Protein 4RG1 (pdb70)

Organism: Homo sapiens (NCBI:txid9606)

InterPro domains:
  IPR003750 Putative RNA methyltransferase C9orf114-like [PF02598] (74-364)
  IPR003750 Putative RNA methyltransferase C9orf114-like [PTHR12150] (20-368)
  IPR003750 Putative RNA methyltransferase C9orf114-like [cd18086] (74-364)
  IPR012340 Nucleic acid-binding, OB-fold [G3DSA:2.40.50.140] (180-250)
  IPR012340 Nucleic acid-binding, OB-fold [SSF50249] (178-261)
  IPR029026 tRNA (guanine-N1-)-methyltransferase, N-terminal [G3DSA:3.40.1280.10] (75-362)
  IPR029028 Alpha/beta knot methyltransferases [SSF75217] (72-365)

Secondary structure (DSSP, 8-state):
-----EEEEEEEGGGGGG-SSHHHHHHHHHHHHHHHHHTT-SEEEEE----HHHHHHHHHHHHHHS-HHHHHHH-----HHHHHHS----TTS--TTS--SEEEEEE------TTS-EEEE-SSSS-EEESS---TT-EEEEEEPS----SSEEEEEE-TTHHHHHH------EEEEESSHHHHHHT-SSTT--SEEEEEEEEEEEGGG--PPP-SEEEEE--BTTBHHHHHHH-TTS-SS-GGGGSSEEEESSTT-SSS---HHHHHHHHHHHHHHHHHHHH--/-----EEEEEEEGGGGGG-SSHHHHHHHHHHHHHHHHHTT-SEEEEE-TT--HHHHHHHHHHHHHHS-HHHHHHH----GGGTTGGGSPP---TT---TT---SEEEEEEE-----TTS-EEEE-SSSSPEEESS---TT-EEEEEEP--BEEEE-TTHHHHHH------EEEEESSHHHHHHT-SSTT--SEEEEEEEEEEEGGG--PPP-SEEEEE--BTTBHHHHHHH-TT---SSGGGGSSEEEESSTT-SSS---HHHHHHHHHHHHHHHHHHHH--

Sequence (567 aa):
RGRPYTLSVALPGSILDNNAQSPELRTYLAGQIARACAIFCVDEIVVFDEEGQACVQLARILQYLECPQYLRKAFFPKHLLQQFFAAGGLLLLNNPPLLDSPHHMRQDEESEFREGIVVVDDRRPPTTRRPGHGSFVNCGMKKEVKIDKKNLEPGLRVTVRLNQQQDCKTYHHGKVVSSSQDPRTKAGLYWGYTTVRLASCLSAVFAEAPFQDGYDLTIGTSEERGSDVASAQLPNFRHALVVFGGLQQGLEAGADADPPNNLLEEVVAAEEPSVLFDLYVNTCPGQGSSRRTTIRTEEAILISLAALQPGLTQQAGARRGRPYTLSVALPGSILDNAQSPEELRTYLAGQIARACAIFCVDEIVVFDEEGGQACVQLARILQYLECPQYLRKAFFPKHQDLQFAGLLNPLDSPHHMMRQDEESEFREGIVVDRPTRPGHGSFVNCGMKKEVKKIDKNLEPGLRVTVRLNQYHHGKVVSSQDPRTKAGLYWGYTTVRLASCLSAVFAEAPFQDGYDLTIGTSEERGSDVASAQLPNFRRHALVVFGGLQQGLEAGADADPNLEVAEPSVLFDLYVNTCPGQGSSRRTTIRRTEEAILISLAALQPGLTQQAGAR

Structure (mmCIF, N/CA/C/O backbone):
data_4RG1
#
_entry.id   4RG1
#
_cell.length_a   127.509
_cell.length_b   67.816
_cell.length_c   85.200
_cell.angle_alpha   90.000
_cell.angle_beta   90.000
_cell.angle_gamma   90.000
#
_symmetry.space_group_name_H-M   'P 21 21 2'
#
loop_
_entity.id
_entity.type
_entity.pdbx_description
1 polymer C9orf114
2 non-polymer S-ADENOSYL-L-HOMOCYSTEINE
3 non-polymer 'POLYETHYLENE GLYCOL (N=34)'
4 non-polymer 'UNKNOWN ATOM OR ION'
5 non-polymer S-1,2-PROPANEDIOL
6 water water
#
loop_
_atom_site.group_PDB
_atom_site.id
_atom_site.type_symbol
_atom_site.label_atom_id
_atom_site.label_alt_id
_atom_site.label_comp_id
_atom_site.label_asym_id
_atom_site.label_entity_id
_atom_site.label_seq_id
_atom_site.pdbx_PDB_ins_code
_atom_site.Cartn_x
_atom_site.Cartn_y
_atom_site.Cartn_z
_atom_site.occupancy
_atom_site.B_iso_or_equiv
_atom_site.auth_seq_id
_atom_site.auth_comp_id
_atom_site.auth_asym_id
_atom_site.auth_atom_id
_atom_site.pdbx_PDB_model_num
ATOM 1 N N . ARG A 1 6 ? 13.508 32.989 41.077 1.00 45.21 69 ARG A N 1
ATOM 2 C CA . ARG A 1 6 ? 14.033 31.596 41.211 1.00 43.07 69 ARG A CA 1
ATOM 3 C C . ARG A 1 6 ? 13.329 30.627 40.254 1.00 40.08 69 ARG A C 1
ATOM 4 O O . ARG A 1 6 ? 13.973 29.742 39.690 1.00 43.88 69 ARG A O 1
ATOM 6 N N . GLY A 1 7 ? 12.019 30.789 40.068 1.00 33.25 70 GLY A N 1
ATOM 7 C CA . GLY A 1 7 ? 11.249 29.839 39.261 1.00 28.95 70 GLY A CA 1
ATOM 8 C C . GLY A 1 7 ? 11.465 29.992 37.763 1.00 26.76 70 GLY A C 1
ATOM 9 O O . GLY A 1 7 ? 11.885 31.056 37.300 1.00 24.64 70 GLY A O 1
ATOM 10 N N . ARG A 1 8 ? 11.183 28.936 37.001 1.00 24.36 71 ARG A N 1
ATOM 11 C CA . ARG A 1 8 ? 11.243 28.981 35.527 1.00 22.61 71 ARG A CA 1
ATOM 12 C C . ARG A 1 8 ? 9.834 28.931 34.931 1.00 23.23 71 ARG A C 1
ATOM 13 O O . ARG A 1 8 ? 9.159 27.918 35.041 1.00 23.30 71 ARG A O 1
ATOM 21 N N . PRO A 1 9 ? 9.384 30.029 34.284 1.00 22.59 72 PRO A N 1
ATOM 22 C CA . PRO A 1 9 ? 7.977 30.103 33.877 1.00 24.10 72 PRO A CA 1
ATOM 23 C C . PRO A 1 9 ? 7.668 29.474 32.534 1.00 22.96 72 PRO A C 1
ATOM 24 O O . PRO A 1 9 ? 6.500 29.373 32.178 1.00 27.13 72 PRO A O 1
ATOM 28 N N . TYR A 1 10 ? 8.684 29.045 31.796 1.00 19.64 73 TYR A N 1
ATOM 29 C CA . TYR A 1 10 ? 8.479 28.508 30.469 1.00 18.87 73 TYR A CA 1
ATOM 30 C C . TYR A 1 10 ? 8.710 27.011 30.423 1.00 17.79 73 TYR A C 1
ATOM 31 O O . TYR A 1 10 ? 9.419 26.447 31.280 1.00 17.41 73 TYR A O 1
ATOM 40 N N . THR A 1 11 ? 8.101 26.377 29.430 1.00 17.50 74 THR A N 1
ATOM 41 C CA . THR A 1 11 ? 8.350 24.963 29.155 1.00 17.74 74 THR A CA 1
ATOM 42 C C . THR A 1 11 ? 9.063 24.762 27.817 1.00 17.05 74 THR A C 1
ATOM 43 O O . THR A 1 11 ? 8.963 25.581 26.913 1.00 16.23 74 THR A O 1
ATOM 47 N N . LEU A 1 12 ? 9.761 23.635 27.707 1.00 15.95 75 LEU A N 1
ATOM 48 C CA . LEU A 1 12 ? 10.459 23.245 26.499 1.00 15.73 75 LEU A CA 1
ATOM 49 C C . LEU A 1 12 ? 10.031 21.805 26.174 1.00 15.23 75 LEU A C 1
ATOM 50 O O . LEU A 1 12 ? 10.162 20.907 27.001 1.00 14.94 75 LEU A O 1
ATOM 55 N N . SER A 1 13 ? 9.434 21.629 25.018 1.00 15.03 76 SER A N 1
ATOM 56 C CA . SER A 1 13 ? 9.072 20.310 24.509 1.00 15.20 76 SER A CA 1
ATOM 57 C C . SER A 1 13 ? 9.921 19.952 23.302 1.00 15.46 76 SER A C 1
ATOM 58 O O . SER A 1 13 ? 10.261 20.830 22.509 1.00 15.78 76 SER A O 1
ATOM 61 N N . VAL A 1 14 ? 10.201 18.657 23.135 1.00 14.99 77 VAL A N 1
ATOM 62 C CA . VAL A 1 14 ? 10.943 18.139 22.000 1.00 15.08 77 VAL A CA 1
ATOM 63 C C . VAL A 1 14 ? 10.078 17.076 21.312 1.00 15.99 77 VAL A C 1
ATOM 64 O O . VAL A 1 14 ? 9.512 16.182 21.988 1.00 16.65 77 VAL A O 1
ATOM 68 N N . ALA A 1 15 ? 9.994 17.155 19.989 1.00 15.04 78 ALA A N 1
ATOM 69 C CA . ALA A 1 15 ? 9.302 16.119 19.215 1.00 15.54 78 ALA A CA 1
ATOM 70 C C . ALA A 1 15 ? 10.247 15.439 18.246 1.00 17.28 78 ALA A C 1
ATOM 71 O O . ALA A 1 15 ? 11.078 16.092 17.621 1.00 16.55 78 ALA A O 1
ATOM 73 N N . LEU A 1 16 ? 10.085 14.124 18.095 1.00 17.32 79 LEU A N 1
ATOM 74 C CA . LEU A 1 16 ? 10.878 13.344 17.157 1.00 17.93 79 LEU A CA 1
ATOM 75 C C . LEU A 1 16 ? 10.077 12.107 16.729 1.00 18.14 79 LEU A C 1
ATOM 76 O O . LEU A 1 16 ? 9.149 11.723 17.419 1.00 17.87 79 LEU A O 1
ATOM 81 N N . PRO A 1 17 ? 10.432 11.495 15.592 1.00 20.22 80 PRO A N 1
ATOM 82 C CA . PRO A 1 17 ? 9.733 10.290 15.163 1.00 20.33 80 PRO A CA 1
ATOM 83 C C . PRO A 1 17 ? 10.240 9.003 15.815 1.00 21.85 80 PRO A C 1
ATOM 84 O O . PRO A 1 17 ? 11.443 8.799 15.996 1.00 22.16 80 PRO A O 1
ATOM 88 N N . GLY A 1 18 ? 9.320 8.118 16.168 1.00 22.65 81 GLY A N 1
ATOM 89 C CA . GLY A 1 18 ? 9.713 6.824 16.709 1.00 24.76 81 GLY A CA 1
ATOM 90 C C . GLY A 1 18 ? 10.531 5.983 15.759 1.00 24.79 81 GLY A C 1
ATOM 91 O O . GLY A 1 18 ? 11.316 5.134 16.191 1.00 24.86 81 GLY A O 1
ATOM 92 N N . SER A 1 19 ? 10.380 6.251 14.462 1.00 25.38 82 SER A N 1
ATOM 93 C CA . SER A 1 19 ? 11.060 5.484 13.424 1.00 26.25 82 SER A CA 1
ATOM 94 C C . SER A 1 19 ? 12.575 5.379 13.580 1.00 26.30 82 SER A C 1
ATOM 95 O O . SER A 1 19 ? 13.181 4.469 13.028 1.00 26.66 82 SER A O 1
ATOM 98 N N . ILE A 1 20 ? 13.209 6.307 14.301 1.00 26.12 83 ILE A N 1
ATOM 99 C CA . ILE A 1 20 ? 14.661 6.242 14.429 1.00 26.41 83 ILE A CA 1
ATOM 100 C C . ILE A 1 20 ? 15.151 4.945 15.101 1.00 23.96 83 ILE A C 1
ATOM 101 O O . ILE A 1 20 ? 16.227 4.468 14.763 1.00 24.11 83 ILE A O 1
ATOM 106 N N . LEU A 1 21 ? 14.356 4.340 15.986 1.00 24.59 84 LEU A N 1
ATOM 107 C CA . LEU A 1 21 ? 14.725 3.021 16.522 1.00 26.71 84 LEU A CA 1
ATOM 108 C C . LEU A 1 21 ? 14.849 1.921 15.446 1.00 28.35 84 LEU A C 1
ATOM 109 O O . LEU A 1 21 ? 15.697 1.030 15.571 1.00 28.31 84 LEU A O 1
ATOM 114 N N . ASP A 1 22 ? 14.055 2.003 14.387 1.00 30.77 85 ASP A N 1
ATOM 115 C CA . ASP A 1 22 ? 14.161 1.062 13.257 1.00 34.32 85 ASP A CA 1
ATOM 116 C C . ASP A 1 22 ? 15.493 1.099 12.507 1.00 36.82 85 ASP A C 1
ATOM 117 O O . ASP A 1 22 ? 15.863 0.106 11.881 1.00 38.83 85 ASP A O 1
ATOM 122 N N . ASN A 1 23 ? 16.187 2.240 12.534 1.00 35.87 86 ASN A N 1
ATOM 123 C CA A ASN A 1 23 ? 17.492 2.387 11.873 0.50 36.75 86 ASN A CA 1
ATOM 124 C CA B ASN A 1 23 ? 17.473 2.362 11.863 0.50 36.64 86 ASN A CA 1
ATOM 125 C C . ASN A 1 23 ? 18.626 1.811 12.713 1.00 34.57 86 ASN A C 1
ATOM 126 O O . ASN A 1 23 ? 19.739 1.686 12.239 1.00 36.81 86 ASN A O 1
ATOM 135 N N . ALA A 1 24 ? 18.362 1.468 13.973 1.00 33.33 87 ALA A N 1
ATOM 136 C CA . ALA A 1 24 ? 19.429 0.915 14.836 1.00 31.62 87 ALA A CA 1
ATOM 137 C C . ALA A 1 24 ? 19.797 -0.489 14.394 1.00 31.92 87 ALA A C 1
ATOM 138 O O . ALA A 1 24 ? 18.947 -1.237 13.971 1.00 33.93 87 ALA A O 1
ATOM 140 N N . GLN A 1 25 ? 21.057 -0.854 14.543 1.00 33.03 88 GLN A N 1
ATOM 141 C CA . GLN A 1 25 ? 21.567 -2.060 13.901 1.00 38.77 88 GLN A CA 1
ATOM 142 C C . GLN A 1 25 ? 21.473 -3.336 14.727 1.00 38.78 88 GLN A C 1
ATOM 143 O O . GLN A 1 25 ? 21.759 -4.409 14.213 1.00 42.04 88 GLN A O 1
ATOM 149 N N . SER A 1 26 ? 21.099 -3.223 15.995 1.00 33.36 89 SER A N 1
ATOM 150 C CA . SER A 1 26 ? 20.921 -4.374 16.840 1.00 32.37 89 SER A CA 1
ATOM 151 C C . SER A 1 26 ? 19.909 -4.028 17.927 1.00 35.43 89 SER A C 1
ATOM 152 O O . SER A 1 26 ? 19.642 -2.833 18.166 1.00 31.97 89 SER A O 1
ATOM 155 N N . PRO A 1 27 ? 19.354 -5.059 18.593 1.00 33.38 90 PRO A N 1
ATOM 156 C CA . PRO A 1 27 ? 18.434 -4.802 19.703 1.00 31.44 90 PRO A CA 1
ATOM 157 C C . PRO A 1 27 ? 19.071 -4.033 20.840 1.00 28.13 90 PRO A C 1
ATOM 158 O O . PRO A 1 27 ? 18.419 -3.188 21.427 1.00 28.66 90 PRO A O 1
ATOM 162 N N . GLU A 1 28 ? 20.322 -4.347 21.167 1.00 26.67 91 GLU A N 1
ATOM 163 C CA . GLU A 1 28 ? 21.095 -3.596 22.151 1.00 28.76 91 GLU A CA 1
ATOM 164 C C . GLU A 1 28 ? 21.234 -2.098 21.776 1.00 25.51 91 GLU A C 1
ATOM 165 O O . GLU A 1 28 ? 21.100 -1.215 22.631 1.00 24.07 91 GLU A O 1
ATOM 171 N N . LEU A 1 29 ? 21.535 -1.832 20.508 1.00 25.10 92 LEU A N 1
ATOM 172 C CA . LEU A 1 29 ? 21.742 -0.443 20.024 1.00 25.67 92 LEU A CA 1
ATOM 173 C C . LEU A 1 29 ? 20.425 0.298 19.924 1.00 24.48 92 LEU A C 1
ATOM 174 O O . LEU A 1 29 ? 20.371 1.505 20.103 1.00 21.31 92 LEU A O 1
ATOM 179 N N . ARG A 1 30 ? 19.342 -0.440 19.683 1.00 24.41 93 ARG A N 1
ATOM 180 C CA . ARG A 1 30 ? 18.008 0.133 19.719 1.00 26.69 93 ARG A CA 1
ATOM 181 C C . ARG A 1 30 ? 17.698 0.709 21.112 1.00 25.96 93 ARG A C 1
ATOM 182 O O . ARG A 1 30 ? 17.242 1.843 21.248 1.00 25.63 93 ARG A O 1
ATOM 190 N N . THR A 1 31 ? 17.975 -0.085 22.140 1.00 25.45 94 THR A N 1
ATOM 191 C CA . THR A 1 31 ? 17.749 0.303 23.513 1.00 26.44 94 THR A CA 1
ATOM 192 C C . THR A 1 31 ? 18.667 1.439 23.957 1.00 24.65 94 THR A C 1
ATOM 193 O O . THR A 1 31 ? 18.246 2.337 24.676 1.00 24.05 94 THR A O 1
ATOM 197 N N . TYR A 1 32 ? 19.926 1.369 23.557 1.00 22.78 95 TYR A N 1
ATOM 198 C CA . TYR A 1 32 ? 20.879 2.430 23.847 1.00 22.51 95 TYR A CA 1
ATOM 199 C C . TYR A 1 32 ? 20.418 3.726 23.205 1.00 20.75 95 TYR A C 1
ATOM 200 O O . TYR A 1 32 ? 20.444 4.764 23.860 1.00 21.18 95 TYR A O 1
ATOM 209 N N . LEU A 1 33 ? 19.990 3.665 21.940 1.00 19.64 96 LEU A N 1
ATOM 210 C CA . LEU A 1 33 ? 19.514 4.870 21.235 1.00 19.96 96 LEU A CA 1
ATOM 211 C C . LEU A 1 33 ? 18.340 5.564 21.944 1.00 20.07 96 LEU A C 1
ATOM 212 O O . LEU A 1 33 ? 18.311 6.804 22.082 1.00 18.06 96 LEU A O 1
ATOM 217 N N . ALA A 1 34 ? 17.377 4.778 22.427 1.00 19.08 97 ALA A N 1
ATOM 218 C CA . ALA A 1 34 ? 16.294 5.317 23.242 1.00 17.87 97 ALA A CA 1
ATOM 219 C C . ALA A 1 34 ? 16.820 6.049 24.458 1.00 16.84 97 ALA A C 1
ATOM 220 O O . ALA A 1 34 ? 16.338 7.146 24.763 1.00 17.36 97 ALA A O 1
ATOM 222 N N . GLY A 1 35 ? 17.821 5.471 25.130 1.00 16.70 98 GLY A N 1
ATOM 223 C CA . GLY A 1 35 ? 18.492 6.121 26.247 1.00 16.82 98 GLY A CA 1
ATOM 224 C C . GLY A 1 35 ? 19.206 7.419 25.872 1.00 18.11 98 GLY A C 1
ATOM 225 O O . GLY A 1 35 ? 19.255 8.380 26.680 1.00 16.75 98 GLY A O 1
ATOM 226 N N . GLN A 1 36 ? 19.798 7.440 24.675 1.00 17.72 99 GLN A N 1
ATOM 227 C CA . GLN A 1 36 ? 20.508 8.627 24.207 1.00 18.88 99 GLN A CA 1
ATOM 228 C C . GLN A 1 36 ? 19.535 9.785 24.090 1.00 17.94 99 GLN A C 1
ATOM 229 O O . GLN A 1 36 ? 19.836 10.933 24.462 1.00 19.26 99 GLN A O 1
ATOM 235 N N . ILE A 1 37 ? 18.340 9.476 23.610 1.00 17.65 100 ILE A N 1
ATOM 236 C CA . ILE A 1 37 ? 17.289 10.460 23.459 1.00 17.53 100 ILE A CA 1
ATOM 237 C C . ILE A 1 37 ? 16.857 10.971 24.829 1.00 17.14 100 ILE A C 1
ATOM 238 O O . ILE A 1 37 ? 16.774 12.187 25.042 1.00 14.40 100 ILE A O 1
ATOM 243 N N . ALA A 1 38 ? 16.597 10.046 25.756 1.00 16.87 101 ALA A N 1
ATOM 244 C CA . ALA A 1 38 ? 16.164 10.415 27.104 1.00 17.10 101 ALA A CA 1
ATOM 245 C C . ALA A 1 38 ? 17.180 11.314 27.782 1.00 16.15 101 ALA A C 1
ATOM 246 O O . ALA A 1 38 ? 16.848 12.339 28.372 1.00 15.64 101 ALA A O 1
ATOM 248 N N . ARG A 1 39 ? 18.439 10.936 27.682 1.00 17.02 102 ARG A N 1
ATOM 249 C CA . ARG A 1 39 ? 19.515 11.705 28.304 1.00 17.32 102 ARG A CA 1
ATOM 250 C C . ARG A 1 39 ? 19.695 13.099 27.694 1.00 16.03 102 ARG A C 1
ATOM 251 O O . ARG A 1 39 ? 19.852 14.084 28.428 1.00 16.68 102 ARG A O 1
ATOM 259 N N . ALA A 1 40 ? 19.647 13.195 26.381 1.00 15.65 103 ALA A N 1
ATOM 260 C CA . ALA A 1 40 ? 19.739 14.511 25.722 1.00 15.59 103 ALA A CA 1
ATOM 261 C C . ALA A 1 40 ? 18.660 15.461 26.237 1.00 16.63 103 ALA A C 1
ATOM 262 O O . ALA A 1 40 ? 18.930 16.632 26.550 1.00 17.03 103 ALA A O 1
ATOM 264 N N . CYS A 1 41 ? 17.449 14.942 26.360 1.00 16.99 104 CYS A N 1
ATOM 265 C CA . CYS A 1 41 ? 16.313 15.742 26.823 1.00 17.16 104 CYS A CA 1
ATOM 266 C C . CYS A 1 41 ? 16.442 16.142 28.315 1.00 15.90 104 CYS A C 1
ATOM 267 O O . CYS A 1 41 ? 16.205 17.303 28.658 1.00 16.92 104 CYS A O 1
ATOM 270 N N . ALA A 1 42 ? 16.924 15.232 29.169 1.00 15.71 105 ALA A N 1
ATOM 271 C CA . ALA A 1 42 ? 17.122 15.493 30.590 1.00 15.35 105 ALA A CA 1
ATOM 272 C C . ALA A 1 42 ? 18.210 16.515 30.781 1.00 16.18 105 ALA A C 1
ATOM 273 O O . ALA A 1 42 ? 18.061 17.451 31.573 1.00 15.89 105 ALA A O 1
ATOM 275 N N . ILE A 1 43 ? 19.307 16.354 30.042 1.00 14.98 106 ILE A N 1
ATOM 276 C CA . ILE A 1 43 ? 20.421 17.300 30.168 1.00 14.61 106 ILE A CA 1
ATOM 277 C C . ILE A 1 43 ? 19.965 18.725 29.929 1.00 13.74 106 ILE A C 1
ATOM 278 O O . ILE A 1 43 ? 20.330 19.635 30.675 1.00 14.48 106 ILE A O 1
ATOM 283 N N . PHE A 1 44 ? 19.111 18.902 28.935 1.00 13.96 107 PHE A N 1
ATOM 284 C CA . PHE A 1 44 ? 18.608 20.230 28.557 1.00 14.02 107 PHE A CA 1
ATOM 285 C C . PHE A 1 44 ? 17.271 20.621 29.199 1.00 14.05 107 PHE A C 1
ATOM 286 O O . PHE A 1 44 ? 16.607 21.591 28.784 1.00 15.01 107 PHE A O 1
ATOM 294 N N . CYS A 1 45 ? 16.902 19.907 30.257 1.00 14.28 108 CYS A N 1
ATOM 295 C CA . CYS A 1 45 ? 15.712 20.247 31.083 1.00 14.78 108 CYS A CA 1
ATOM 296 C C . CYS A 1 45 ? 14.437 20.333 30.252 1.00 15.37 108 CYS A C 1
ATOM 297 O O . CYS A 1 45 ? 13.621 21.259 30.396 1.00 16.21 108 CYS A O 1
ATOM 300 N N . VAL A 1 46 ? 14.272 19.355 29.375 1.00 14.11 109 VAL A N 1
ATOM 301 C CA . VAL A 1 46 ? 13.127 19.244 28.524 1.00 14.40 109 VAL A CA 1
ATOM 302 C C . VAL A 1 46 ? 11.948 18.698 29.380 1.00 16.68 109 VAL A C 1
ATOM 303 O O . VAL A 1 46 ? 12.087 17.685 30.082 1.00 16.82 109 VAL A O 1
ATOM 307 N N . ASP A 1 47 ? 10.826 19.403 29.299 1.00 16.52 110 ASP A N 1
ATOM 308 C CA . ASP A 1 47 ? 9.631 19.102 30.086 1.00 17.72 110 ASP A CA 1
ATOM 309 C C . ASP A 1 47 ? 8.702 18.070 29.440 1.00 16.99 110 ASP A C 1
ATOM 310 O O . ASP A 1 47 ? 7.916 17.434 30.134 1.00 16.11 110 ASP A O 1
ATOM 315 N N . GLU A 1 48 ? 8.785 17.902 28.132 1.00 16.69 111 GLU A N 1
ATOM 316 C CA . GLU A 1 48 ? 7.880 16.977 27.392 1.00 17.04 111 GLU A CA 1
ATOM 317 C C . GLU A 1 48 ? 8.588 16.448 26.172 1.00 17.08 111 GLU A C 1
ATOM 318 O O . GLU A 1 48 ? 9.193 17.238 25.418 1.00 15.69 111 GLU A O 1
ATOM 324 N N . ILE A 1 49 ? 8.519 15.133 25.978 1.00 15.79 112 ILE A N 1
ATOM 325 C CA . ILE A 1 49 ? 8.995 14.496 24.744 1.00 16.31 112 ILE A CA 1
ATOM 326 C C . ILE A 1 49 ? 7.789 13.914 24.015 1.00 17.48 112 ILE A C 1
ATOM 327 O O . ILE A 1 49 ? 7.016 13.103 24.590 1.00 19.29 112 ILE A O 1
ATOM 332 N N . VAL A 1 50 ? 7.623 14.343 22.774 1.00 16.44 113 VAL A N 1
ATOM 333 C CA . VAL A 1 50 ? 6.509 13.931 21.920 1.00 17.81 113 VAL A CA 1
ATOM 334 C C . VAL A 1 50 ? 7.066 13.006 20.847 1.00 19.38 113 VAL A C 1
ATOM 335 O O . VAL A 1 50 ? 7.888 13.403 20.028 1.00 18.42 113 VAL A O 1
ATOM 339 N N . VAL A 1 51 ? 6.641 11.747 20.883 1.00 18.80 114 VAL A N 1
ATOM 340 C CA . VAL A 1 51 ? 7.067 10.773 19.910 1.00 19.11 114 VAL A CA 1
ATOM 341 C C . VAL A 1 51 ? 5.977 10.648 18.834 1.00 20.40 114 VAL A C 1
ATOM 342 O O . VAL A 1 51 ? 4.839 10.256 19.142 1.00 21.20 114 VAL A O 1
ATOM 346 N N . PHE A 1 52 ? 6.302 10.964 17.588 1.00 19.43 115 PHE A N 1
ATOM 347 C CA . PHE A 1 52 ? 5.289 10.935 16.540 1.00 20.77 115 PHE A CA 1
ATOM 348 C C . PHE A 1 52 ? 5.519 9.843 15.488 1.00 22.28 115 PHE A C 1
ATOM 349 O O . PHE A 1 52 ? 6.648 9.399 15.232 1.00 21.08 115 PHE A O 1
ATOM 357 N N . ASP A 1 53 ? 4.407 9.383 14.920 1.00 24.78 116 ASP A N 1
ATOM 358 C CA . ASP A 1 53 ? 4.422 8.454 13.779 1.00 26.30 116 ASP A CA 1
ATOM 359 C C . ASP A 1 53 ? 4.512 9.261 12.497 1.00 24.80 116 ASP A C 1
ATOM 360 O O . ASP A 1 53 ? 3.581 9.922 12.105 1.00 28.38 116 ASP A O 1
ATOM 365 N N . GLU A 1 54 ? 5.654 9.199 11.851 1.00 26.34 117 GLU A N 1
ATOM 366 C CA . GLU A 1 54 ? 5.886 9.916 10.611 1.00 27.82 117 GLU A CA 1
ATOM 367 C C . GLU A 1 54 ? 5.394 9.161 9.366 1.00 29.76 117 GLU A C 1
ATOM 368 O O . GLU A 1 54 ? 5.527 9.677 8.267 1.00 30.42 117 GLU A O 1
ATOM 374 N N . GLU A 1 55 ? 4.862 7.950 9.530 1.00 33.13 118 GLU A N 1
ATOM 375 C CA . GLU A 1 55 ? 4.468 7.108 8.379 1.00 37.30 118 GLU A CA 1
ATOM 376 C C . GLU A 1 55 ? 3.094 7.464 7.812 1.00 38.92 118 GLU A C 1
ATOM 377 O O . GLU A 1 55 ? 2.145 7.705 8.558 1.00 40.68 118 GLU A O 1
ATOM 380 N N . GLY A 1 73 ? 4.434 3.232 14.950 1.00 58.60 136 GLY A N 1
ATOM 381 C CA . GLY A 1 73 ? 3.781 2.020 15.443 1.00 58.34 136 GLY A CA 1
ATOM 382 C C . GLY A 1 73 ? 4.549 1.344 16.570 1.00 56.52 136 GLY A C 1
ATOM 383 O O . GLY A 1 73 ? 4.580 1.851 17.697 1.00 55.79 136 GLY A O 1
ATOM 384 N N . GLN A 1 74 ? 5.155 0.196 16.253 1.00 50.19 137 GLN A N 1
ATOM 385 C CA . GLN A 1 74 ? 5.986 -0.569 17.182 1.00 46.41 137 GLN A CA 1
ATOM 386 C C . GLN A 1 74 ? 7.164 0.237 17.762 1.00 42.44 137 GLN A C 1
ATOM 387 O O . GLN A 1 74 ? 7.432 0.189 18.967 1.00 38.01 137 GLN A O 1
ATOM 389 N N . ALA A 1 75 ? 7.886 0.935 16.882 1.00 38.22 138 ALA A N 1
ATOM 390 C CA . ALA A 1 75 ? 9.062 1.726 17.280 1.00 36.09 138 ALA A CA 1
ATOM 391 C C . ALA A 1 75 ? 8.654 2.894 18.183 1.00 33.07 138 ALA A C 1
ATOM 392 O O . ALA A 1 75 ? 9.329 3.179 19.165 1.00 30.74 138 ALA A O 1
ATOM 394 N N . CYS A 1 76 ? 7.552 3.558 17.835 1.00 32.06 139 CYS A N 1
ATOM 395 C CA . CYS A 1 76 ? 7.045 4.682 18.602 1.00 33.82 139 CYS A CA 1
ATOM 396 C C . CYS A 1 76 ? 6.699 4.249 20.012 1.00 34.32 139 CYS A C 1
ATOM 397 O O . CYS A 1 76 ? 7.053 4.915 20.986 1.00 28.79 139 CYS A O 1
ATOM 400 N N . VAL A 1 77 ? 6.023 3.105 20.114 1.00 32.34 140 VAL A N 1
ATOM 401 C CA . VAL A 1 77 ? 5.588 2.607 21.401 1.00 34.79 140 VAL A CA 1
ATOM 402 C C . VAL A 1 77 ? 6.786 2.185 22.230 1.00 31.19 140 VAL A C 1
ATOM 403 O O . VAL A 1 77 ? 6.837 2.508 23.431 1.00 31.94 140 VAL A O 1
ATOM 407 N N . GLN A 1 78 ? 7.728 1.462 21.613 1.00 29.49 141 GLN A N 1
ATOM 408 C CA . GLN A 1 78 ? 8.946 1.016 22.305 1.00 29.64 141 GLN A CA 1
ATOM 409 C C . GLN A 1 78 ? 9.761 2.224 22.784 1.00 26.91 141 GLN A C 1
ATOM 410 O O . GLN A 1 78 ? 10.238 2.246 23.915 1.00 26.71 141 GLN A O 1
ATOM 416 N N . LEU A 1 79 ? 9.917 3.230 21.932 1.00 25.25 142 LEU A N 1
ATOM 417 C CA . LEU A 1 79 ? 10.650 4.441 22.352 1.00 23.33 142 LEU A CA 1
ATOM 418 C C . LEU A 1 79 ? 9.970 5.114 23.556 1.00 21.75 142 LEU A C 1
ATOM 419 O O . LEU A 1 79 ? 10.616 5.405 24.553 1.00 22.44 142 LEU A O 1
ATOM 424 N N . ALA A 1 80 ? 8.682 5.383 23.439 1.00 21.25 143 ALA A N 1
ATOM 425 C CA . ALA A 1 80 ? 7.948 6.078 24.488 1.00 23.57 143 ALA A CA 1
ATOM 426 C C . ALA A 1 80 ? 8.035 5.339 25.832 1.00 23.90 143 ALA A C 1
ATOM 427 O O . ALA A 1 80 ? 8.226 5.953 26.899 1.00 21.90 143 ALA A O 1
ATOM 429 N N . ARG A 1 81 ? 7.978 4.013 25.780 1.00 24.33 144 ARG A N 1
ATOM 430 C CA . ARG A 1 81 ? 8.008 3.219 27.011 1.00 25.30 144 ARG A CA 1
ATOM 431 C C . ARG A 1 81 ? 9.366 3.271 27.680 1.00 22.83 144 ARG A C 1
ATOM 432 O O . ARG A 1 81 ? 9.467 3.352 28.897 1.00 21.85 144 ARG A O 1
ATOM 436 N N . ILE A 1 82 ? 10.432 3.262 26.897 1.00 22.35 145 ILE A N 1
ATOM 437 C CA . ILE A 1 82 ? 11.758 3.367 27.462 1.00 21.13 145 ILE A CA 1
ATOM 438 C C . ILE A 1 82 ? 11.934 4.770 28.044 1.00 20.97 145 ILE A C 1
ATOM 439 O O . ILE A 1 82 ? 12.483 4.916 29.125 1.00 18.87 145 ILE A O 1
ATOM 444 N N . LEU A 1 83 ? 11.486 5.786 27.306 1.00 18.46 146 LEU A N 1
ATOM 445 C CA . LEU A 1 83 ? 11.570 7.163 27.811 1.00 19.57 146 LEU A CA 1
ATOM 446 C C . LEU A 1 83 ? 10.860 7.310 29.184 1.00 19.28 146 LEU A C 1
ATOM 447 O O . LEU A 1 83 ? 11.386 7.912 30.104 1.00 18.40 146 LEU A O 1
ATOM 452 N N . GLN A 1 84 ? 9.668 6.742 29.296 1.00 21.22 147 GLN A N 1
ATOM 453 C CA . GLN A 1 84 ? 8.907 6.795 30.554 1.00 22.24 147 GLN A CA 1
ATOM 454 C C . GLN A 1 84 ? 9.599 6.064 31.686 1.00 21.29 147 GLN A C 1
ATOM 455 O O . GLN A 1 84 ? 9.656 6.547 32.797 1.00 22.74 147 GLN A O 1
ATOM 461 N N . TYR A 1 85 ? 10.144 4.904 31.394 1.00 21.24 148 TYR A N 1
ATOM 462 C CA . TYR A 1 85 ? 10.837 4.103 32.397 1.00 21.67 148 TYR A CA 1
ATOM 463 C C . TYR A 1 85 ? 12.025 4.860 32.949 1.00 20.69 148 TYR A C 1
ATOM 464 O O . TYR A 1 85 ? 12.238 4.939 34.171 1.00 19.06 148 TYR A O 1
ATOM 473 N N . LEU A 1 86 ? 12.816 5.443 32.047 1.00 18.89 149 LEU A N 1
ATOM 474 C CA . LEU A 1 86 ? 13.994 6.185 32.488 1.00 19.22 149 LEU A CA 1
ATOM 475 C C . LEU A 1 86 ? 13.631 7.410 33.299 1.00 16.91 149 LEU A C 1
ATOM 476 O O . LEU A 1 86 ? 14.375 7.789 34.186 1.00 17.77 149 LEU A O 1
ATOM 481 N N . GLU A 1 87 ? 12.502 8.032 33.002 1.00 16.57 150 GLU A N 1
ATOM 482 C CA . GLU A 1 87 ? 12.116 9.262 33.713 1.00 17.46 150 GLU A CA 1
ATOM 483 C C . GLU A 1 87 ? 11.660 8.927 35.109 1.00 18.09 150 GLU A C 1
ATOM 484 O O . GLU A 1 87 ? 11.813 9.728 36.023 1.00 17.78 150 GLU A O 1
ATOM 490 N N . CYS A 1 88 ? 11.091 7.743 35.266 1.00 18.92 151 CYS A N 1
ATOM 491 C CA . CYS A 1 88 ? 10.501 7.378 36.563 1.00 20.69 151 CYS A CA 1
ATOM 492 C C . CYS A 1 88 ? 11.570 7.208 37.655 1.00 19.82 151 CYS A C 1
ATOM 493 O O . CYS A 1 88 ? 12.538 6.444 37.495 1.00 20.51 151 CYS A O 1
ATOM 496 N N . PRO A 1 89 ? 11.406 7.895 38.793 1.00 19.95 152 PRO A N 1
ATOM 497 C CA . PRO A 1 89 ? 12.354 7.650 39.873 1.00 20.20 152 PRO A CA 1
ATOM 498 C C . PRO A 1 89 ? 12.466 6.155 40.213 1.00 21.70 152 PRO A C 1
ATOM 499 O O . PRO A 1 89 ? 11.479 5.416 40.181 1.00 19.98 152 PRO A O 1
ATOM 503 N N . GLN A 1 90 ? 13.677 5.711 40.494 1.00 23.76 153 GLN A N 1
ATOM 504 C CA . GLN A 1 90 ? 13.959 4.278 40.667 1.00 25.63 153 GLN A CA 1
ATOM 505 C C . GLN A 1 90 ? 13.022 3.626 41.692 1.00 24.71 153 GLN A C 1
ATOM 506 O O . GLN A 1 90 ? 12.522 2.537 41.452 1.00 23.31 153 GLN A O 1
ATOM 512 N N . TYR A 1 91 ? 12.756 4.325 42.799 1.00 22.85 154 TYR A N 1
ATOM 513 C CA . TYR A 1 91 ? 11.937 3.751 43.878 1.00 23.92 154 TYR A CA 1
ATOM 514 C C . TYR A 1 91 ? 10.454 3.618 43.544 1.00 23.67 154 TYR A C 1
ATOM 515 O O . TYR A 1 91 ? 9.682 3.028 44.333 1.00 24.60 154 TYR A O 1
ATOM 524 N N . LEU A 1 92 ? 10.051 4.159 42.397 1.00 21.01 155 LEU A N 1
ATOM 525 C CA . LEU A 1 92 ? 8.709 4.007 41.894 1.00 21.26 155 LEU A CA 1
ATOM 526 C C . LEU A 1 92 ? 8.570 3.074 40.692 1.00 22.56 155 LEU A C 1
ATOM 527 O O . LEU A 1 92 ? 7.449 2.808 40.251 1.00 24.88 155 LEU A O 1
ATOM 532 N N . ARG A 1 93 ? 9.671 2.607 40.120 1.00 22.94 156 ARG A N 1
ATOM 533 C CA . ARG A 1 93 ? 9.581 1.834 38.861 1.00 26.98 156 ARG A CA 1
ATOM 534 C C . ARG A 1 93 ? 8.860 0.506 38.924 1.00 27.40 156 ARG A C 1
ATOM 535 O O . ARG A 1 93 ? 8.083 0.185 38.030 1.00 28.47 156 ARG A O 1
ATOM 543 N N . LYS A 1 94 ? 9.107 -0.267 39.967 1.00 29.06 157 LYS A N 1
ATOM 544 C CA . LYS A 1 94 ? 8.417 -1.553 40.089 1.00 32.27 157 LYS A CA 1
ATOM 545 C C . LYS A 1 94 ? 6.917 -1.365 40.266 1.00 31.30 157 LYS A C 1
ATOM 546 O O . LYS A 1 94 ? 6.130 -2.187 39.792 1.00 29.17 157 LYS A O 1
ATOM 552 N N . ALA A 1 95 ? 6.523 -0.244 40.879 1.00 30.73 158 ALA A N 1
ATOM 553 C CA . ALA A 1 95 ? 5.121 0.070 41.027 1.00 31.20 158 ALA A CA 1
ATOM 554 C C . ALA A 1 95 ? 4.485 0.461 39.688 1.00 30.91 158 ALA A C 1
ATOM 555 O O . ALA A 1 95 ? 3.346 0.107 39.433 1.00 32.13 158 ALA A O 1
ATOM 557 N N . PHE A 1 96 ? 5.205 1.167 38.812 1.00 31.93 159 PHE A N 1
ATOM 558 C CA . PHE A 1 96 ? 4.615 1.628 37.540 1.00 31.39 159 PHE A CA 1
ATOM 559 C C . PHE A 1 96 ? 4.972 0.815 36.293 1.00 31.97 159 PHE A C 1
ATOM 560 O O . PHE A 1 96 ? 4.319 0.967 35.262 1.00 34.45 159 PHE A O 1
ATOM 568 N N . PHE A 1 97 ? 5.993 -0.030 36.375 1.00 34.92 160 PHE A N 1
ATOM 569 C CA . PHE A 1 97 ? 6.471 -0.799 35.213 1.00 38.71 160 PHE A CA 1
ATOM 570 C C . PHE A 1 97 ? 6.687 -2.279 35.562 1.00 44.27 160 PHE A C 1
ATOM 571 O O . PHE A 1 97 ? 7.492 -2.591 36.427 1.00 46.48 160 PHE A O 1
ATOM 579 N N . PRO A 1 98 ? 5.966 -3.197 34.885 1.00 57.95 161 PRO A N 1
ATOM 580 C CA . PRO A 1 98 ? 6.260 -4.644 35.019 1.00 63.01 161 PRO A CA 1
ATOM 581 C C . PRO A 1 98 ? 7.731 -5.014 34.724 1.00 68.67 161 PRO A C 1
ATOM 582 O O . PRO A 1 98 ? 8.212 -6.045 35.209 1.00 70.74 161 PRO A O 1
ATOM 586 N N . LYS A 1 99 ? 8.411 -4.194 33.916 1.00 72.52 162 LYS A N 1
ATOM 587 C CA . LYS A 1 99 ? 9.884 -4.037 33.961 1.00 77.81 162 LYS A CA 1
ATOM 588 C C . LYS A 1 99 ? 10.747 -5.248 33.554 1.00 82.84 162 LYS A C 1
ATOM 589 O O . LYS A 1 99 ? 10.233 -6.289 33.138 1.00 84.55 162 LYS A O 1
ATOM 591 N N . HIS A 1 100 ? 12.069 -5.063 33.663 1.00 86.46 163 HIS A N 1
ATOM 592 C CA . HIS A 1 100 ? 13.081 -6.121 33.476 1.00 83.10 163 HIS A CA 1
ATOM 593 C C . HIS A 1 100 ? 13.124 -6.694 32.055 1.00 76.68 163 HIS A C 1
ATOM 594 O O . HIS A 1 100 ? 12.693 -6.053 31.100 1.00 72.27 163 HIS A O 1
ATOM 596 N N A LEU A 1 103 ? 13.667 -3.566 30.194 0.80 41.37 166 LEU A N 1
ATOM 597 N N B LEU A 1 103 ? 11.795 -3.815 27.497 0.20 24.67 166 LEU A N 1
ATOM 598 C CA A LEU A 1 103 ? 13.728 -2.151 30.578 0.80 38.72 166 LEU A CA 1
ATOM 599 C CA B LEU A 1 103 ? 12.809 -3.235 28.365 0.20 24.80 166 LEU A CA 1
ATOM 600 C C A LEU A 1 103 ? 14.871 -1.868 31.538 0.80 35.25 166 LEU A C 1
ATOM 601 C C B LEU A 1 103 ? 13.857 -4.278 28.718 0.20 24.81 166 LEU A C 1
ATOM 602 O O A LEU A 1 103 ? 15.511 -0.821 31.424 0.80 30.98 166 LEU A O 1
ATOM 603 O O B LEU A 1 103 ? 14.530 -4.181 29.740 0.20 25.48 166 LEU A O 1
ATOM 612 N N A GLN A 1 104 ? 15.120 -2.788 32.481 0.80 33.97 167 GLN A N 1
ATOM 613 N N B GLN A 1 104 ? 13.989 -5.281 27.865 0.20 24.00 167 GLN A N 1
ATOM 614 C CA A GLN A 1 104 ? 16.249 -2.678 33.422 0.80 35.18 167 GLN A CA 1
ATOM 615 C CA B GLN A 1 104 ? 14.929 -6.360 28.105 0.20 24.04 167 GLN A CA 1
ATOM 616 C C A GLN A 1 104 ? 17.578 -2.417 32.703 0.80 34.72 167 GLN A C 1
ATOM 617 C C B GLN A 1 104 ? 16.335 -5.832 28.356 0.20 23.35 167 GLN A C 1
ATOM 618 O O A GLN A 1 104 ? 18.419 -1.650 33.184 0.80 34.51 167 GLN A O 1
ATOM 619 O O B GLN A 1 104 ? 16.951 -6.159 29.366 0.20 23.60 167 GLN A O 1
ATOM 622 N N A PHE A 1 105 ? 17.754 -3.045 31.546 0.80 34.28 168 PHE A N 1
ATOM 623 N N B PHE A 1 105 ? 16.837 -5.018 27.432 0.20 22.58 168 PHE A N 1
ATOM 624 C CA A PHE A 1 105 ? 18.971 -2.866 30.753 0.80 35.86 168 PHE A CA 1
ATOM 625 C CA B PHE A 1 105 ? 18.202 -4.509 27.512 0.20 22.20 168 PHE A CA 1
ATOM 626 C C A PHE A 1 105 ? 19.091 -1.430 30.225 0.80 32.95 168 PHE A C 1
ATOM 627 C C B PHE A 1 105 ? 18.297 -3.214 28.313 0.20 21.47 168 PHE A C 1
ATOM 628 O O A PHE A 1 105 ? 20.151 -0.810 30.360 0.80 31.62 168 PHE A O 1
ATOM 629 O O B PHE A 1 105 ? 19.080 -2.338 27.961 0.20 21.16 168 PHE A O 1
ATOM 644 N N A ALA A 1 106 ? 17.998 -0.899 29.681 0.80 31.87 169 ALA A N 1
ATOM 645 N N B ALA A 1 106 ? 17.510 -3.075 29.375 0.20 20.51 169 ALA A N 1
ATOM 646 C CA A ALA A 1 106 ? 17.945 0.506 29.213 0.80 30.54 169 ALA A CA 1
ATOM 647 C CA B ALA A 1 106 ? 17.521 -1.828 30.149 0.20 19.89 169 ALA A CA 1
ATOM 648 C C A ALA A 1 106 ? 18.377 1.479 30.318 0.80 29.62 169 ALA A C 1
ATOM 649 C C B ALA A 1 106 ? 18.809 -1.633 30.954 0.20 19.47 169 ALA A C 1
ATOM 650 O O A ALA A 1 106 ? 19.132 2.429 30.063 0.80 27.74 169 ALA A O 1
ATOM 651 O O B ALA A 1 106 ? 19.163 -0.503 31.306 0.20 18.99 169 ALA A O 1
ATOM 654 N N A GLY A 1 107 ? 17.900 1.208 31.541 0.80 29.02 170 GLY A N 1
ATOM 655 N N B GLY A 1 107 ? 19.503 -2.731 31.254 0.20 18.30 170 GLY A N 1
ATOM 656 C CA A GLY A 1 107 ? 18.219 1.991 32.743 0.80 28.42 170 GLY A CA 1
ATOM 657 C CA B GLY A 1 107 ? 20.728 -2.669 32.037 0.20 18.18 170 GLY A CA 1
ATOM 658 C C A GLY A 1 107 ? 19.655 1.911 33.211 0.80 29.77 170 GLY A C 1
ATOM 659 C C B GLY A 1 107 ? 21.825 -1.844 31.389 0.20 17.95 170 GLY A C 1
ATOM 660 O O A GLY A 1 107 ? 20.174 2.866 33.799 0.80 30.96 170 GLY A O 1
ATOM 661 O O B GLY A 1 107 ? 22.731 -1.363 32.060 0.20 17.69 170 GLY A O 1
ATOM 662 N N A LEU A 1 108 ? 20.301 0.781 32.959 0.80 29.30 171 LEU A N 1
ATOM 663 N N B LEU A 1 108 ? 21.729 -1.668 30.079 0.20 18.18 171 LEU A N 1
ATOM 664 C CA A LEU A 1 108 ? 21.713 0.612 33.267 0.80 32.07 171 LEU A CA 1
ATOM 665 C CA B LEU A 1 108 ? 22.760 -0.988 29.309 0.20 18.17 171 LEU A CA 1
ATOM 666 C C A LEU A 1 108 ? 22.589 1.369 32.251 0.80 30.25 171 LEU A C 1
ATOM 667 C C B LEU A 1 108 ? 22.421 0.484 29.119 0.20 17.97 171 LEU A C 1
ATOM 668 O O A LEU A 1 108 ? 23.588 1.971 32.628 0.80 28.04 171 LEU A O 1
ATOM 669 O O B LEU A 1 108 ? 23.164 1.236 28.481 0.20 18.04 171 LEU A O 1
ATOM 678 N N A LEU A 1 109 ? 22.204 1.321 30.972 0.80 27.61 172 LEU A N 1
ATOM 679 N N B LEU A 1 109 ? 21.289 0.890 29.678 0.20 17.24 172 LEU A N 1
ATOM 680 C CA A LEU A 1 109 ? 22.961 1.973 29.895 0.80 26.74 172 LEU A CA 1
ATOM 681 C CA B LEU A 1 109 ? 20.863 2.268 29.610 0.20 16.50 172 LEU A CA 1
ATOM 682 C C A LEU A 1 109 ? 22.940 3.503 29.953 0.80 25.23 172 LEU A C 1
ATOM 683 C C B LEU A 1 109 ? 21.557 3.099 30.682 0.20 16.62 172 LEU A C 1
ATOM 684 O O A LEU A 1 109 ? 23.975 4.150 29.728 0.80 24.14 172 LEU A O 1
ATOM 685 O O B LEU A 1 109 ? 21.928 2.595 31.742 0.20 16.29 172 LEU A O 1
ATOM 694 N N A ASN A 1 110 ? 21.765 4.072 30.234 0.80 23.95 173 ASN A N 1
ATOM 695 N N B ASN A 1 110 ? 21.738 4.380 30.391 0.20 16.34 173 ASN A N 1
ATOM 696 C CA A ASN A 1 110 ? 21.546 5.514 30.194 0.80 22.86 173 ASN A CA 1
ATOM 697 C CA B ASN A 1 110 ? 22.383 5.280 31.321 0.20 16.14 173 ASN A CA 1
ATOM 698 C C A ASN A 1 110 ? 20.667 6.020 31.353 0.80 22.60 173 ASN A C 1
ATOM 699 C C B ASN A 1 110 ? 21.340 6.058 32.107 0.20 16.49 173 ASN A C 1
ATOM 700 O O A ASN A 1 110 ? 19.548 6.438 31.117 0.80 23.02 173 ASN A O 1
ATOM 701 O O B ASN A 1 110 ? 20.582 6.842 31.535 0.20 16.19 173 ASN A O 1
ATOM 710 N N A PRO A 1 111 ? 21.165 5.984 32.609 0.80 24.15 174 PRO A N 1
ATOM 711 N N B PRO A 1 111 ? 21.285 5.834 33.429 0.20 16.97 174 PRO A N 1
ATOM 712 C CA A PRO A 1 111 ? 20.422 6.634 33.727 0.80 23.71 174 PRO A CA 1
ATOM 713 C CA B PRO A 1 111 ? 20.340 6.563 34.274 0.20 17.26 174 PRO A CA 1
ATOM 714 C C A PRO A 1 111 ? 20.351 8.156 33.568 0.80 23.05 174 PRO A C 1
ATOM 715 C C B PRO A 1 111 ? 20.384 8.072 34.023 0.20 18.06 174 PRO A C 1
ATOM 716 O O A PRO A 1 111 ? 21.348 8.767 33.143 0.80 21.64 174 PRO A O 1
ATOM 717 O O B PRO A 1 111 ? 21.463 8.643 33.820 0.20 17.88 174 PRO A O 1
ATOM 724 N N A LEU A 1 112 ? 19.215 8.766 33.913 0.80 21.12 175 LEU A N 1
ATOM 725 N N B LEU A 1 112 ? 19.217 8.707 34.030 0.20 18.75 175 LEU A N 1
ATOM 726 C CA A LEU A 1 112 ? 19.068 10.236 33.777 0.80 21.84 175 LEU A CA 1
ATOM 727 C CA B LEU A 1 112 ? 19.122 10.144 33.776 0.20 19.80 175 LEU A CA 1
ATOM 728 C C A LEU A 1 112 ? 19.739 11.020 34.890 0.80 21.95 175 LEU A C 1
ATOM 729 C C B LEU A 1 112 ? 19.767 10.980 34.874 0.20 20.80 175 LEU A C 1
ATOM 730 O O A LEU A 1 112 ? 20.198 12.147 34.664 0.80 20.99 175 LEU A O 1
ATOM 731 O O B LEU A 1 112 ? 20.262 12.079 34.608 0.20 20.80 175 LEU A O 1
ATOM 740 N N . ASP A 1 113 ? 19.755 10.464 36.103 1.00 22.15 176 ASP A N 1
ATOM 741 C CA . ASP A 1 113 ? 20.314 11.170 37.258 1.00 22.75 176 ASP A CA 1
ATOM 742 C C . ASP A 1 113 ? 19.761 12.590 37.414 1.00 22.42 176 ASP A C 1
ATOM 743 O O . ASP A 1 113 ? 20.506 13.539 37.695 1.00 21.19 176 ASP A O 1
ATOM 748 N N . SER A 1 114 ? 18.438 12.731 37.272 1.00 22.60 177 SER A N 1
ATOM 749 C CA . SER A 1 114 ? 17.777 14.038 37.314 1.00 22.51 177 SER A CA 1
ATOM 750 C C . SER A 1 114 ? 17.464 14.446 38.762 1.00 22.17 177 SER A C 1
ATOM 751 O O . SER A 1 114 ? 17.613 13.630 39.656 1.00 20.58 177 SER A O 1
ATOM 754 N N . PRO A 1 115 ? 17.099 15.724 38.997 1.00 22.34 178 PRO A N 1
ATOM 755 C CA . PRO A 1 115 ? 16.964 16.146 40.404 1.00 21.64 178 PRO A CA 1
ATOM 756 C C . PRO A 1 115 ? 15.911 15.364 41.203 1.00 22.04 178 PRO A C 1
ATOM 757 O O . PRO A 1 115 ? 16.067 15.180 42.395 1.00 21.67 178 PRO A O 1
ATOM 761 N N . HIS A 1 116 ? 14.882 14.859 40.545 1.00 21.67 179 HIS A N 1
ATOM 762 C CA . HIS A 1 116 ? 13.870 14.040 41.229 1.00 22.79 179 HIS A CA 1
ATOM 763 C C . HIS A 1 116 ? 14.277 12.563 41.413 1.00 23.69 179 HIS A C 1
ATOM 764 O O . HIS A 1 116 ? 13.511 11.769 41.956 1.00 23.12 179 HIS A O 1
ATOM 771 N N . HIS A 1 117 ? 15.489 12.214 40.984 1.00 23.47 180 HIS A N 1
ATOM 772 C CA . HIS A 1 117 ? 16.051 10.893 41.160 1.00 24.41 180 HIS A CA 1
ATOM 773 C C . HIS A 1 117 ? 17.060 10.910 42.322 1.00 27.47 180 HIS A C 1
ATOM 774 O O . HIS A 1 117 ? 18.172 10.476 42.171 1.00 29.85 180 HIS A O 1
ATOM 781 N N . MET A 1 118 ? 16.660 11.387 43.488 1.00 32.15 181 MET A N 1
ATOM 782 C CA . MET A 1 118 ? 17.594 11.492 44.611 1.00 36.46 181 MET A CA 1
ATOM 783 C C . MET A 1 118 ? 17.661 10.197 45.401 1.00 36.37 181 MET A C 1
ATOM 784 O O . MET A 1 118 ? 16.777 9.352 45.297 1.00 36.93 181 MET A O 1
ATOM 789 N N . ARG A 1 119 ? 18.720 10.057 46.193 1.00 39.18 182 ARG A N 1
ATOM 790 C CA . ARG A 1 119 ? 18.886 8.905 47.067 1.00 40.12 182 ARG A CA 1
ATOM 791 C C . ARG A 1 119 ? 18.066 9.119 48.343 1.00 40.33 182 ARG A C 1
ATOM 792 O O . ARG A 1 119 ? 17.714 10.244 48.673 1.00 38.39 182 ARG A O 1
ATOM 795 N N . GLN A 1 120 ? 17.773 8.037 49.056 1.00 42.91 183 GLN A N 1
ATOM 796 C CA . GLN A 1 120 ? 16.999 8.114 50.308 1.00 47.76 183 GLN A CA 1
ATOM 797 C C . GLN A 1 120 ? 17.612 9.054 51.349 1.00 49.43 183 GLN A C 1
ATOM 798 O O . GLN A 1 120 ? 16.891 9.671 52.120 1.00 49.76 183 GLN A O 1
ATOM 804 N N . ASP A 1 121 ? 18.935 9.151 51.358 1.00 51.52 184 ASP A N 1
ATOM 805 C CA . ASP A 1 121 ? 19.660 10.028 52.294 1.00 57.82 184 ASP A CA 1
ATOM 806 C C . ASP A 1 121 ? 19.539 11.527 51.971 1.00 55.30 184 ASP A C 1
ATOM 807 O O . ASP A 1 121 ? 19.597 12.351 52.881 1.00 56.60 184 ASP A O 1
ATOM 812 N N . GLU A 1 122 ? 19.366 11.882 50.697 1.00 49.02 185 GLU A N 1
ATOM 813 C CA . GLU A 1 122 ? 19.411 13.294 50.280 1.00 45.44 185 GLU A CA 1
ATOM 814 C C . GLU A 1 122 ? 18.178 14.090 50.719 1.00 43.00 185 GLU A C 1
ATOM 815 O O . GLU A 1 122 ? 17.043 13.612 50.614 1.00 41.76 185 GLU A O 1
ATOM 817 N N . GLU A 1 123 ? 18.421 15.308 51.205 1.00 40.83 186 GLU A N 1
ATOM 818 C CA . GLU A 1 123 ? 17.372 16.226 51.612 1.00 42.12 186 GLU A CA 1
ATOM 819 C C . GLU A 1 123 ? 16.854 16.969 50.370 1.00 41.46 186 GLU A C 1
ATOM 820 O O . GLU A 1 123 ? 17.623 17.348 49.486 1.00 43.95 186 GLU A O 1
ATOM 823 N N . SER A 1 124 ? 15.545 17.155 50.292 1.00 39.25 187 SER A N 1
ATOM 824 C CA . SER A 1 124 ? 14.926 17.738 49.098 1.00 37.64 187 SER A CA 1
ATOM 825 C C . SER A 1 124 ? 13.662 18.421 49.523 1.00 35.67 187 SER A C 1
ATOM 826 O O . SER A 1 124 ? 12.914 17.875 50.337 1.00 33.81 187 SER A O 1
ATOM 829 N N . GLU A 1 125 ? 13.393 19.582 48.945 1.00 32.17 188 GLU A N 1
ATOM 830 C CA . GLU A 1 125 ? 12.145 20.276 49.207 1.00 31.80 188 GLU A CA 1
ATOM 831 C C . GLU A 1 125 ? 10.946 19.467 48.688 1.00 27.95 188 GLU A C 1
ATOM 832 O O . GLU A 1 125 ? 9.881 19.413 49.329 1.00 28.55 188 GLU A O 1
ATOM 838 N N . PHE A 1 126 ? 11.129 18.812 47.550 1.00 24.32 189 PHE A N 1
ATOM 839 C CA . PHE A 1 126 ? 10.070 18.025 46.930 1.00 23.09 189 PHE A CA 1
ATOM 840 C C . PHE A 1 126 ? 10.483 16.586 46.727 1.00 22.25 189 PHE A C 1
ATOM 841 O O . PHE A 1 126 ? 11.665 16.283 46.539 1.00 21.50 189 PHE A O 1
ATOM 849 N N . ARG A 1 127 ? 9.502 15.690 46.676 1.00 20.13 190 ARG A N 1
ATOM 850 C CA . ARG A 1 127 ? 9.740 14.327 46.236 1.00 20.88 190 ARG A CA 1
ATOM 851 C C . ARG A 1 127 ? 8.545 13.816 45.474 1.00 21.90 190 ARG A C 1
ATOM 852 O O . ARG A 1 127 ? 7.378 14.129 45.835 1.00 21.44 190 ARG A O 1
ATOM 860 N N . GLU A 1 128 ? 8.825 13.005 44.457 1.00 19.30 191 GLU A N 1
ATOM 861 C CA . GLU A 1 128 ? 7.799 12.246 43.792 1.00 20.14 191 GLU A CA 1
ATOM 862 C C . GLU A 1 128 ? 7.381 11.079 44.709 1.00 20.34 191 GLU A C 1
ATOM 863 O O . GLU A 1 128 ? 8.198 10.523 45.451 1.00 20.61 191 GLU A O 1
ATOM 869 N N . GLY A 1 129 ? 6.117 10.692 44.644 1.00 20.59 192 GLY A N 1
ATOM 870 C CA . GLY A 1 129 ? 5.674 9.510 45.405 1.00 19.62 192 GLY A CA 1
ATOM 871 C C . GLY A 1 129 ? 4.525 8.795 44.738 1.00 19.60 192 GLY A C 1
ATOM 872 O O . GLY A 1 129 ? 3.942 9.296 43.765 1.00 18.81 192 GLY A O 1
ATOM 873 N N . ILE A 1 130 ? 4.179 7.644 45.309 1.00 17.79 193 ILE A N 1
ATOM 874 C CA . ILE A 1 130 ? 3.004 6.910 44.917 1.00 17.89 193 ILE A CA 1
ATOM 875 C C . ILE A 1 130 ? 2.107 6.755 46.155 1.00 16.90 193 ILE A C 1
ATOM 876 O O . ILE A 1 130 ? 2.577 6.426 47.236 1.00 16.25 193 ILE A O 1
ATOM 881 N N . VAL A 1 131 ? 0.829 7.019 45.976 1.00 17.33 194 VAL A N 1
ATOM 882 C CA . VAL A 1 131 ? -0.140 6.832 47.065 1.00 17.47 194 VAL A CA 1
ATOM 883 C C . VAL A 1 131 ? -0.236 5.344 47.296 1.00 17.17 194 VAL A C 1
ATOM 884 O O . VAL A 1 131 ? -0.460 4.584 46.358 1.00 17.64 194 VAL A O 1
ATOM 888 N N A VAL A 1 132 ? -0.047 4.918 48.529 0.60 19.45 195 VAL A N 1
ATOM 889 N N B VAL A 1 132 ? -0.101 4.934 48.553 0.40 17.73 195 VAL A N 1
ATOM 890 C CA A VAL A 1 132 ? -0.030 3.494 48.822 0.60 20.60 195 VAL A CA 1
ATOM 891 C CA B VAL A 1 132 ? -0.173 3.521 48.924 0.40 17.72 195 VAL A CA 1
ATOM 892 C C A VAL A 1 132 ? -1.453 2.974 49.092 0.60 21.91 195 VAL A C 1
ATOM 893 C C B VAL A 1 132 ? -1.440 3.174 49.717 0.40 18.17 195 VAL A C 1
ATOM 894 O O A VAL A 1 132 ? -2.339 3.749 49.493 0.60 21.46 195 VAL A O 1
ATOM 895 O O B VAL A 1 132 ? -2.056 4.033 50.356 0.40 17.17 195 VAL A O 1
ATOM 902 N N A ASP A 1 133 ? -1.665 1.679 48.837 0.60 23.40 196 ASP A N 1
ATOM 903 N N B ASP A 1 133 ? -1.826 1.904 49.638 0.40 18.84 196 ASP A N 1
ATOM 904 C CA A ASP A 1 133 ? -2.972 1.040 49.040 0.60 25.36 196 ASP A CA 1
ATOM 905 C CA B ASP A 1 133 ? -3.026 1.400 50.289 0.40 20.30 196 ASP A CA 1
ATOM 906 C C A ASP A 1 133 ? -3.066 0.672 50.507 0.60 26.83 196 ASP A C 1
ATOM 907 C C B ASP A 1 133 ? -2.689 1.019 51.721 0.40 21.93 196 ASP A C 1
ATOM 908 O O A ASP A 1 133 ? -2.689 -0.418 50.928 0.60 26.21 196 ASP A O 1
ATOM 909 O O B ASP A 1 133 ? -2.074 -0.020 51.967 0.40 22.01 196 ASP A O 1
ATOM 918 N N A ARG A 1 134 ? -3.506 1.649 51.286 0.60 28.68 197 ARG A N 1
ATOM 919 N N B ARG A 1 134 ? -3.046 1.893 52.653 0.40 22.95 197 ARG A N 1
ATOM 920 C CA A ARG A 1 134 ? -3.655 1.505 52.720 0.60 31.12 197 ARG A CA 1
ATOM 921 C CA B ARG A 1 134 ? -3.027 1.560 54.059 0.40 25.84 197 ARG A CA 1
ATOM 922 C C A ARG A 1 134 ? -5.140 1.726 53.037 0.60 31.24 197 ARG A C 1
ATOM 923 C C B ARG A 1 134 ? -4.271 2.150 54.691 0.40 27.59 197 ARG A C 1
ATOM 924 O O A ARG A 1 134 ? -5.761 2.666 52.491 0.60 25.41 197 ARG A O 1
ATOM 925 O O B ARG A 1 134 ? -4.783 3.166 54.225 0.40 28.70 197 ARG A O 1
ATOM 940 N N A PRO A 1 135 ? -5.712 0.867 53.908 0.60 33.33 198 PRO A N 1
ATOM 941 N N B PRO A 1 135 ? -4.769 1.494 55.739 0.40 31.04 198 PRO A N 1
ATOM 942 C CA A PRO A 1 135 ? -7.115 1.027 54.228 0.60 36.26 198 PRO A CA 1
ATOM 943 C CA B PRO A 1 135 ? -5.946 1.893 56.515 0.40 32.65 198 PRO A CA 1
ATOM 944 C C A PRO A 1 135 ? -7.249 2.247 55.116 0.60 37.34 198 PRO A C 1
ATOM 945 C C B PRO A 1 135 ? -6.093 3.401 56.715 0.40 35.41 198 PRO A C 1
ATOM 946 O O A PRO A 1 135 ? -6.736 2.258 56.239 0.60 36.78 198 PRO A O 1
ATOM 947 O O B PRO A 1 135 ? -5.277 4.020 57.415 0.40 33.29 198 PRO A O 1
ATOM 954 N N A THR A 1 136 ? -7.892 3.286 54.604 0.60 36.32 199 THR A N 1
ATOM 955 N N B THR A 1 136 ? -7.141 3.973 56.123 0.40 38.06 199 THR A N 1
ATOM 956 C CA A THR A 1 136 ? -8.051 4.484 55.418 0.60 39.77 199 THR A CA 1
ATOM 957 C CA B THR A 1 136 ? -7.538 5.360 56.381 0.40 40.09 199 THR A CA 1
ATOM 958 C C A THR A 1 136 ? -9.522 4.870 55.606 0.60 38.88 199 THR A C 1
ATOM 959 C C B THR A 1 136 ? -9.034 5.568 56.148 0.40 40.40 199 THR A C 1
ATOM 960 O O A THR A 1 136 ? -10.373 4.592 54.759 0.60 37.55 199 THR A O 1
ATOM 961 O O B THR A 1 136 ? -9.484 5.654 55.009 0.40 38.50 199 THR A O 1
ATOM 968 N N A ARG A 1 137 ? -9.805 5.490 56.743 0.60 42.87 200 ARG A N 1
ATOM 969 N N B ARG A 1 137 ? -9.808 5.669 57.223 0.40 42.34 200 ARG A N 1
ATOM 970 C CA A ARG A 1 137 ? -11.126 6.046 57.005 0.60 41.21 200 ARG A CA 1
ATOM 971 C CA B ARG A 1 137 ? -11.223 5.989 57.081 0.40 40.78 200 ARG A CA 1
ATOM 972 C C A ARG A 1 137 ? -11.274 7.300 56.163 0.60 39.81 200 ARG A C 1
ATOM 973 C C B ARG A 1 137 ? -11.312 7.263 56.233 0.40 39.69 200 ARG A C 1
ATOM 974 O O A ARG A 1 137 ? -10.364 8.127 56.118 0.60 43.38 200 ARG A O 1
ATOM 975 O O B ARG A 1 137 ? -10.382 8.066 56.245 0.40 42.17 200 ARG A O 1
ATOM 990 N N . PRO A 1 138 ? -12.413 7.447 55.478 1.00 38.38 201 PRO A N 1
ATOM 991 C CA . PRO A 1 138 ? -12.618 8.651 54.686 1.00 36.47 201 PRO A CA 1
ATOM 992 C C . PRO A 1 138 ? -12.330 9.981 55.411 1.00 36.19 201 PRO A C 1
ATOM 993 O O . PRO A 1 138 ? -12.645 10.151 56.603 1.00 35.91 201 PRO A O 1
ATOM 997 N N . GLY A 1 139 ? -11.702 10.898 54.695 1.00 31.39 202 GLY A N 1
ATOM 998 C CA . GLY A 1 139 ? -11.404 12.212 55.210 1.00 30.45 202 GLY A CA 1
ATOM 999 C C . GLY A 1 139 ? -10.093 12.336 55.987 1.00 30.85 202 GLY A C 1
ATOM 1000 O O . GLY A 1 139 ? -9.612 13.462 56.175 1.00 33.03 202 GLY A O 1
ATOM 1001 N N . HIS A 1 140 ? -9.494 11.213 56.393 1.00 26.86 203 HIS A N 1
ATOM 1002 C CA . HIS A 1 140 ? -8.243 11.241 57.168 1.00 26.04 203 HIS A CA 1
ATOM 1003 C C . HIS A 1 140 ? -6.948 11.314 56.341 1.00 24.67 203 HIS A C 1
ATOM 1004 O O . HIS A 1 140 ? -5.869 11.071 56.875 1.00 26.68 203 HIS A O 1
ATOM 1011 N N . GLY A 1 141 ? -7.053 11.640 55.066 1.00 23.57 204 GLY A N 1
ATOM 1012 C CA . GLY A 1 141 ? -5.864 11.812 54.224 1.00 23.13 204 GLY A CA 1
ATOM 1013 C C . GLY A 1 141 ? -5.342 10.482 53.687 1.00 22.70 204 GLY A C 1
ATOM 1014 O O . GLY A 1 141 ? -6.052 9.457 53.646 1.00 21.52 204 GLY A O 1
ATOM 1015 N N . SER A 1 142 ? -4.088 10.507 53.252 1.00 21.70 205 SER A N 1
ATOM 1016 C CA . SER A 1 142 ? -3.509 9.379 52.567 1.00 20.50 205 SER A CA 1
ATOM 1017 C C . SER A 1 142 ? -2.053 9.209 53.002 1.00 19.66 205 SER A C 1
ATOM 1018 O O . SER A 1 142 ? -1.485 10.066 53.673 1.00 19.94 205 SER A O 1
ATOM 1021 N N . PHE A 1 143 ? -1.463 8.100 52.570 1.00 19.55 206 PHE A N 1
ATOM 1022 C CA . PHE A 1 143 ? -0.068 7.797 52.834 1.00 20.27 206 PHE A CA 1
ATOM 1023 C C . PHE A 1 143 ? 0.602 7.632 51.497 1.00 19.42 206 PHE A C 1
ATOM 1024 O O . PHE A 1 143 ? 0.037 7.009 50.600 1.00 18.66 206 PHE A O 1
ATOM 1032 N N . VAL A 1 144 ? 1.815 8.162 51.400 1.00 18.60 207 VAL A N 1
ATOM 1033 C CA . VAL A 1 144 ? 2.558 8.186 50.157 1.00 19.10 207 VAL A CA 1
ATOM 1034 C C . VAL A 1 144 ? 3.953 7.601 50.345 1.00 17.99 207 VAL A C 1
ATOM 1035 O O . VAL A 1 144 ? 4.663 7.923 51.295 1.00 18.12 207 VAL A O 1
ATOM 1039 N N . ASN A 1 145 ? 4.316 6.701 49.444 1.00 17.47 208 ASN A N 1
ATOM 1040 C CA . ASN A 1 145 ? 5.684 6.220 49.350 1.00 17.98 208 ASN A CA 1
ATOM 1041 C C . ASN A 1 145 ? 6.502 7.212 48.504 1.00 17.99 208 ASN A C 1
ATOM 1042 O O . ASN A 1 145 ? 6.366 7.232 47.281 1.00 18.18 208 ASN A O 1
ATOM 1047 N N . CYS A 1 146 ? 7.341 8.000 49.167 1.00 18.94 209 CYS A N 1
ATOM 1048 C CA . CYS A 1 146 ? 8.226 8.979 48.508 1.00 20.13 209 CYS A CA 1
ATOM 1049 C C . CYS A 1 146 ? 9.694 8.512 48.526 1.00 21.26 209 CYS A C 1
ATOM 1050 O O . CYS A 1 146 ? 10.622 9.318 48.352 1.00 20.29 209 CYS A O 1
ATOM 1053 N N . GLY A 1 147 ? 9.896 7.210 48.727 1.00 20.88 210 GLY A N 1
ATOM 1054 C CA . GLY A 1 147 ? 11.216 6.569 48.778 1.00 23.95 210 GLY A CA 1
ATOM 1055 C C . GLY A 1 147 ? 12.032 6.958 50.002 1.00 24.49 210 GLY A C 1
ATOM 1056 O O . GLY A 1 147 ? 13.259 6.823 49.998 1.00 27.51 210 GLY A O 1
ATOM 1057 N N . MET A 1 148 ? 11.371 7.446 51.051 1.00 23.96 211 MET A N 1
ATOM 1058 C CA . MET A 1 148 ? 12.081 7.863 52.259 1.00 24.35 211 MET A CA 1
ATOM 1059 C C . MET A 1 148 ? 12.064 6.700 53.265 1.00 26.81 211 MET A C 1
ATOM 1060 O O . MET A 1 148 ? 11.478 5.636 52.986 1.00 23.77 211 MET A O 1
ATOM 1065 N N . LYS A 1 149 ? 12.727 6.897 54.406 1.00 27.90 212 LYS A N 1
ATOM 1066 C CA . LYS A 1 149 ? 12.740 5.885 55.488 1.00 32.59 212 LYS A CA 1
ATOM 1067 C C . LYS A 1 149 ? 11.345 5.660 56.075 1.00 32.01 212 LYS A C 1
ATOM 1068 O O . LYS A 1 149 ? 11.055 4.581 56.546 1.00 36.32 212 LYS A O 1
ATOM 1071 N N . LYS A 1 150 ? 10.498 6.690 56.037 1.00 31.55 213 LYS A N 1
ATOM 1072 C CA . LYS A 1 150 ? 9.116 6.619 56.522 1.00 30.32 213 LYS A CA 1
ATOM 1073 C C . LYS A 1 150 ? 8.195 7.017 55.378 1.00 28.00 213 LYS A C 1
ATOM 1074 O O . LYS A 1 150 ? 8.625 7.735 54.471 1.00 25.08 213 LYS A O 1
ATOM 1080 N N . GLU A 1 151 ? 6.926 6.625 55.467 1.00 25.03 214 GLU A N 1
ATOM 1081 C CA . GLU A 1 151 ? 5.911 7.115 54.539 1.00 25.19 214 GLU A CA 1
ATOM 1082 C C . GLU A 1 151 ? 5.618 8.563 54.832 1.00 25.43 214 GLU A C 1
ATOM 1083 O O . GLU A 1 151 ? 5.868 9.047 55.942 1.00 25.56 214 GLU A O 1
ATOM 1089 N N . VAL A 1 152 ? 5.066 9.251 53.840 1.00 23.32 215 VAL A N 1
ATOM 1090 C CA . VAL A 1 152 ? 4.692 10.630 54.003 1.00 22.74 215 VAL A CA 1
ATOM 1091 C C . VAL A 1 152 ? 3.172 10.680 54.151 1.00 23.46 215 VAL A C 1
ATOM 1092 O O . VAL A 1 152 ? 2.452 10.097 53.332 1.00 20.82 215 VAL A O 1
ATOM 1096 N N . LYS A 1 153 ? 2.698 11.350 55.200 1.00 23.85 216 LYS A N 1
ATOM 1097 C CA . LYS A 1 153 ? 1.268 11.543 55.424 1.00 23.48 216 LYS A CA 1
ATOM 1098 C C . LYS A 1 153 ? 0.845 12.845 54.771 1.00 22.38 216 LYS A C 1
ATOM 1099 O O . LYS A 1 153 ? 1.516 13.852 54.943 1.00 23.55 216 LYS A O 1
ATOM 1105 N N . ILE A 1 154 ? -0.249 12.830 54.003 1.00 20.22 217 ILE A N 1
ATOM 1106 C CA . ILE A 1 154 ? -0.796 14.036 53.373 1.00 20.52 217 ILE A CA 1
ATOM 1107 C C . ILE A 1 154 ? -2.271 14.149 53.783 1.00 21.21 217 ILE A C 1
ATOM 1108 O O . ILE A 1 154 ? -2.905 13.124 54.116 1.00 19.87 217 ILE A O 1
ATOM 1113 N N . ASP A 1 155 ? -2.802 15.360 53.710 1.00 21.94 218 ASP A N 1
ATOM 1114 C CA . ASP A 1 155 ? -4.196 15.639 54.085 1.00 23.84 218 ASP A CA 1
ATOM 1115 C C . ASP A 1 155 ? -5.190 15.320 52.981 1.00 23.84 218 ASP A C 1
ATOM 1116 O O . ASP A 1 155 ? -6.362 15.083 53.264 1.00 22.27 218 ASP A O 1
ATOM 1121 N N . LYS A 1 156 ? -4.741 15.323 51.723 1.00 22.43 219 LYS A N 1
ATOM 1122 C CA A LYS A 1 156 ? -5.631 15.030 50.625 0.50 22.26 219 LYS A CA 1
ATOM 1123 C CA B LYS A 1 156 ? -5.611 15.017 50.598 0.50 22.92 219 LYS A CA 1
ATOM 1124 C C . LYS A 1 156 ? -5.944 13.533 50.613 1.00 23.17 219 LYS A C 1
ATOM 1125 O O . LYS A 1 156 ? -5.059 12.698 50.867 1.00 22.75 219 LYS A O 1
ATOM 1136 N N . ASN A 1 157 ? -7.207 13.206 50.333 1.00 22.50 220 ASN A N 1
ATOM 1137 C CA . ASN A 1 157 ? -7.670 11.836 50.219 1.00 24.18 220 ASN A CA 1
ATOM 1138 C C . ASN A 1 157 ? -7.585 11.406 48.752 1.00 25.02 220 ASN A C 1
ATOM 1139 O O . ASN A 1 157 ? -8.348 11.864 47.904 1.00 23.48 220 ASN A O 1
ATOM 1144 N N . LEU A 1 158 ? -6.622 10.544 48.443 1.00 24.76 221 LEU A N 1
ATOM 1145 C CA . LEU A 1 158 ? -6.367 10.149 47.056 1.00 25.99 221 LEU A CA 1
ATOM 1146 C C . LEU A 1 158 ? -6.421 8.646 46.879 1.00 24.87 221 LEU A C 1
ATOM 1147 O O . LEU A 1 158 ? -6.189 7.898 47.825 1.00 23.80 221 LEU A O 1
ATOM 1152 N N . GLU A 1 159 ? -6.685 8.224 45.647 1.00 26.19 222 GLU A N 1
ATOM 1153 C CA . GLU A 1 159 ? -6.687 6.814 45.273 1.00 27.56 222 GLU A CA 1
ATOM 1154 C C . GLU A 1 159 ? -5.278 6.234 45.296 1.00 25.21 222 GLU A C 1
ATOM 1155 O O . GLU A 1 159 ? -4.354 6.822 44.717 1.00 24.86 222 GLU A O 1
ATOM 1161 N N . PRO A 1 160 ? -5.125 5.048 45.903 1.00 23.65 223 PRO A N 1
ATOM 1162 C CA . PRO A 1 160 ? -3.864 4.337 45.824 1.00 23.30 223 PRO A CA 1
ATOM 1163 C C . PRO A 1 160 ? -3.447 4.172 44.381 1.00 22.39 223 PRO A C 1
ATOM 1164 O O . PRO A 1 160 ? -4.315 3.977 43.514 1.00 23.95 223 PRO A O 1
ATOM 1168 N N . GLY A 1 161 ? -2.146 4.277 44.120 1.00 21.66 224 GLY A N 1
ATOM 1169 C CA . GLY A 1 161 ? -1.596 4.035 42.789 1.00 22.47 224 GLY A CA 1
ATOM 1170 C C . GLY A 1 161 ? -1.323 5.309 42.009 1.00 22.20 224 GLY A C 1
ATOM 1171 O O . GLY A 1 161 ? -0.661 5.269 40.959 1.00 24.14 224 GLY A O 1
ATOM 1172 N N . LEU A 1 162 ? -1.799 6.450 42.501 1.00 22.31 225 LEU A N 1
ATOM 1173 C CA . LEU A 1 162 ? -1.531 7.714 41.812 1.00 23.39 225 LEU A CA 1
ATOM 1174 C C . LEU A 1 162 ? -0.110 8.203 42.096 1.00 22.31 225 LEU A C 1
ATOM 1175 O O . LEU A 1 162 ? 0.364 8.098 43.223 1.00 19.22 225 LEU A O 1
ATOM 1180 N N . ARG A 1 163 ? 0.537 8.794 41.079 1.00 20.69 226 ARG A N 1
ATOM 1181 C CA . ARG A 1 163 ? 1.832 9.413 41.257 1.00 20.26 226 ARG A CA 1
ATOM 1182 C C . ARG A 1 163 ? 1.606 10.876 41.565 1.00 20.75 226 ARG A C 1
ATOM 1183 O O . ARG A 1 163 ? 0.839 11.541 40.887 1.00 20.11 226 ARG A O 1
ATOM 1191 N N . VAL A 1 164 ? 2.272 11.369 42.596 1.00 18.96 227 VAL A N 1
ATOM 1192 C CA . VAL A 1 164 ? 2.076 12.727 43.059 1.00 20.43 227 VAL A CA 1
ATOM 1193 C C . VAL A 1 164 ? 3.389 13.384 43.370 1.00 20.16 227 VAL A C 1
ATOM 1194 O O . VAL A 1 164 ? 4.375 12.694 43.621 1.00 20.29 227 VAL A O 1
ATOM 1198 N N . THR A 1 165 ? 3.390 14.720 43.329 1.00 19.91 228 THR A N 1
ATOM 1199 C CA . THR A 1 165 ? 4.519 15.497 43.799 1.00 21.25 228 THR A CA 1
ATOM 1200 C C . THR A 1 165 ? 4.208 16.006 45.189 1.00 20.64 228 THR A C 1
ATOM 1201 O O . THR A 1 165 ? 3.147 16.607 45.413 1.00 21.17 228 THR A O 1
ATOM 1205 N N . VAL A 1 166 ? 5.120 15.767 46.128 1.00 20.79 229 VAL A N 1
ATOM 1206 C CA . VAL A 1 166 ? 4.919 16.135 47.510 1.00 22.62 229 VAL A CA 1
ATOM 1207 C C . VAL A 1 166 ? 5.949 17.148 47.946 1.00 24.32 229 VAL A C 1
ATOM 1208 O O . VAL A 1 166 ? 7.163 16.956 47.731 1.00 24.25 229 VAL A O 1
ATOM 1212 N N . ARG A 1 167 ? 5.470 18.238 48.528 1.00 25.28 230 ARG A N 1
ATOM 1213 C CA . ARG A 1 167 ? 6.335 19.196 49.218 1.00 28.42 230 ARG A CA 1
ATOM 1214 C C . ARG A 1 167 ? 6.407 18.839 50.696 1.00 28.00 230 ARG A C 1
ATOM 1215 O O . ARG A 1 167 ? 5.384 18.849 51.394 1.00 25.50 230 ARG A O 1
ATOM 1223 N N . LEU A 1 168 ? 7.592 18.490 51.169 1.00 29.36 231 LEU A N 1
ATOM 1224 C CA . LEU A 1 168 ? 7.757 18.058 52.560 1.00 34.24 231 LEU A CA 1
ATOM 1225 C C . LEU A 1 168 ? 7.656 19.253 53.485 1.00 35.99 231 LEU A C 1
ATOM 1226 O O . LEU A 1 168 ? 8.162 20.311 53.161 1.00 33.97 231 LEU A O 1
ATOM 1231 N N . ASN A 1 169 ? 6.989 19.099 54.624 1.00 38.61 232 ASN A N 1
ATOM 1232 C CA . ASN A 1 169 ? 6.957 20.185 55.626 1.00 43.04 232 ASN A CA 1
ATOM 1233 C C . ASN A 1 169 ? 8.369 20.502 56.108 1.00 46.32 232 ASN A C 1
ATOM 1234 O O . ASN A 1 169 ? 9.219 19.602 56.218 1.00 44.21 232 ASN A O 1
ATOM 1239 N N . GLN A 1 170 ? 8.630 21.782 56.366 1.00 52.90 233 GLN A N 1
ATOM 1240 C CA . GLN A 1 170 ? 9.930 22.202 56.900 1.00 58.51 233 GLN A CA 1
ATOM 1241 C C . GLN A 1 170 ? 10.134 21.640 58.308 1.00 60.20 233 GLN A C 1
ATOM 1242 O O . GLN A 1 170 ? 11.215 21.144 58.621 1.00 59.86 233 GLN A O 1
ATOM 1244 N N . GLN A 1 171 ? 9.088 21.698 59.136 1.00 62.83 234 GLN A N 1
ATOM 1245 C CA . GLN A 1 171 ? 9.127 21.141 60.498 1.00 67.43 234 GLN A CA 1
ATOM 1246 C C . GLN A 1 171 ? 8.581 19.699 60.543 1.00 67.69 234 GLN A C 1
ATOM 1247 O O . GLN A 1 171 ? 7.458 19.448 60.104 1.00 62.87 234 GLN A O 1
ATOM 1249 N N . GLN A 1 172 ? 9.387 18.771 61.071 1.00 71.05 235 GLN A N 1
ATOM 1250 C CA . GLN A 1 172 ? 8.967 17.381 61.328 1.00 69.91 235 GLN A CA 1
ATOM 1251 C C . GLN A 1 172 ? 9.062 17.087 62.831 1.00 72.34 235 GLN A C 1
ATOM 1252 O O . GLN A 1 172 ? 8.758 15.979 63.291 1.00 73.06 235 GLN A O 1
ATOM 1258 N N . ASP A 1 175 ? 10.135 12.242 66.058 1.00 69.01 238 ASP A N 1
ATOM 1259 C CA . ASP A 1 175 ? 9.993 10.828 66.371 1.00 69.12 238 ASP A CA 1
ATOM 1260 C C . ASP A 1 175 ? 8.592 10.304 66.016 1.00 71.93 238 ASP A C 1
ATOM 1261 O O . ASP A 1 175 ? 8.078 9.397 66.676 1.00 73.57 238 ASP A O 1
ATOM 1263 N N . CYS A 1 176 ? 7.987 10.870 64.970 1.00 70.65 239 CYS A N 1
ATOM 1264 C CA . CYS A 1 176 ? 6.654 10.462 64.505 1.00 68.03 239 CYS A CA 1
ATOM 1265 C C . CYS A 1 176 ? 6.775 9.215 63.613 1.00 60.24 239 CYS A C 1
ATOM 1266 O O . CYS A 1 176 ? 7.872 8.893 63.152 1.00 59.50 239 CYS A O 1
ATOM 1269 N N . LYS A 1 177 ? 5.665 8.505 63.390 1.00 52.09 240 LYS A N 1
ATOM 1270 C CA . LYS A 1 177 ? 5.669 7.297 62.531 1.00 46.39 240 LYS A CA 1
ATOM 1271 C C . LYS A 1 177 ? 5.878 7.660 61.048 1.00 40.14 240 LYS A C 1
ATOM 1272 O O . LYS A 1 177 ? 6.440 6.865 60.284 1.00 35.41 240 LYS A O 1
ATOM 1274 N N . THR A 1 178 ? 5.426 8.861 60.669 1.00 34.50 241 THR A N 1
ATOM 1275 C CA . THR A 1 178 ? 5.496 9.352 59.291 1.00 33.83 241 THR A CA 1
ATOM 1276 C C . THR A 1 178 ? 6.172 10.725 59.179 1.00 34.96 241 THR A C 1
ATOM 1277 O O . THR A 1 178 ? 6.250 11.490 60.155 1.00 35.25 241 THR A O 1
ATOM 1281 N N . TYR A 1 179 ? 6.660 11.045 57.981 1.00 30.82 242 TYR A N 1
ATOM 1282 C CA . TYR A 1 179 ? 6.921 12.438 57.651 1.00 30.81 242 TYR A CA 1
ATOM 1283 C C . TYR A 1 179 ? 5.584 13.026 57.229 1.00 29.40 242 TYR A C 1
ATOM 1284 O O . TYR A 1 179 ? 4.625 12.271 56.990 1.00 27.86 242 TYR A O 1
ATOM 1293 N N . HIS A 1 180 ? 5.490 14.349 57.205 1.00 27.47 243 HIS A N 1
ATOM 1294 C CA A HIS A 1 180 ? 4.292 15.024 56.743 0.50 29.44 243 HIS A CA 1
ATOM 1295 C CA B HIS A 1 180 ? 4.282 15.016 56.712 0.50 29.42 243 HIS A CA 1
ATOM 1296 C C . HIS A 1 180 ? 4.628 15.935 55.555 1.00 28.76 243 HIS A C 1
ATOM 1297 O O . HIS A 1 180 ? 5.710 16.528 55.504 1.00 29.93 243 HIS A O 1
ATOM 1310 N N . GLY A 1 181 ? 3.712 16.021 54.604 1.00 25.57 244 GLY A N 1
ATOM 1311 C CA . GLY A 1 181 ? 3.887 16.877 53.450 1.00 25.43 244 GLY A CA 1
ATOM 1312 C C . GLY A 1 181 ? 2.552 17.205 52.863 1.00 25.76 244 GLY A C 1
ATOM 1313 O O . GLY A 1 181 ? 1.507 16.847 53.424 1.00 25.31 244 GLY A O 1
ATOM 1314 N N . LYS A 1 182 ? 2.578 17.923 51.750 1.00 25.17 245 LYS A N 1
ATOM 1315 C CA . LYS A 1 182 ? 1.371 18.271 51.029 1.00 25.91 245 LYS A CA 1
ATOM 1316 C C . LYS A 1 182 ? 1.582 17.998 49.574 1.00 26.85 245 LYS A C 1
ATOM 1317 O O . LYS A 1 182 ? 2.673 18.274 49.058 1.00 24.35 245 LYS A O 1
ATOM 1320 N N . VAL A 1 183 ? 0.532 17.499 48.914 1.00 25.66 246 VAL A N 1
ATOM 1321 C CA . VAL A 1 183 ? 0.541 17.328 47.484 1.00 26.79 246 VAL A CA 1
ATOM 1322 C C . VAL A 1 183 ? 0.468 18.702 46.827 1.00 27.44 246 VAL A C 1
ATOM 1323 O O . VAL A 1 183 ? -0.354 19.538 47.211 1.00 26.18 246 VAL A O 1
ATOM 1327 N N . VAL A 1 184 ? 1.375 18.948 45.879 1.00 24.66 247 VAL A N 1
ATOM 1328 C CA . VAL A 1 184 ? 1.395 20.201 45.112 1.00 25.71 247 VAL A CA 1
ATOM 1329 C C . VAL A 1 184 ? 1.365 19.869 43.624 1.00 24.90 247 VAL A C 1
ATOM 1330 O O . VAL A 1 184 ? 1.515 18.710 43.244 1.00 23.01 247 VAL A O 1
ATOM 1334 N N A SER A 1 185 ? 1.160 20.884 42.786 0.50 23.15 248 SER A N 1
ATOM 1335 N N B SER A 1 185 ? 1.143 20.872 42.778 0.50 25.51 248 SER A N 1
ATOM 1336 C CA A SER A 1 185 ? 1.212 20.673 41.348 0.50 21.66 248 SER A CA 1
ATOM 1337 C CA B SER A 1 185 ? 1.155 20.620 41.346 0.50 25.63 248 SER A CA 1
ATOM 1338 C C A SER A 1 185 ? 2.565 20.100 40.993 0.50 21.60 248 SER A C 1
ATOM 1339 C C B SER A 1 185 ? 2.538 20.112 40.980 0.50 23.69 248 SER A C 1
ATOM 1340 O O A SER A 1 185 ? 3.583 20.451 41.603 0.50 21.57 248 SER A O 1
ATOM 1341 O O B SER A 1 185 ? 3.543 20.512 41.578 0.50 23.60 248 SER A O 1
ATOM 1346 N N . SER A 1 186 ? 2.578 19.212 40.009 1.00 23.25 249 SER A N 1
ATOM 1347 C CA . SER A 1 186 ? 3.812 18.625 39.546 1.00 24.40 249 SER A CA 1
ATOM 1348 C C . SER A 1 186 ? 4.687 19.648 38.816 1.00 22.85 249 SER A C 1
ATOM 1349 O O . SER A 1 186 ? 5.860 19.369 38.573 1.00 23.25 249 SER A O 1
ATOM 1352 N N . GLN A 1 187 ? 4.117 20.815 38.501 1.00 22.43 250 GLN A N 1
ATOM 1353 C CA . GLN A 1 187 ? 4.841 21.954 37.913 1.00 23.06 250 GLN A CA 1
ATOM 1354 C C . GLN A 1 187 ? 5.487 22.892 38.930 1.00 23.18 250 GLN A C 1
ATOM 1355 O O . GLN A 1 187 ? 6.304 23.728 38.549 1.00 21.95 250 GLN A O 1
ATOM 1361 N N . ASP A 1 188 ? 5.168 22.743 40.223 1.00 23.14 251 ASP A N 1
ATOM 1362 C CA . ASP A 1 188 ? 5.747 23.610 41.262 1.00 22.64 251 ASP A CA 1
ATOM 1363 C C . ASP A 1 188 ? 7.280 23.566 41.396 1.00 20.54 251 ASP A C 1
ATOM 1364 O O . ASP A 1 188 ? 7.899 24.607 41.570 1.00 20.11 251 ASP A O 1
ATOM 1369 N N . PRO A 1 189 ? 7.903 22.377 41.354 1.00 19.96 252 PRO A N 1
ATOM 1370 C CA . PRO A 1 189 ? 9.370 22.404 41.467 1.00 20.03 252 PRO A CA 1
ATOM 1371 C C . PRO A 1 189 ? 10.006 23.301 40.418 1.00 19.56 252 PRO A C 1
ATOM 1372 O O . PRO A 1 189 ? 10.903 24.067 40.747 1.00 19.80 252 PRO A O 1
ATOM 1376 N N . ARG A 1 190 ? 9.523 23.229 39.179 1.00 20.20 253 ARG A N 1
ATOM 1377 C CA . ARG A 1 190 ? 10.027 24.108 38.100 1.00 21.43 253 ARG A CA 1
ATOM 1378 C C . ARG A 1 190 ? 9.585 25.564 38.281 1.00 22.34 253 ARG A C 1
ATOM 1379 O O . ARG A 1 190 ? 10.423 26.489 38.319 1.00 22.79 253 ARG A O 1
ATOM 1387 N N . THR A 1 191 ? 8.277 25.780 38.387 1.00 22.63 254 THR A N 1
ATOM 1388 C CA . THR A 1 191 ? 7.752 27.153 38.333 1.00 24.99 254 THR A CA 1
ATOM 1389 C C . THR A 1 191 ? 8.013 27.949 39.604 1.00 26.76 254 THR A C 1
ATOM 1390 O O . THR A 1 191 ? 8.067 29.166 39.549 1.00 25.27 254 THR A O 1
ATOM 1394 N N . LYS A 1 192 ? 8.197 27.263 40.729 1.00 26.93 255 LYS A N 1
ATOM 1395 C CA . LYS A 1 192 ? 8.459 27.939 42.001 1.00 28.95 255 LYS A CA 1
ATOM 1396 C C . LYS A 1 192 ? 9.887 27.848 42.442 1.00 29.11 255 LYS A C 1
ATOM 1397 O O . LYS A 1 192 ? 10.425 28.844 42.951 1.00 29.85 255 LYS A O 1
ATOM 1403 N N . ALA A 1 193 ? 10.529 26.691 42.251 1.00 25.72 256 ALA A N 1
ATOM 1404 C CA . ALA A 1 193 ? 11.893 26.511 42.739 1.00 25.95 256 ALA A CA 1
ATOM 1405 C C . ALA A 1 193 ? 12.991 26.478 41.655 1.00 25.60 256 ALA A C 1
ATOM 1406 O O . ALA A 1 193 ? 14.158 26.450 42.001 1.00 25.32 256 ALA A O 1
ATOM 1408 N N . GLY A 1 194 ? 12.624 26.522 40.376 1.00 24.04 257 GLY A N 1
ATOM 1409 C CA . GLY A 1 194 ? 13.606 26.471 39.267 1.00 23.70 257 GLY A CA 1
ATOM 1410 C C . GLY A 1 194 ? 14.256 25.103 39.085 1.00 25.02 257 GLY A C 1
ATOM 1411 O O . GLY A 1 194 ? 15.292 24.986 38.433 1.00 23.91 257 GLY A O 1
ATOM 1412 N N . LEU A 1 195 ? 13.628 24.056 39.633 1.00 22.35 258 LEU A N 1
ATOM 1413 C CA . LEU A 1 195 ? 14.188 22.711 39.569 1.00 22.61 258 LEU A CA 1
ATOM 1414 C C . LEU A 1 195 ? 13.704 22.007 38.328 1.00 22.13 258 LEU A C 1
ATOM 1415 O O . LEU A 1 195 ? 12.525 22.114 37.944 1.00 22.96 258 LEU A O 1
ATOM 1420 N N . TYR A 1 196 ? 14.586 21.210 37.738 1.00 20.30 259 TYR A N 1
ATOM 1421 C CA . TYR A 1 196 ? 14.164 20.364 36.666 1.00 19.20 259 TYR A CA 1
ATOM 1422 C C . TYR A 1 196 ? 13.507 19.150 37.307 1.00 18.54 259 TYR A C 1
ATOM 1423 O O . TYR A 1 196 ? 14.073 18.546 38.217 1.00 19.58 259 TYR A O 1
ATOM 1432 N N . TRP A 1 197 ? 12.329 18.785 36.821 1.00 19.60 260 TRP A N 1
ATOM 1433 C CA . TRP A 1 197 ? 11.535 17.740 37.473 1.00 20.20 260 TRP A CA 1
ATOM 1434 C C . TRP A 1 197 ? 11.084 16.645 36.511 1.00 20.72 260 TRP A C 1
ATOM 1435 O O . TRP A 1 197 ? 10.067 15.957 36.732 1.00 20.40 260 TRP A O 1
ATOM 1446 N N . GLY A 1 198 ? 11.877 16.442 35.457 1.00 19.45 261 GLY A N 1
ATOM 1447 C CA . GLY A 1 198 ? 11.588 15.385 34.485 1.00 19.33 261 GLY A CA 1
ATOM 1448 C C . GLY A 1 198 ? 10.654 15.806 33.379 1.00 19.43 261 GLY A C 1
ATOM 1449 O O . GLY A 1 198 ? 10.271 16.972 33.272 1.00 20.32 261 GLY A O 1
ATOM 1450 N N . TYR A 1 199 ? 10.296 14.843 32.537 1.00 19.85 262 TYR A N 1
ATOM 1451 C CA . TYR A 1 199 ? 9.472 15.092 31.384 1.00 19.04 262 TYR A CA 1
ATOM 1452 C C . TYR A 1 199 ? 8.268 14.159 31.377 1.00 20.02 262 TYR A C 1
ATOM 1453 O O . TYR A 1 199 ? 8.307 13.073 31.950 1.00 20.13 262 TYR A O 1
ATOM 1462 N N A THR A 1 200 ? 7.225 14.594 30.686 0.50 19.79 263 THR A N 1
ATOM 1463 N N B THR A 1 200 ? 7.208 14.603 30.717 0.50 19.25 263 THR A N 1
ATOM 1464 C CA A THR A 1 200 ? 6.116 13.739 30.313 0.50 20.83 263 THR A CA 1
ATOM 1465 C CA B THR A 1 200 ? 6.114 13.733 30.328 0.50 19.89 263 THR A CA 1
ATOM 1466 C C A THR A 1 200 ? 6.330 13.294 28.881 0.50 20.56 263 THR A C 1
ATOM 1467 C C B THR A 1 200 ? 6.431 13.233 28.925 0.50 20.09 263 THR A C 1
ATOM 1468 O O A THR A 1 200 ? 6.993 13.990 28.101 0.50 19.67 263 THR A O 1
ATOM 1469 O O B THR A 1 200 ? 7.291 13.808 28.227 0.50 18.70 263 THR A O 1
ATOM 1476 N N . VAL A 1 201 ? 5.823 12.111 28.555 1.00 19.50 264 VAL A N 1
ATOM 1477 C CA . VAL A 1 201 ? 5.992 11.528 27.237 1.00 19.94 264 VAL A CA 1
ATOM 1478 C C . VAL A 1 201 ? 4.614 11.477 26.597 1.00 22.26 264 VAL A C 1
ATOM 1479 O O . VAL A 1 201 ? 3.645 11.013 27.234 1.00 20.55 264 VAL A O 1
ATOM 1483 N N . ARG A 1 202 ? 4.518 12.017 25.387 1.00 20.41 265 ARG A N 1
ATOM 1484 C CA . ARG A 1 202 ? 3.266 12.041 24.626 1.00 21.87 265 ARG A CA 1
ATOM 1485 C C . ARG A 1 202 ? 3.433 11.320 23.298 1.00 23.84 265 ARG A C 1
ATOM 1486 O O . ARG A 1 202 ? 4.399 11.558 22.549 1.00 21.33 265 ARG A O 1
ATOM 1494 N N . LEU A 1 203 ? 2.500 10.420 22.993 1.00 23.02 266 LEU A N 1
ATOM 1495 C CA . LEU A 1 203 ? 2.464 9.813 21.661 1.00 25.12 266 LEU A CA 1
ATOM 1496 C C . LEU A 1 203 ? 1.575 10.618 20.716 1.00 25.29 266 LEU A C 1
ATOM 1497 O O . LEU A 1 203 ? 0.474 11.034 21.085 1.00 24.58 266 LEU A O 1
ATOM 1502 N N . ALA A 1 204 ? 2.047 10.826 19.492 1.00 23.57 267 ALA A N 1
ATOM 1503 C CA . ALA A 1 204 ? 1.284 11.558 18.483 1.00 23.19 267 ALA A CA 1
ATOM 1504 C C . ALA A 1 204 ? 1.179 10.712 17.230 1.00 24.38 267 ALA A C 1
ATOM 1505 O O . ALA A 1 204 ? 2.179 10.179 16.742 1.00 24.12 267 ALA A O 1
ATOM 1507 N N . SER A 1 205 ? -0.035 10.607 16.688 1.00 26.30 268 SER A N 1
ATOM 1508 C CA . SER A 1 205 ? -0.303 9.679 15.584 1.00 27.21 268 SER A CA 1
ATOM 1509 C C . SER A 1 205 ? 0.176 10.209 14.253 1.00 27.03 268 SER A C 1
ATOM 1510 O O . SER A 1 205 ? 0.177 9.481 13.256 1.00 29.16 268 SER A O 1
ATOM 1513 N N . CYS A 1 206 ? 0.548 11.486 14.210 1.00 26.34 269 CYS A N 1
ATOM 1514 C CA . CYS A 1 206 ? 1.063 12.117 13.000 1.00 25.81 269 CYS A CA 1
ATOM 1515 C C . CYS A 1 206 ? 1.672 13.480 13.368 1.00 25.73 269 CYS A C 1
ATOM 1516 O O . CYS A 1 206 ? 1.527 13.948 14.499 1.00 23.56 269 CYS A O 1
ATOM 1519 N N . LEU A 1 207 ? 2.321 14.124 12.400 1.00 24.77 270 LEU A N 1
ATOM 1520 C CA . LEU A 1 207 ? 2.974 15.402 12.664 1.00 23.47 270 LEU A CA 1
ATOM 1521 C C . LEU A 1 207 ? 1.983 16.500 13.048 1.00 23.82 270 LEU A C 1
ATOM 1522 O O . LEU A 1 207 ? 2.276 17.279 13.945 1.00 20.10 270 LEU A O 1
ATOM 1527 N N . SER A 1 208 ? 0.796 16.573 12.414 1.00 22.36 271 SER A N 1
ATOM 1528 C CA . SER A 1 208 ? -0.189 17.583 12.847 1.00 22.20 271 SER A CA 1
ATOM 1529 C C . SER A 1 208 ? -0.599 17.424 14.303 1.00 21.54 271 SER A C 1
ATOM 1530 O O . SER A 1 208 ? -0.811 18.426 14.984 1.00 24.93 271 SER A O 1
ATOM 1533 N N . ALA A 1 209 ? -0.716 16.189 14.777 1.00 22.52 272 ALA A N 1
ATOM 1534 C CA . ALA A 1 209 ? -1.066 15.899 16.181 1.00 22.22 272 ALA A CA 1
ATOM 1535 C C . ALA A 1 209 ? 0.012 16.378 17.188 1.00 22.71 272 ALA A C 1
ATOM 1536 O O . ALA A 1 209 ? -0.298 16.674 18.344 1.00 22.07 272 ALA A O 1
ATOM 1538 N N . VAL A 1 210 ? 1.260 16.499 16.733 1.00 22.82 273 VAL A N 1
ATOM 1539 C CA . VAL A 1 210 ? 2.313 17.098 17.580 1.00 21.21 273 VAL A CA 1
ATOM 1540 C C . VAL A 1 210 ? 1.883 18.486 17.972 1.00 20.76 273 VAL A C 1
ATOM 1541 O O . VAL A 1 210 ? 1.951 18.863 19.147 1.00 21.15 273 VAL A O 1
ATOM 1545 N N . PHE A 1 211 ? 1.371 19.235 17.006 1.00 20.58 274 PHE A N 1
ATOM 1546 C CA . PHE A 1 211 ? 0.898 20.590 17.282 1.00 21.40 274 PHE A CA 1
ATOM 1547 C C . PHE A 1 211 ? -0.472 20.574 17.951 1.00 23.66 274 PHE A C 1
ATOM 1548 O O . PHE A 1 211 ? -0.684 21.244 18.961 1.00 24.59 274 PHE A O 1
ATOM 1556 N N . ALA A 1 212 ? -1.413 19.828 17.375 1.00 24.80 275 ALA A N 1
ATOM 1557 C CA . ALA A 1 212 ? -2.826 19.928 17.781 1.00 27.10 275 ALA A CA 1
ATOM 1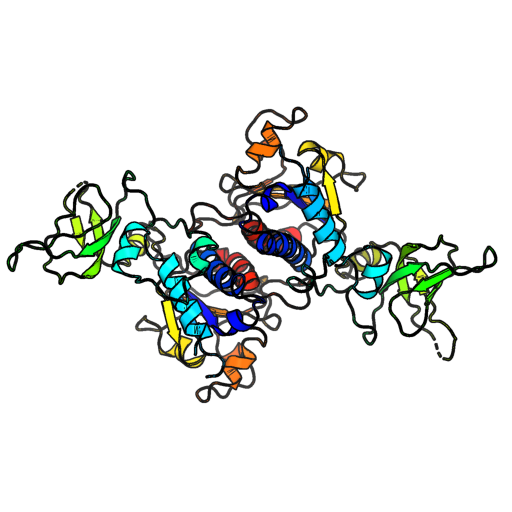558 C C . ALA A 1 212 ? -3.111 19.411 19.197 1.00 27.61 275 ALA A C 1
ATOM 1559 O O . ALA A 1 212 ? -3.990 19.937 19.877 1.00 28.59 275 ALA A O 1
ATOM 1561 N N . GLU A 1 213 ? -2.381 18.382 19.637 1.00 26.86 276 GLU A N 1
ATOM 1562 C CA . GLU A 1 213 ? -2.637 17.718 20.917 1.00 25.79 276 GLU A CA 1
ATOM 1563 C C . GLU A 1 213 ? -1.631 18.104 22.015 1.00 25.11 276 GLU A C 1
ATOM 1564 O O . GLU A 1 213 ? -1.348 17.331 22.920 1.00 23.31 276 GLU A O 1
ATOM 1570 N N . ALA A 1 214 ? -1.151 19.330 21.948 1.00 24.51 277 ALA A N 1
ATOM 1571 C CA . ALA A 1 214 ? -0.331 19.896 23.005 1.00 26.85 277 ALA A CA 1
ATOM 1572 C C . ALA A 1 214 ? -1.091 19.885 24.332 1.00 30.11 277 ALA A C 1
ATOM 1573 O O . ALA A 1 214 ? -2.295 20.192 24.375 1.00 31.32 277 ALA A O 1
ATOM 1575 N N . PRO A 1 215 ? -0.387 19.583 25.428 1.00 29.25 278 PRO A N 1
ATOM 1576 C CA . PRO A 1 215 ? -1.045 19.590 26.725 1.00 29.68 278 PRO A CA 1
ATOM 1577 C C . PRO A 1 215 ? -1.217 20.990 27.330 1.00 30.24 278 PRO A C 1
ATOM 1578 O O . PRO A 1 215 ? -1.537 21.104 28.507 1.00 31.47 278 PRO A O 1
ATOM 1582 N N . PHE A 1 216 ? -1.022 22.038 26.541 1.00 29.44 279 PHE A N 1
ATOM 1583 C CA . PHE A 1 216 ? -1.198 23.396 27.008 1.00 31.27 279 PHE A CA 1
ATOM 1584 C C . PHE A 1 216 ? -2.394 23.977 26.272 1.00 32.64 279 PHE A C 1
ATOM 1585 O O . PHE A 1 216 ? -2.502 23.836 25.041 1.00 32.54 279 PHE A O 1
ATOM 1593 N N . GLN A 1 217 ? -3.317 24.584 27.018 1.00 35.26 280 GLN A N 1
ATOM 1594 C CA . GLN A 1 217 ? -4.536 25.160 26.420 1.00 40.13 280 GLN A CA 1
ATOM 1595 C C . GLN A 1 217 ? -4.197 26.060 25.228 1.00 40.85 280 GLN A C 1
ATOM 1596 O O . GLN A 1 217 ? -4.732 25.888 24.116 1.00 42.45 280 GLN A O 1
ATOM 1598 N N . ASP A 1 218 ? -3.256 26.967 25.452 1.00 41.31 281 ASP A N 1
ATOM 1599 C CA . ASP A 1 218 ? -2.807 27.903 24.429 1.00 41.60 281 ASP A CA 1
ATOM 1600 C C . ASP A 1 218 ? -1.977 27.272 23.276 1.00 39.35 281 ASP A C 1
ATOM 1601 O O . ASP A 1 218 ? -1.721 27.929 22.277 1.00 37.04 281 ASP A O 1
ATOM 1603 N N . GLY A 1 219 ? -1.576 26.006 23.405 1.00 33.10 282 GLY A N 1
ATOM 1604 C CA . GLY A 1 219 ? -0.725 25.365 22.399 1.00 30.17 282 GLY A CA 1
ATOM 1605 C C . GLY A 1 219 ? 0.733 25.826 22.541 1.00 25.10 282 GLY A C 1
ATOM 1606 O O . GLY A 1 219 ? 1.093 26.509 23.507 1.00 23.42 282 GLY A O 1
ATOM 1607 N N . TYR A 1 220 ? 1.577 25.431 21.591 1.00 22.70 283 TYR A N 1
ATOM 1608 C CA . TYR A 1 220 ? 2.968 25.851 21.631 1.00 21.17 283 TYR A CA 1
ATOM 1609 C C . TYR A 1 220 ? 3.047 27.183 20.909 1.00 20.86 283 TYR A C 1
ATOM 1610 O O . TYR A 1 220 ? 2.816 27.254 19.707 1.00 23.15 283 TYR A O 1
ATOM 1619 N N . ASP A 1 221 ? 3.388 28.230 21.624 1.00 21.31 284 ASP A N 1
ATOM 1620 C CA . ASP A 1 221 ? 3.420 29.534 21.019 1.00 23.18 284 ASP A CA 1
ATOM 1621 C C . ASP A 1 221 ? 4.740 29.823 20.282 1.00 22.79 284 ASP A C 1
ATOM 1622 O O . ASP A 1 221 ? 4.804 30.800 19.550 1.00 22.80 284 ASP A O 1
ATOM 1627 N N . LEU A 1 222 ? 5.764 28.981 20.458 1.00 20.71 285 LEU A N 1
ATOM 1628 C CA . LEU A 1 222 ? 7.002 29.121 19.660 1.00 19.54 285 LEU A CA 1
ATOM 1629 C C . LEU A 1 222 ? 7.344 27.730 19.182 1.00 18.58 285 LEU A C 1
ATOM 1630 O O . LEU A 1 222 ? 7.627 26.867 19.999 1.00 17.98 285 LEU A O 1
ATOM 1635 N N . THR A 1 223 ? 7.250 27.497 17.880 1.00 17.32 286 THR A N 1
ATOM 1636 C CA . THR A 1 223 ? 7.617 26.222 17.293 1.00 16.78 286 THR A CA 1
ATOM 1637 C C . THR A 1 223 ? 8.864 26.392 16.445 1.00 16.37 286 THR A C 1
ATOM 1638 O O . THR A 1 223 ? 8.980 27.335 15.648 1.00 16.36 286 THR A O 1
ATOM 1642 N N . ILE A 1 224 ? 9.796 25.476 16.645 1.00 16.47 287 ILE A N 1
ATOM 1643 C CA . ILE A 1 224 ? 11.077 25.495 15.976 1.00 15.55 287 ILE A CA 1
ATOM 1644 C C . ILE A 1 224 ? 11.335 24.160 15.316 1.00 14.77 287 ILE A C 1
ATOM 1645 O O . ILE A 1 224 ? 11.506 23.139 15.990 1.00 16.35 287 ILE A O 1
ATOM 1650 N N . GLY A 1 225 ? 11.386 24.147 13.995 1.00 14.12 288 GLY A N 1
ATOM 1651 C CA . GLY A 1 225 ? 11.788 22.961 13.263 1.00 14.77 288 GLY A CA 1
ATOM 1652 C C . GLY A 1 225 ? 13.262 22.982 12.968 1.00 14.29 288 GLY A C 1
ATOM 1653 O O . GLY A 1 225 ? 13.859 24.035 12.905 1.00 15.69 288 GLY A O 1
ATOM 1654 N N . THR A 1 226 ? 13.853 21.813 12.753 1.00 15.46 289 THR A N 1
ATOM 1655 C CA . THR A 1 226 ? 15.288 21.713 12.508 1.00 15.73 289 THR A CA 1
ATOM 1656 C C . THR A 1 226 ? 15.579 20.990 11.204 1.00 16.13 289 THR A C 1
ATOM 1657 O O . THR A 1 226 ? 14.922 19.992 10.877 1.00 16.93 289 THR A O 1
ATOM 1661 N N . SER A 1 227 ? 16.565 21.487 10.459 1.00 16.86 290 SER A N 1
ATOM 1662 C CA . SER A 1 227 ? 16.929 20.920 9.188 1.00 16.66 290 SER A CA 1
ATOM 1663 C C . SER A 1 227 ? 18.205 21.527 8.703 1.00 17.11 290 SER A C 1
ATOM 1664 O O . SER A 1 227 ? 18.449 22.722 8.909 1.00 16.33 290 SER A O 1
ATOM 1667 N N . GLU A 1 228 ? 19.008 20.734 8.000 1.00 17.78 291 GLU A N 1
ATOM 1668 C CA A GLU A 1 228 ? 20.178 21.300 7.315 0.50 18.65 291 GLU A CA 1
ATOM 1669 C CA B GLU A 1 228 ? 20.172 21.267 7.308 0.50 18.57 291 GLU A CA 1
ATOM 1670 C C . GLU A 1 228 ? 19.754 22.362 6.311 1.00 19.64 291 GLU A C 1
ATOM 1671 O O . GLU A 1 228 ? 20.560 23.239 5.946 1.00 18.49 291 GLU A O 1
ATOM 1682 N N . ARG A 1 229 ? 18.503 22.318 5.858 1.00 19.43 292 ARG A N 1
ATOM 1683 C CA . ARG A 1 229 ? 18.016 23.337 4.914 1.00 22.03 292 ARG A CA 1
ATOM 1684 C C . ARG A 1 229 ? 17.382 24.568 5.577 1.00 20.12 292 ARG A C 1
ATOM 1685 O O . ARG A 1 229 ? 16.898 25.461 4.911 1.00 19.85 292 ARG A O 1
ATOM 1693 N N . GLY A 1 230 ? 17.431 24.628 6.898 1.00 18.84 293 GLY A N 1
ATOM 1694 C CA . GLY A 1 230 ? 16.919 25.761 7.652 1.00 17.68 293 GLY A CA 1
ATOM 1695 C C . GLY A 1 230 ? 17.828 26.980 7.585 1.00 17.97 293 GLY A C 1
ATOM 1696 O O . GLY A 1 230 ? 18.933 26.918 7.045 1.00 16.37 293 GLY A O 1
ATOM 1697 N N . SER A 1 231 ? 17.344 28.092 8.128 1.00 17.04 294 SER A N 1
ATOM 1698 C CA . SER A 1 231 ? 18.102 29.320 8.174 1.00 18.40 294 SER A CA 1
ATOM 1699 C C . SER A 1 231 ? 19.165 29.209 9.248 1.00 18.90 294 SER A C 1
ATOM 1700 O O . SER A 1 231 ? 19.070 28.354 10.111 1.00 18.11 294 SER A O 1
ATOM 1703 N N . ASP A 1 232 ? 20.165 30.077 9.209 1.00 19.15 295 ASP A N 1
ATOM 1704 C CA . ASP A 1 232 ? 21.253 30.005 10.198 1.00 20.22 295 ASP A CA 1
ATOM 1705 C C . ASP A 1 232 ? 20.750 30.268 11.615 1.00 18.17 295 ASP A C 1
ATOM 1706 O O . ASP A 1 232 ? 20.237 31.349 11.907 1.00 16.14 295 ASP A O 1
ATOM 1711 N N . VAL A 1 233 ? 20.929 29.306 12.533 1.00 17.11 296 VAL A N 1
ATOM 1712 C CA . VAL A 1 233 ? 20.459 29.532 13.901 1.00 17.02 296 VAL A CA 1
ATOM 1713 C C . VAL A 1 233 ? 21.049 30.788 14.552 1.00 17.15 296 VAL A C 1
ATOM 1714 O O . VAL A 1 233 ? 20.373 31.486 15.340 1.00 16.73 296 VAL A O 1
ATOM 1718 N N . ALA A 1 234 ? 22.296 31.098 14.210 1.00 17.94 297 ALA A N 1
ATOM 1719 C CA . ALA A 1 234 ? 23.011 32.230 14.826 1.00 19.01 297 ALA A CA 1
ATOM 1720 C C . ALA A 1 234 ? 22.323 33.577 14.549 1.00 19.88 297 ALA A C 1
ATOM 1721 O O . ALA A 1 234 ? 22.401 34.488 15.377 1.00 18.94 297 ALA A O 1
ATOM 1723 N N . SER A 1 235 ? 21.610 33.680 13.420 1.00 20.19 298 SER A N 1
ATOM 1724 C CA . SER A 1 235 ? 21.027 34.950 12.960 1.00 21.30 298 SER A CA 1
ATOM 1725 C C . SER A 1 235 ? 19.629 35.191 13.527 1.00 21.98 298 SER A C 1
ATOM 1726 O O . SER A 1 235 ? 19.109 36.302 13.432 1.00 19.87 298 SER A O 1
ATOM 1729 N N . ALA A 1 236 ? 19.001 34.142 14.064 1.00 22.00 299 ALA A N 1
ATOM 1730 C CA . ALA A 1 236 ? 17.588 34.219 14.486 1.00 23.33 299 ALA A CA 1
ATOM 1731 C C . ALA A 1 236 ? 17.448 34.893 15.843 1.00 24.41 299 ALA A C 1
ATOM 1732 O O . ALA A 1 236 ? 18.323 34.744 16.721 1.00 23.65 299 ALA A O 1
ATOM 1734 N N . GLN A 1 237 ? 16.374 35.671 16.001 1.00 24.64 300 GLN A N 1
ATOM 1735 C CA . GLN A 1 237 ? 16.051 36.275 17.271 1.00 28.94 300 GLN A CA 1
ATOM 1736 C C . GLN A 1 237 ? 14.806 35.554 17.739 1.00 25.69 300 GLN A C 1
ATOM 1737 O O . GLN A 1 237 ? 13.762 35.632 17.099 1.00 25.33 300 GLN A O 1
ATOM 1743 N N . LEU A 1 238 ? 14.924 34.790 18.818 1.00 24.02 301 LEU A N 1
ATOM 1744 C CA . LEU A 1 238 ? 13.763 34.082 19.361 1.00 22.80 301 LEU A CA 1
ATOM 1745 C C . LEU A 1 238 ? 12.783 35.064 20.003 1.00 21.86 301 LEU A C 1
ATOM 1746 O O . LEU A 1 238 ? 13.197 35.901 20.774 1.00 21.50 301 LEU A O 1
ATOM 1751 N N . PRO A 1 239 ? 11.486 34.964 19.686 1.00 21.98 302 PRO A N 1
ATOM 1752 C CA . PRO A 1 239 ? 10.517 35.842 20.360 1.00 22.61 302 PRO A CA 1
ATOM 1753 C C . PRO A 1 239 ? 10.228 35.364 21.769 1.00 23.46 302 PRO A C 1
ATOM 1754 O O . PRO A 1 239 ? 10.402 34.161 22.093 1.00 20.77 302 PRO A O 1
ATOM 1758 N N . ASN A 1 240 ? 9.749 36.288 22.593 1.00 23.26 303 ASN A N 1
ATOM 1759 C CA . ASN A 1 240 ? 9.256 35.924 23.917 1.00 25.09 303 ASN A CA 1
ATOM 1760 C C . ASN A 1 240 ? 8.221 34.818 23.795 1.00 22.02 303 ASN A C 1
ATOM 1761 O O . ASN A 1 240 ? 7.419 34.820 22.858 1.00 22.43 303 ASN A O 1
ATOM 1766 N N . PHE A 1 241 ? 8.278 33.846 24.706 1.00 20.49 304 PHE A N 1
ATOM 1767 C CA . PHE A 1 241 ? 7.424 32.674 24.605 1.00 19.31 304 PHE A CA 1
ATOM 1768 C C . PHE A 1 241 ? 7.147 32.092 25.991 1.00 20.19 304 PHE A C 1
ATOM 1769 O O . PHE A 1 241 ? 7.860 32.377 26.973 1.00 20.19 304 PHE A O 1
ATOM 1777 N N . ARG A 1 242 ? 6.120 31.250 26.046 1.00 20.61 305 ARG A N 1
ATOM 1778 C CA . ARG A 1 242 ? 5.749 30.510 27.256 1.00 21.57 305 ARG A CA 1
ATOM 1779 C C . ARG A 1 242 ? 5.954 29.016 27.106 1.00 19.79 305 ARG A C 1
ATOM 1780 O O . ARG A 1 242 ? 6.425 28.386 28.026 1.00 20.90 305 ARG A O 1
ATOM 1788 N N . HIS A 1 243 ? 5.569 28.461 25.959 1.00 18.46 306 HIS A N 1
ATOM 1789 C CA . HIS A 1 243 ? 5.679 27.044 25.663 1.00 18.95 306 HIS A CA 1
ATOM 1790 C C . HIS A 1 243 ? 6.373 26.843 24.310 1.00 18.85 306 HIS A C 1
ATOM 1791 O O . HIS A 1 243 ? 5.766 26.997 23.236 1.00 18.44 306 HIS A O 1
ATOM 1798 N N . ALA A 1 244 ? 7.651 26.476 24.370 1.00 17.90 307 ALA A N 1
ATOM 1799 C CA . ALA A 1 244 ? 8.420 26.211 23.152 1.00 17.26 307 ALA A CA 1
ATOM 1800 C C . ALA A 1 244 ? 8.381 24.738 22.754 1.00 17.23 307 ALA A C 1
ATOM 1801 O O . ALA A 1 244 ? 8.379 23.854 23.621 1.00 16.37 307 ALA A O 1
ATOM 1803 N N . LEU A 1 245 ? 8.371 24.486 21.435 1.00 16.37 308 LEU A N 1
ATOM 1804 C CA . LEU A 1 245 ? 8.480 23.144 20.876 1.00 15.92 308 LEU A CA 1
ATOM 1805 C C . LEU A 1 245 ? 9.621 23.088 19.859 1.00 15.68 308 LEU A C 1
ATOM 1806 O O . LEU A 1 245 ? 9.657 23.873 18.906 1.00 15.46 308 LEU A O 1
ATOM 1811 N N . VAL A 1 246 ? 10.535 22.139 20.027 1.00 14.93 309 VAL A N 1
ATOM 1812 C CA . VAL A 1 246 ? 11.589 21.924 19.040 1.00 14.26 309 VAL A CA 1
ATOM 1813 C C . VAL A 1 246 ? 11.385 20.569 18.407 1.00 14.90 309 VAL A C 1
ATOM 1814 O O . VAL A 1 246 ? 11.364 19.558 19.109 1.00 14.82 309 VAL A O 1
ATOM 1818 N N . VAL A 1 247 ? 11.288 20.556 17.083 1.00 14.42 310 VAL A N 1
ATOM 1819 C CA . VAL A 1 247 ? 10.922 19.384 16.324 1.00 15.07 310 VAL A CA 1
ATOM 1820 C C . VAL A 1 247 ? 12.057 18.883 15.441 1.00 14.78 310 VAL A C 1
ATOM 1821 O O . VAL A 1 247 ? 12.695 19.664 14.702 1.00 14.70 310 VAL A O 1
ATOM 1825 N N . PHE A 1 248 ? 12.248 17.557 15.486 1.00 14.14 311 PHE A N 1
ATOM 1826 C CA . PHE A 1 248 ? 13.283 16.860 14.750 1.00 14.45 311 PHE A CA 1
ATOM 1827 C C . PHE A 1 248 ? 12.672 15.804 13.858 1.00 16.44 311 PHE A C 1
ATOM 1828 O O . PHE A 1 248 ? 11.641 15.219 14.210 1.00 15.27 311 PHE A O 1
ATOM 1836 N N . GLY A 1 249 ? 13.305 15.578 12.705 1.00 17.36 312 GLY A N 1
ATOM 1837 C CA . GLY A 1 249 ? 12.917 14.497 11.799 1.00 18.59 312 GLY A CA 1
ATOM 1838 C C . GLY A 1 249 ? 13.696 13.231 12.046 1.00 19.63 312 GLY A C 1
ATOM 1839 O O . GLY A 1 249 ? 14.550 13.175 12.930 1.00 19.49 312 GLY A O 1
ATOM 1840 N N . GLY A 1 250 ? 13.407 12.214 11.242 1.00 20.38 313 GLY A N 1
ATOM 1841 C CA . GLY A 1 250 ? 14.187 10.990 11.245 1.00 21.60 313 GLY A CA 1
ATOM 1842 C C . GLY A 1 250 ? 15.076 10.931 10.019 1.00 22.49 313 GLY A C 1
ATOM 1843 O O . GLY A 1 250 ? 15.527 11.942 9.514 1.00 19.85 313 GLY A O 1
ATOM 1844 N N . LEU A 1 251 ? 15.289 9.724 9.503 1.00 24.04 314 LEU A N 1
ATOM 1845 C CA . LEU A 1 251 ? 16.247 9.523 8.421 1.00 25.76 314 LEU A CA 1
ATOM 1846 C C . LEU A 1 251 ? 15.913 10.354 7.175 1.00 24.57 314 LEU A C 1
ATOM 1847 O O . LEU A 1 251 ? 16.818 10.861 6.515 1.00 23.14 314 LEU A O 1
ATOM 1852 N N . GLN A 1 252 ? 14.626 10.553 6.869 1.00 24.37 315 GLN A N 1
ATOM 1853 C CA A GLN A 1 252 ? 14.288 11.343 5.672 0.50 24.48 315 GLN A CA 1
ATOM 1854 C CA B GLN A 1 252 ? 14.174 11.306 5.694 0.50 24.29 315 GLN A CA 1
ATOM 1855 C C . GLN A 1 252 ? 13.859 12.777 5.996 1.00 23.51 315 GLN A C 1
ATOM 1856 O O . GLN A 1 252 ? 13.266 13.478 5.165 1.00 24.55 315 GLN A O 1
ATOM 1867 N N . GLY A 1 253 ? 14.201 13.254 7.193 1.00 21.84 316 GLY A N 1
ATOM 1868 C CA . GLY A 1 253 ? 13.931 14.654 7.558 1.00 19.93 316 GLY A CA 1
ATOM 1869 C C . GLY A 1 253 ? 12.478 14.894 7.947 1.00 20.87 316 GLY A C 1
ATOM 1870 O O . GLY A 1 253 ? 11.663 13.960 7.965 1.00 18.95 316 GLY A O 1
ATOM 1871 N N . LEU A 1 254 ? 12.145 16.148 8.268 1.00 18.78 317 LEU A N 1
ATOM 1872 C CA . LEU A 1 254 ? 10.756 16.492 8.542 1.00 18.98 317 LEU A CA 1
ATOM 1873 C C . LEU A 1 254 ? 9.852 16.356 7.322 1.00 21.00 317 LEU A C 1
ATOM 1874 O O . LEU A 1 254 ? 8.616 16.309 7.460 1.00 20.57 317 LEU A O 1
ATOM 1879 N N . GLU A 1 255 ? 10.458 16.296 6.143 1.00 20.64 318 GLU A N 1
ATOM 1880 C CA . GLU A 1 255 ? 9.715 16.015 4.900 1.00 22.92 318 GLU A CA 1
ATOM 1881 C C . GLU A 1 255 ? 8.840 14.771 4.963 1.00 23.07 318 GLU A C 1
ATOM 1882 O O . GLU A 1 255 ? 7.702 14.788 4.474 1.00 25.54 318 GLU A O 1
ATOM 1888 N N . ALA A 1 256 ? 9.341 13.697 5.559 1.00 23.40 319 ALA A N 1
ATOM 1889 C CA . ALA A 1 256 ? 8.567 12.457 5.663 1.00 24.17 319 ALA A CA 1
ATOM 1890 C C . ALA A 1 256 ? 7.251 12.673 6.414 1.00 25.38 319 ALA A C 1
ATOM 1891 O O . ALA A 1 256 ? 6.168 12.346 5.894 1.00 25.25 319 ALA A O 1
ATOM 1893 N N . GLY A 1 257 ? 7.342 13.222 7.626 1.00 22.84 320 GLY A N 1
ATOM 1894 C CA . GLY A 1 257 ? 6.163 13.480 8.446 1.00 23.15 320 GLY A CA 1
ATOM 1895 C C . GLY A 1 257 ? 5.192 14.471 7.833 1.00 24.24 320 GLY A C 1
ATOM 1896 O O . GLY A 1 257 ? 3.960 14.270 7.900 1.00 26.12 320 GLY A O 1
ATOM 1897 N N . ALA A 1 258 ? 5.728 15.539 7.249 1.00 22.44 321 ALA A N 1
ATOM 1898 C CA . ALA A 1 258 ? 4.910 16.576 6.632 1.00 24.60 321 ALA A CA 1
ATOM 1899 C C . ALA A 1 258 ? 4.106 16.003 5.459 1.00 26.43 321 ALA A C 1
ATOM 1900 O O . ALA A 1 258 ? 2.899 16.186 5.379 1.00 26.90 321 ALA A O 1
ATOM 1902 N N . ASP A 1 259 ? 4.799 15.317 4.556 1.00 26.03 322 ASP A N 1
ATOM 1903 C CA . ASP A 1 259 ? 4.152 14.680 3.381 1.00 27.45 322 ASP A CA 1
ATOM 1904 C C . ASP A 1 259 ? 3.142 13.584 3.710 1.00 27.98 322 ASP A C 1
ATOM 1905 O O . ASP A 1 259 ? 2.137 13.415 2.993 1.00 26.55 322 ASP A O 1
ATOM 1910 N N . ALA A 1 260 ? 3.404 12.811 4.764 1.00 27.31 323 ALA A N 1
ATOM 1911 C CA . ALA A 1 260 ? 2.497 11.737 5.158 1.00 27.76 323 ALA A CA 1
ATOM 1912 C C . ALA A 1 260 ? 1.182 12.213 5.798 1.00 27.64 323 ALA A C 1
ATOM 1913 O O . ALA A 1 260 ? 0.234 11.454 5.867 1.00 26.30 323 ALA A O 1
ATOM 1915 N N . ASP A 1 261 ? 1.121 13.441 6.296 1.00 26.43 324 ASP A N 1
ATOM 1916 C CA . ASP A 1 261 ? -0.045 13.861 7.063 1.00 27.49 324 ASP A CA 1
ATOM 1917 C C . ASP A 1 261 ? -0.974 14.705 6.164 1.00 28.87 324 ASP A C 1
ATOM 1918 O O . ASP A 1 261 ? -0.629 15.815 5.817 1.00 27.84 324 ASP A O 1
ATOM 1923 N N A PRO A 1 262 ? -2.181 14.197 5.867 0.50 30.59 325 PRO A N 1
ATOM 1924 N N B PRO A 1 262 ? -2.128 14.162 5.750 0.50 31.33 325 PRO A N 1
ATOM 1925 C CA A PRO A 1 262 ? -3.138 15.021 5.103 0.50 31.84 325 PRO A CA 1
ATOM 1926 C CA B PRO A 1 262 ? -2.947 14.934 4.785 0.50 32.87 325 PRO A CA 1
ATOM 1927 C C A PRO A 1 262 ? -3.687 16.257 5.826 0.50 30.29 325 PRO A C 1
ATOM 1928 C C B PRO A 1 262 ? -3.514 16.213 5.400 0.50 32.04 325 PRO A C 1
ATOM 1929 O O A PRO A 1 262 ? -4.239 17.138 5.157 0.50 30.05 325 PRO A O 1
ATOM 1930 O O B PRO A 1 262 ? -3.724 17.212 4.704 0.50 34.03 325 PRO A O 1
ATOM 1937 N N A ASN A 1 263 ? -3.562 16.354 7.151 0.80 26.82 326 ASN A N 1
ATOM 1938 N N B ASN A 1 263 ? -3.733 16.193 6.719 0.20 28.81 326 ASN A N 1
ATOM 1939 C CA A ASN A 1 263 ? -3.959 17.607 7.792 0.80 28.75 326 ASN A CA 1
ATOM 1940 C CA B ASN A 1 263 ? -4.140 17.405 7.431 0.20 27.38 326 ASN A CA 1
ATOM 1941 C C A ASN A 1 263 ? -3.060 18.797 7.516 0.80 27.62 326 ASN A C 1
ATOM 1942 C C B ASN A 1 263 ? -3.219 18.533 7.026 0.20 25.06 326 ASN A C 1
ATOM 1943 O O A ASN A 1 263 ? -3.449 19.930 7.812 0.80 27.64 326 ASN A O 1
ATOM 1944 O O B ASN A 1 263 ? -3.504 19.710 7.255 0.20 25.40 326 ASN A O 1
ATOM 1953 N N A LEU A 1 264 ? -1.876 18.569 6.944 0.80 27.36 327 LEU A N 1
ATOM 1954 N N B LEU A 1 264 ? -2.100 18.152 6.423 0.20 22.88 327 LEU A N 1
ATOM 1955 C CA A LEU A 1 264 ? -0.873 19.637 6.823 0.80 27.44 327 LEU A CA 1
ATOM 1956 C CA B LEU A 1 264 ? -1.147 19.102 5.895 0.20 21.32 327 LEU A CA 1
ATOM 1957 C C A LEU A 1 264 ? -0.734 20.177 5.413 0.80 27.62 327 LEU A C 1
ATOM 1958 C C B LEU A 1 264 ? -1.084 18.936 4.392 0.20 20.55 327 LEU A C 1
ATOM 1959 O O A LEU A 1 264 ? -0.922 19.462 4.414 0.80 26.06 327 LEU A O 1
ATOM 1960 O O B LEU A 1 264 ? -1.171 17.823 3.864 0.20 20.58 327 LEU A O 1
ATOM 1969 N N A GLU A 1 265 ? -0.414 21.468 5.345 0.80 28.25 328 GLU A N 1
ATOM 1970 N N B GLU A 1 265 ? -0.953 20.064 3.711 0.20 19.16 328 GLU A N 1
ATOM 1971 C CA A GLU A 1 265 ? -0.101 22.134 4.082 0.80 29.71 328 GLU A CA 1
ATOM 1972 C CA B GLU A 1 265 ? -0.744 20.087 2.287 0.20 18.87 328 GLU A CA 1
ATOM 1973 C C A GLU A 1 265 ? 0.915 21.305 3.287 0.80 29.95 328 GLU A C 1
ATOM 1974 C C B GLU A 1 265 ? 0.262 21.199 2.031 0.20 18.40 328 GLU A C 1
ATOM 1975 O O A GLU A 1 265 ? 1.910 20.814 3.853 0.80 30.72 328 GLU A O 1
ATOM 1976 O O B GLU A 1 265 ? -0.075 22.237 1.464 0.20 19.64 328 GLU A O 1
ATOM 1983 N N A VAL A 1 266 ? 0.643 21.134 1.999 0.80 28.70 329 VAL A N 1
ATOM 1984 N N B VAL A 1 266 ? 1.497 20.980 2.478 0.20 17.61 329 VAL A N 1
ATOM 1985 C CA A VAL A 1 266 ? 1.526 20.400 1.099 0.80 30.08 329 VAL A CA 1
ATOM 1986 C CA B VAL A 1 266 ? 2.545 21.990 2.377 0.20 17.17 329 VAL A CA 1
ATOM 1987 C C A VAL A 1 266 ? 2.625 21.347 0.639 0.80 29.76 329 VAL A C 1
ATOM 1988 C C B VAL A 1 266 ? 3.626 21.592 1.377 0.20 17.04 329 VAL A C 1
ATOM 1989 O O A VAL A 1 266 ? 2.415 22.185 -0.245 0.80 32.76 329 VAL A O 1
ATOM 1990 O O B VAL A 1 266 ? 3.919 20.417 1.201 0.20 16.92 329 VAL A O 1
ATOM 1997 N N A ALA A 1 267 ? 3.792 21.238 1.245 0.80 26.00 330 ALA A N 1
ATOM 1998 N N B ALA A 1 267 ? 4.201 22.595 0.724 0.20 17.37 330 ALA A N 1
ATOM 1999 C CA A ALA A 1 267 ? 4.898 22.099 0.888 0.80 26.48 330 ALA A CA 1
ATOM 2000 C CA B ALA A 1 267 ? 5.245 22.396 -0.271 0.20 17.74 330 ALA A CA 1
ATOM 2001 C C A ALA A 1 267 ? 6.111 21.649 1.674 0.80 25.87 330 ALA A C 1
ATOM 2002 C C B ALA A 1 267 ? 6.506 21.828 0.360 0.20 18.32 330 ALA A C 1
ATOM 2003 O O A ALA A 1 267 ? 6.015 20.775 2.550 0.80 25.52 330 ALA A O 1
ATOM 2004 O O B ALA A 1 267 ? 7.346 21.250 -0.313 0.20 17.85 330 ALA A O 1
ATOM 2007 N N A GLU A 1 268 ? 7.251 22.261 1.387 0.80 24.34 331 GLU A N 1
ATOM 2008 N N B GLU A 1 268 ? 6.653 22.026 1.658 0.20 19.20 331 GLU A N 1
ATOM 2009 C CA A GLU A 1 268 ? 8.428 22.048 2.208 0.80 23.73 331 GLU A CA 1
ATOM 2010 C CA B GLU A 1 268 ? 7.844 21.566 2.346 0.20 20.01 331 GLU A CA 1
ATOM 2011 C C A GLU A 1 268 ? 8.107 22.405 3.682 0.80 23.00 331 GLU A C 1
ATOM 2012 C C B GLU A 1 268 ? 7.778 22.096 3.779 0.20 20.86 331 GLU A C 1
ATOM 2013 O O A GLU A 1 268 ? 7.278 23.290 3.947 0.80 22.76 331 GLU A O 1
ATOM 2014 O O B GLU A 1 268 ? 6.868 22.866 4.105 0.20 20.66 331 GLU A O 1
ATOM 2025 N N . PRO A 1 269 ? 8.717 21.677 4.647 1.00 22.45 332 PRO A N 1
ATOM 2026 C CA . PRO A 1 269 ? 8.332 21.772 6.056 1.00 21.63 332 PRO A CA 1
ATOM 2027 C C . PRO A 1 269 ? 8.429 23.119 6.778 1.00 20.72 332 PRO A C 1
ATOM 2028 O O . PRO A 1 269 ? 7.808 23.273 7.815 1.00 21.99 332 PRO A O 1
ATOM 2032 N N . SER A 1 270 ? 9.211 24.060 6.271 1.00 20.69 333 SER A N 1
ATOM 2033 C CA . SER A 1 270 ? 9.432 25.327 6.978 1.00 20.95 333 SER A CA 1
ATOM 2034 C C . SER A 1 270 ? 8.138 26.091 7.269 1.00 21.25 333 SER A C 1
ATOM 2035 O O . SER A 1 270 ? 8.041 26.813 8.288 1.00 19.77 333 SER A O 1
ATOM 2038 N N . VAL A 1 271 ? 7.115 25.886 6.428 1.00 21.77 334 VAL A N 1
ATOM 2039 C CA . VAL A 1 271 ? 5.834 26.558 6.624 1.00 23.12 334 VAL A CA 1
ATOM 2040 C C . VAL A 1 271 ? 5.082 26.075 7.867 1.00 24.26 334 VAL A C 1
ATOM 2041 O O . VAL A 1 271 ? 4.143 26.716 8.302 1.00 24.35 334 VAL A O 1
ATOM 2045 N N . LEU A 1 272 ? 5.462 24.931 8.421 1.00 22.23 335 LEU A N 1
ATOM 2046 C CA . LEU A 1 272 ? 4.774 24.421 9.589 1.00 23.55 335 LEU A CA 1
ATOM 2047 C C . LEU A 1 272 ? 5.286 24.993 10.903 1.00 23.15 335 LEU A C 1
ATOM 2048 O O . LEU A 1 272 ? 4.716 24.682 11.938 1.00 25.42 335 LEU A O 1
ATOM 2053 N N . PHE A 1 273 ? 6.362 25.792 10.875 1.00 20.43 336 PHE A N 1
ATOM 2054 C CA . PHE A 1 273 ? 7.002 26.277 12.093 1.00 18.92 336 PHE A CA 1
ATOM 2055 C C . PHE A 1 273 ? 7.183 27.784 12.159 1.00 19.38 336 PHE A C 1
ATOM 2056 O O . PHE A 1 273 ? 7.256 28.462 11.141 1.00 19.04 336 PHE A O 1
ATOM 2064 N N . ASP A 1 274 ? 7.308 28.308 13.372 1.00 19.61 337 ASP A N 1
ATOM 2065 C CA . ASP A 1 274 ? 7.682 29.712 13.531 1.00 19.56 337 ASP A CA 1
ATOM 2066 C C . ASP A 1 274 ? 9.114 29.960 13.015 1.00 20.01 337 ASP A C 1
ATOM 2067 O O . ASP A 1 274 ? 9.371 30.947 12.305 1.00 19.07 337 ASP A O 1
ATOM 2072 N N . LEU A 1 275 ? 10.027 29.067 13.378 1.00 18.44 338 LEU A N 1
ATOM 2073 C CA . LEU A 1 275 ? 11.408 29.119 12.924 1.00 18.19 338 LEU A CA 1
ATOM 2074 C C . LEU A 1 275 ? 11.780 27.748 12.404 1.00 17.87 338 LEU A C 1
ATOM 2075 O O . LEU A 1 275 ? 11.236 26.725 12.855 1.00 17.25 338 LEU A O 1
ATOM 2080 N N . TYR A 1 276 ? 12.665 27.721 11.421 1.00 16.46 339 TYR A N 1
ATOM 2081 C CA . TYR A 1 276 ? 13.108 26.494 10.818 1.00 16.38 339 TYR A CA 1
ATOM 2082 C C . TYR A 1 276 ? 14.623 26.662 10.565 1.00 16.95 339 TYR A C 1
ATOM 2083 O O . TYR A 1 276 ? 15.034 27.404 9.670 1.00 16.29 339 TYR A O 1
ATOM 2092 N N . VAL A 1 277 ? 15.436 26.017 11.397 1.00 16.08 340 VAL A N 1
ATOM 2093 C CA . VAL A 1 277 ? 16.828 26.407 11.560 1.00 15.07 340 VAL A CA 1
ATOM 2094 C C . VAL A 1 277 ? 17.800 25.256 11.353 1.00 15.46 340 VAL A C 1
ATOM 2095 O O . VAL A 1 277 ? 17.499 24.084 11.689 1.00 13.93 340 VAL A O 1
ATOM 2099 N N . ASN A 1 278 ? 18.936 25.620 10.767 1.00 14.82 341 ASN A N 1
ATOM 2100 C CA . ASN A 1 278 ? 20.143 24.802 10.694 1.00 14.99 341 ASN A CA 1
ATOM 2101 C C . ASN A 1 278 ? 20.989 25.162 11.917 1.00 15.00 341 ASN A C 1
ATOM 2102 O O . ASN A 1 278 ? 21.377 26.329 12.124 1.00 14.34 341 ASN A O 1
ATOM 2107 N N . THR A 1 279 ? 21.228 24.184 12.784 1.00 14.35 342 THR A N 1
ATOM 2108 C CA . THR A 1 279 ? 21.918 24.476 14.054 1.00 14.81 342 THR A CA 1
ATOM 2109 C C . THR A 1 279 ? 23.397 24.101 14.070 1.00 14.95 342 THR A C 1
ATOM 2110 O O . THR A 1 279 ? 24.050 24.204 15.113 1.00 15.52 342 THR A O 1
ATOM 2114 N N . CYS A 1 280 ? 23.949 23.690 12.916 1.00 15.09 343 CYS A N 1
ATOM 2115 C CA . CYS A 1 280 ? 25.345 23.325 12.823 1.00 15.93 343 CYS A CA 1
ATOM 2116 C C . CYS A 1 280 ? 25.905 23.779 11.483 1.00 17.01 343 CYS A C 1
ATOM 2117 O O . CYS A 1 280 ? 25.987 22.980 10.531 1.00 16.94 343 CYS A O 1
ATOM 2120 N N . PRO A 1 281 ? 26.202 25.087 11.375 1.00 17.32 344 PRO A N 1
ATOM 2121 C CA . PRO A 1 281 ? 26.658 25.578 10.107 1.00 17.67 344 PRO A CA 1
ATOM 2122 C C . PRO A 1 281 ? 27.949 24.900 9.697 1.00 16.91 344 PRO A C 1
ATOM 2123 O O . PRO A 1 281 ? 28.845 24.627 10.525 1.00 15.98 344 PRO A O 1
ATOM 2127 N N . GLY A 1 282 ? 28.041 24.618 8.414 1.00 17.58 345 GLY A N 1
ATOM 2128 C CA . GLY A 1 282 ? 29.274 24.055 7.850 1.00 17.75 345 GLY A CA 1
ATOM 2129 C C . GLY A 1 282 ? 29.583 22.662 8.357 1.00 17.34 345 GLY A C 1
ATOM 2130 O O . GLY A 1 282 ? 30.747 22.279 8.457 1.00 17.39 345 GLY A O 1
ATOM 2131 N N . GLN A 1 283 ? 28.552 21.886 8.679 1.00 16.68 346 GLN A N 1
ATOM 2132 C CA . GLN A 1 283 ? 28.752 20.531 9.202 1.00 15.84 346 GLN A CA 1
ATOM 2133 C C . GLN A 1 283 ? 29.753 19.711 8.350 1.00 16.09 346 GLN A C 1
ATOM 2134 O O . GLN A 1 283 ? 29.720 19.762 7.107 1.00 16.07 346 GLN A O 1
ATOM 2140 N N . GLY A 1 284 ? 30.600 18.938 9.015 1.00 14.17 347 GLY A N 1
ATOM 2141 C CA . GLY A 1 284 ? 31.662 18.195 8.370 1.00 15.47 347 GLY A CA 1
ATOM 2142 C C . GLY A 1 284 ? 31.295 16.764 8.005 1.00 16.62 347 GLY A C 1
ATOM 2143 O O . GLY A 1 284 ? 32.124 16.061 7.453 1.00 16.80 347 GLY A O 1
ATOM 2144 N N A SER A 1 285 ? 30.071 16.341 8.330 0.50 17.12 348 SER A N 1
ATOM 2145 N N B SER A 1 285 ? 30.082 16.334 8.363 0.50 17.06 348 SER A N 1
ATOM 2146 C CA A SER A 1 285 ? 29.505 15.058 7.876 0.50 17.89 348 SER A CA 1
ATOM 2147 C CA B SER A 1 285 ? 29.489 15.069 7.893 0.50 17.75 348 SER A CA 1
ATOM 2148 C C A SER A 1 285 ? 28.248 15.320 7.054 0.50 18.53 348 SER A C 1
ATOM 2149 C C B SER A 1 285 ? 28.307 15.387 6.980 0.50 18.35 348 SER A C 1
ATOM 2150 O O A SER A 1 285 ? 27.464 16.197 7.406 0.50 18.15 348 SER A O 1
ATOM 2151 O O B SER A 1 285 ? 27.647 16.407 7.160 0.50 18.04 348 SER A O 1
ATOM 2156 N N . ARG A 1 286 ? 28.021 14.536 5.999 1.00 18.67 349 ARG A N 1
ATOM 2157 C CA A ARG A 1 286 ? 26.860 14.755 5.110 0.50 20.48 349 ARG A CA 1
ATOM 2158 C CA B ARG A 1 286 ? 26.875 14.805 5.121 0.50 19.79 349 ARG A CA 1
ATOM 2159 C C . ARG A 1 286 ? 25.521 14.782 5.842 1.00 20.20 349 ARG A C 1
ATOM 2160 O O . ARG A 1 286 ? 24.619 15.510 5.476 1.00 21.49 349 ARG A O 1
ATOM 2175 N N . THR A 1 287 ? 25.390 13.955 6.853 1.00 20.52 350 THR A N 1
ATOM 2176 C CA A THR A 1 287 ? 24.145 13.882 7.617 0.50 22.72 350 THR A CA 1
ATOM 2177 C CA B THR A 1 287 ? 24.145 13.880 7.613 0.50 22.26 350 THR A CA 1
ATOM 2178 C C . THR A 1 287 ? 24.451 13.825 9.101 1.00 21.63 350 THR A C 1
ATOM 2179 O O . THR A 1 287 ? 25.376 13.155 9.527 1.00 28.71 350 THR A O 1
ATOM 2186 N N . ILE A 1 288 ? 23.677 14.550 9.885 1.00 19.30 351 ILE A N 1
ATOM 2187 C CA . ILE A 1 288 ? 23.740 14.470 11.322 1.00 17.09 351 ILE A CA 1
ATOM 2188 C C . ILE A 1 288 ? 22.538 13.629 11.775 1.00 16.75 351 ILE A C 1
ATOM 2189 O O . ILE A 1 288 ? 21.399 13.899 11.373 1.00 17.37 351 ILE A O 1
ATOM 2194 N N . ARG A 1 289 ? 22.790 12.626 12.603 1.00 17.89 352 ARG A N 1
ATOM 2195 C CA . ARG A 1 289 ? 21.739 11.728 13.067 1.00 17.94 352 ARG A CA 1
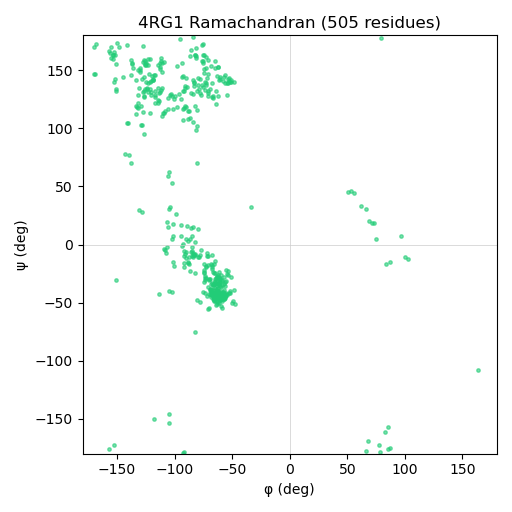ATOM 2196 C C . ARG A 1 289 ? 20.855 12.462 14.065 1.00 17.33 352 ARG A C 1
ATOM 2197 O O . ARG A 1 289 ? 21.302 13.364 14.765 1.00 14.60 352 ARG A O 1
ATOM 2205 N N . THR A 1 290 ? 19.591 12.042 14.141 1.00 17.58 353 THR A N 1
ATOM 2206 C CA . THR A 1 290 ? 18.627 12.649 15.047 1.00 16.66 353 THR A CA 1
ATOM 2207 C C . THR A 1 290 ? 19.134 12.837 16.478 1.00 16.15 353 THR A C 1
ATOM 2208 O O . THR A 1 290 ? 19.031 13.948 17.038 1.00 14.87 353 THR A O 1
ATOM 2212 N N . GLU A 1 291 ? 19.672 11.784 17.077 1.00 16.72 354 GLU A N 1
ATOM 2213 C CA . GLU A 1 291 ? 20.161 11.861 18.459 1.00 18.65 354 GLU A CA 1
ATOM 2214 C C . GLU A 1 291 ? 21.362 12.828 18.644 1.00 17.90 354 GLU A C 1
ATOM 2215 O O . GLU A 1 291 ? 21.506 13.465 19.694 1.00 18.75 354 GLU A O 1
ATOM 2221 N N . GLU A 1 292 ? 22.193 12.956 17.610 1.00 16.78 355 GLU A N 1
ATOM 2222 C CA . GLU A 1 292 ? 23.294 13.920 17.601 1.00 15.49 355 GLU A CA 1
ATOM 2223 C C . GLU A 1 292 ? 22.725 15.342 17.456 1.00 14.27 355 GLU A C 1
ATOM 2224 O O . GLU A 1 292 ? 23.115 16.278 18.158 1.00 13.33 355 GLU A O 1
ATOM 2230 N N . ALA A 1 293 ? 21.765 15.489 16.556 1.00 13.56 356 ALA A N 1
ATOM 2231 C CA . ALA A 1 293 ? 21.143 16.769 16.308 1.00 12.93 356 ALA A CA 1
ATOM 2232 C C . ALA A 1 293 ? 20.384 17.344 17.523 1.00 13.59 356 ALA A C 1
ATOM 2233 O O . ALA A 1 293 ? 20.274 18.564 17.672 1.00 12.84 356 ALA A O 1
ATOM 2235 N N . ILE A 1 294 ? 19.827 16.495 18.369 1.00 13.32 357 ILE A N 1
ATOM 2236 C CA . ILE A 1 294 ? 19.102 17.009 19.538 1.00 14.22 357 ILE A CA 1
ATOM 2237 C C . ILE A 1 294 ? 20.103 17.662 20.494 1.00 13.26 357 ILE A C 1
ATOM 2238 O O . ILE A 1 294 ? 19.836 18.722 21.017 1.00 13.43 357 ILE A O 1
ATOM 2243 N N . LEU A 1 295 ? 21.262 17.042 20.711 1.00 14.04 358 LEU A N 1
ATOM 2244 C CA . LEU A 1 295 ? 22.268 17.625 21.599 1.00 13.34 358 LEU A CA 1
ATOM 2245 C C . LEU A 1 295 ? 22.804 18.936 20.996 1.00 13.53 358 LEU A C 1
ATOM 2246 O O . LEU A 1 295 ? 22.926 19.951 21.692 1.00 13.37 358 LEU A O 1
ATOM 2251 N N . ILE A 1 296 ? 23.116 18.904 19.699 1.00 12.40 359 ILE A N 1
ATOM 2252 C CA . ILE A 1 296 ? 23.675 20.078 19.036 1.00 13.38 359 ILE A CA 1
ATOM 2253 C C . ILE A 1 296 ? 22.658 21.231 19.022 1.00 13.15 359 ILE A C 1
ATOM 2254 O O . ILE A 1 296 ? 22.992 22.373 19.346 1.00 12.72 359 ILE A O 1
ATOM 2259 N N . SER A 1 297 ? 21.411 20.920 18.658 1.00 12.74 360 SER A N 1
ATOM 2260 C CA . SER A 1 297 ? 20.362 21.945 18.515 1.00 12.36 360 SER A CA 1
ATOM 2261 C C . SER A 1 297 ? 19.925 22.540 19.813 1.00 12.82 360 SER A C 1
ATOM 2262 O O . SER A 1 297 ? 19.768 23.753 19.910 1.00 12.15 360 SER A O 1
ATOM 2265 N N . LEU A 1 298 ? 19.758 21.698 20.844 1.00 13.55 361 LEU A N 1
ATOM 2266 C CA . LEU A 1 298 ? 19.402 22.206 22.153 1.00 13.92 361 LEU A CA 1
ATOM 2267 C C . LEU A 1 298 ? 20.535 23.046 22.755 1.00 13.74 361 LEU A C 1
ATOM 2268 O O . LEU A 1 298 ? 20.261 24.076 23.384 1.00 13.75 361 LEU A O 1
ATOM 2273 N N . ALA A 1 299 ? 21.786 22.679 22.494 1.00 13.33 362 ALA A N 1
ATOM 2274 C CA . ALA A 1 299 ? 22.906 23.499 22.919 1.00 14.35 362 ALA A CA 1
ATOM 2275 C C . ALA A 1 299 ? 22.904 24.836 22.177 1.00 14.15 362 ALA A C 1
ATOM 2276 O O . ALA A 1 299 ? 23.041 25.917 22.781 1.00 13.79 362 ALA A O 1
ATOM 2278 N N . ALA A 1 300 ? 22.718 24.777 20.872 1.00 14.07 363 ALA A N 1
ATOM 2279 C CA . ALA A 1 300 ? 22.707 26.005 20.065 1.00 14.43 363 ALA A CA 1
ATOM 2280 C C . ALA A 1 300 ? 21.579 26.963 20.452 1.00 15.42 363 ALA A C 1
ATOM 2281 O O . ALA A 1 300 ? 21.765 28.179 20.410 1.00 15.27 363 ALA A O 1
ATOM 2283 N N . LEU A 1 301 ? 20.428 26.423 20.854 1.00 14.74 364 LEU A N 1
ATOM 2284 C CA . LEU A 1 301 ? 19.255 27.221 21.188 1.00 14.96 364 LEU A CA 1
ATOM 2285 C C . LEU A 1 301 ? 19.180 27.591 22.667 1.00 15.31 364 LEU A C 1
ATOM 2286 O O . LEU A 1 301 ? 18.338 28.375 23.056 1.00 15.10 364 LEU A O 1
ATOM 2291 N N . GLN A 1 302 ? 20.024 27.014 23.503 1.00 15.69 365 GLN A N 1
ATOM 2292 C CA . GLN A 1 302 ? 19.874 27.158 24.936 1.00 16.93 365 GLN A CA 1
ATOM 2293 C C . GLN A 1 302 ? 19.930 28.603 25.442 1.00 17.85 365 GLN A C 1
ATOM 2294 O O . GLN A 1 302 ? 19.063 29.007 26.226 1.00 17.11 365 GLN A O 1
ATOM 2300 N N . PRO A 1 303 ? 20.919 29.388 24.994 1.00 18.28 366 PRO A N 1
ATOM 2301 C CA . PRO A 1 303 ? 20.988 30.802 25.407 1.00 18.24 366 PRO A CA 1
ATOM 2302 C C . PRO A 1 303 ? 19.756 31.609 24.983 1.00 18.63 366 PRO A C 1
ATOM 2303 O O . PRO A 1 303 ? 19.206 32.380 25.781 1.00 18.50 366 PRO A O 1
ATOM 2307 N N . GLY A 1 304 ? 19.306 31.393 23.751 1.00 18.16 367 GLY A N 1
ATOM 2308 C CA . GLY A 1 304 ? 18.159 32.090 23.243 1.00 18.12 367 GLY A CA 1
ATOM 2309 C C . GLY A 1 304 ? 16.877 31.719 23.970 1.00 18.68 367 GLY A C 1
ATOM 2310 O O . GLY A 1 304 ? 16.047 32.579 24.257 1.00 17.78 367 GLY A O 1
ATOM 2311 N N . LEU A 1 305 ? 16.678 30.426 24.189 1.00 17.17 368 LEU A N 1
ATOM 2312 C CA . LEU A 1 305 ? 15.485 29.972 24.896 1.00 17.89 368 LEU A CA 1
ATOM 2313 C C . LEU A 1 305 ? 15.489 30.520 26.319 1.00 18.67 368 LEU A C 1
ATOM 2314 O O . LEU A 1 305 ? 14.451 30.937 26.817 1.00 18.06 368 LEU A O 1
ATOM 2319 N N . THR A 1 306 ? 16.650 30.505 26.977 1.00 19.36 369 THR A N 1
ATOM 2320 C CA . THR A 1 306 ? 16.741 30.988 28.344 1.00 21.13 369 THR A CA 1
ATOM 2321 C C . THR A 1 306 ? 16.320 32.468 28.431 1.00 22.29 369 THR A C 1
ATOM 2322 O O . THR A 1 306 ? 15.525 32.829 29.307 1.00 21.87 369 THR A O 1
ATOM 2326 N N . GLN A 1 307 ? 16.839 33.285 27.518 1.00 22.80 370 GLN A N 1
ATOM 2327 C CA A GLN A 1 307 ? 16.520 34.726 27.462 0.50 24.36 370 GLN A CA 1
ATOM 2328 C CA B GLN A 1 307 ? 16.547 34.714 27.455 0.50 24.67 370 GLN A CA 1
ATOM 2329 C C . GLN A 1 307 ? 15.084 34.988 27.096 1.00 23.49 370 GLN A C 1
ATOM 2330 O O . GLN A 1 307 ? 14.410 35.798 27.757 1.00 22.83 370 GLN A O 1
ATOM 2341 N N . ALA A 1 308 ? 14.611 34.336 26.037 1.00 20.75 371 ALA A N 1
ATOM 2342 C CA . ALA A 1 308 ? 13.275 34.634 25.515 1.00 20.43 371 ALA A CA 1
ATOM 2343 C C . ALA A 1 308 ? 12.156 34.074 26.404 1.00 22.04 371 ALA A C 1
ATOM 2344 O O . ALA A 1 308 ? 11.021 34.536 26.335 1.00 22.82 371 ALA A O 1
ATOM 2346 N N . GLY A 1 309 ? 12.471 33.077 27.216 1.00 20.79 372 GLY A N 1
ATOM 2347 C CA . GLY A 1 309 ? 11.476 32.445 28.051 1.00 23.11 372 GLY A CA 1
ATOM 2348 C C . GLY A 1 309 ? 11.368 33.085 29.437 1.00 22.95 372 GLY A C 1
ATOM 2349 O O . GLY A 1 309 ? 10.412 32.827 30.141 1.00 25.96 372 GLY A O 1
ATOM 2350 N N . ALA A 1 310 ? 12.361 33.873 29.819 1.00 23.00 373 ALA A N 1
ATOM 2351 C CA . ALA A 1 310 ? 12.440 34.491 31.137 1.00 27.15 373 ALA A CA 1
ATOM 2352 C C . ALA A 1 310 ? 11.309 35.497 31.376 1.00 31.61 373 ALA A C 1
ATOM 2353 O O . ALA A 1 310 ? 10.794 36.084 30.441 1.00 30.37 373 ALA A O 1
ATOM 2355 N N . ARG A 1 311 ? 10.938 35.677 32.645 1.00 37.97 374 ARG A N 1
ATOM 2356 C CA . ARG A 1 311 ? 9.852 36.599 33.040 1.00 42.06 374 ARG A CA 1
ATOM 2357 C C . ARG A 1 311 ? 10.239 38.037 32.719 1.00 45.00 374 ARG A C 1
ATOM 2358 O O . ARG A 1 311 ? 11.410 38.407 32.880 1.00 49.16 374 ARG A O 1
ATOM 2360 N N . ARG B 1 6 ? 37.491 32.437 1.632 1.00 48.16 69 ARG B N 1
ATOM 2361 C CA . ARG B 1 6 ? 37.417 31.049 1.045 1.00 44.53 69 ARG B CA 1
ATOM 2362 C C . ARG B 1 6 ? 37.995 30.000 2.011 1.00 37.56 69 ARG B C 1
ATOM 2363 O O . ARG B 1 6 ? 37.279 29.143 2.523 1.00 39.40 69 ARG B O 1
ATOM 2365 N N . GLY B 1 7 ? 39.292 30.086 2.266 1.00 32.31 70 GLY B N 1
ATOM 2366 C CA . GLY B 1 7 ? 39.965 29.127 3.127 1.00 28.52 70 GLY B CA 1
ATOM 2367 C C . GLY B 1 7 ? 39.661 29.317 4.602 1.00 26.63 70 GLY B C 1
ATOM 2368 O O . GLY B 1 7 ? 39.181 30.370 5.019 1.00 23.90 70 GLY B O 1
ATOM 2369 N N . ARG B 1 8 ? 39.947 28.284 5.389 1.00 22.85 71 ARG B N 1
ATOM 2370 C CA . ARG B 1 8 ? 39.848 28.346 6.843 1.00 21.48 71 ARG B CA 1
ATOM 2371 C C . ARG B 1 8 ? 41.256 28.280 7.437 1.00 21.40 71 ARG B C 1
ATOM 2372 O O . ARG B 1 8 ? 41.914 27.223 7.388 1.00 22.19 71 ARG B O 1
ATOM 2380 N N . PRO B 1 9 ? 41.724 29.396 8.022 1.00 21.09 72 PRO B N 1
ATOM 2381 C CA . PRO B 1 9 ? 43.115 29.496 8.416 1.00 22.35 72 PRO B CA 1
ATOM 2382 C C . PRO B 1 9 ? 43.440 28.898 9.767 1.00 23.88 72 PRO B C 1
ATOM 2383 O O . PRO B 1 9 ? 44.610 28.822 10.090 1.00 30.18 72 PRO B O 1
ATOM 2387 N N . TYR B 1 10 ? 42.432 28.470 10.539 1.00 20.54 73 TYR B N 1
ATOM 2388 C CA . TYR B 1 10 ? 42.635 27.972 11.893 1.00 19.21 73 TYR B CA 1
ATOM 2389 C C . TYR B 1 10 ? 42.370 26.491 11.966 1.00 18.15 73 TYR B C 1
ATOM 2390 O O . TYR B 1 10 ? 41.649 25.925 11.124 1.00 16.92 73 TYR B O 1
ATOM 2399 N N . THR B 1 11 ? 42.971 25.866 12.964 1.00 17.78 74 THR B N 1
ATOM 2400 C CA . THR B 1 11 ? 42.676 24.452 13.268 1.00 17.87 74 THR B CA 1
ATOM 2401 C C . THR B 1 11 ? 41.944 24.312 14.590 1.00 17.63 74 THR B C 1
ATOM 2402 O O . THR B 1 11 ? 42.032 25.192 15.469 1.00 16.29 74 THR B O 1
ATOM 2406 N N . LEU B 1 12 ? 41.285 23.158 14.736 1.00 15.29 75 LEU B N 1
ATOM 2407 C CA . LEU B 1 12 ? 40.549 22.792 15.926 1.00 14.69 75 LEU B CA 1
ATOM 2408 C C . LEU B 1 12 ? 40.966 21.379 16.302 1.00 15.00 75 LEU B C 1
ATOM 2409 O O . LEU B 1 12 ? 40.871 20.449 15.498 1.00 15.68 75 LEU B O 1
ATOM 2414 N N . SER B 1 13 ? 41.475 21.225 17.504 1.00 15.24 76 SER B N 1
ATOM 2415 C CA . SER B 1 13 ? 41.878 19.928 18.024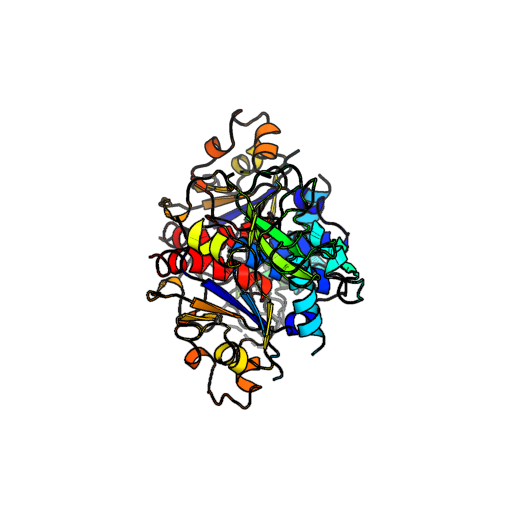 1.00 14.31 76 SER B CA 1
ATOM 2416 C C . SER B 1 13 ? 41.028 19.605 19.251 1.00 14.42 76 SER B C 1
ATOM 2417 O O . SER B 1 13 ? 40.657 20.521 20.010 1.00 14.71 76 SER B O 1
ATOM 2420 N N . VAL B 1 14 ? 40.723 18.321 19.436 1.00 14.58 77 VAL B N 1
ATOM 2421 C CA . VAL B 1 14 ? 39.956 17.848 20.595 1.00 14.93 77 VAL B CA 1
ATOM 2422 C C . VAL B 1 14 ? 40.790 16.792 21.299 1.00 16.24 77 VAL B C 1
ATOM 2423 O O . VAL B 1 14 ? 41.342 15.909 20.631 1.00 17.04 77 VAL B O 1
ATOM 2427 N N . ALA B 1 15 ? 40.880 16.871 22.628 1.00 15.91 78 ALA B N 1
ATOM 2428 C CA . ALA B 1 15 ? 41.580 15.860 23.404 1.00 15.89 78 ALA B CA 1
ATOM 2429 C C . ALA B 1 15 ? 40.625 15.225 24.404 1.00 16.93 78 ALA B C 1
ATOM 2430 O O . ALA B 1 15 ? 39.787 15.910 24.987 1.00 17.01 78 ALA B O 1
ATOM 2432 N N . LEU B 1 16 ? 40.762 13.919 24.580 1.00 17.62 79 LEU B N 1
ATOM 2433 C CA . LEU B 1 16 ? 39.979 13.153 25.560 1.00 18.67 79 LEU B CA 1
ATOM 2434 C C . LEU B 1 16 ? 40.765 11.891 25.948 1.00 18.94 79 LEU B C 1
ATOM 2435 O O . LEU B 1 16 ? 41.652 11.485 25.214 1.00 18.45 79 LEU B O 1
ATOM 2440 N N . PRO B 1 17 ? 40.424 11.272 27.095 1.00 19.79 80 PRO B N 1
ATOM 2441 C CA . PRO B 1 17 ? 41.117 10.059 27.558 1.00 20.71 80 PRO B CA 1
ATOM 2442 C C . PRO B 1 17 ? 40.557 8.785 26.934 1.00 21.27 80 PRO B C 1
ATOM 2443 O O . PRO B 1 17 ? 39.344 8.646 26.772 1.00 21.80 80 PRO B O 1
ATOM 2447 N N . GLY B 1 18 ? 41.420 7.845 26.603 1.00 22.12 81 GLY B N 1
ATOM 2448 C CA . GLY B 1 18 ? 40.962 6.583 26.008 1.00 23.41 81 GLY B CA 1
ATOM 2449 C C . GLY B 1 18 ? 40.157 5.746 26.982 1.00 25.02 81 GLY B C 1
ATOM 2450 O O . GLY B 1 18 ? 39.371 4.887 26.575 1.00 25.54 81 GLY B O 1
ATOM 2451 N N . SER B 1 19 ? 40.348 6.029 28.273 1.00 25.40 82 SER B N 1
ATOM 2452 C CA . SER B 1 19 ? 39.666 5.324 29.362 1.00 25.88 82 SER B CA 1
ATOM 2453 C C . SER B 1 19 ? 38.131 5.317 29.269 1.00 27.19 82 SER B C 1
ATOM 2454 O O . SER B 1 19 ? 37.477 4.459 29.886 1.00 27.88 82 SER B O 1
ATOM 2457 N N . ILE B 1 20 ? 37.534 6.265 28.539 1.00 25.12 83 ILE B N 1
ATOM 2458 C CA . ILE B 1 20 ? 36.081 6.247 28.422 1.00 25.92 83 ILE B CA 1
ATOM 2459 C C . ILE B 1 20 ? 35.566 4.953 27.803 1.00 24.14 83 ILE B C 1
ATOM 2460 O O . ILE B 1 20 ? 34.455 4.545 28.108 1.00 23.34 83 ILE B O 1
ATOM 2465 N N . LEU B 1 21 ? 36.367 4.268 26.982 1.00 23.14 84 LEU B N 1
ATOM 2466 C CA . LEU B 1 21 ? 35.919 2.989 26.454 1.00 24.77 84 LEU B CA 1
ATOM 2467 C C . LEU B 1 21 ? 35.666 1.939 27.562 1.00 26.90 84 LEU B C 1
ATOM 2468 O O . LEU B 1 21 ? 34.818 1.059 27.400 1.00 26.14 84 LEU B O 1
ATOM 2473 N N . ASP B 1 22 ? 36.386 2.049 28.673 1.00 29.88 85 ASP B N 1
ATOM 2474 C CA . ASP B 1 22 ? 36.211 1.144 29.816 1.00 33.00 85 ASP B CA 1
ATOM 2475 C C . ASP B 1 22 ? 34.851 1.281 30.500 1.00 34.18 85 ASP B C 1
ATOM 2476 O O . ASP B 1 22 ? 34.410 0.346 31.157 1.00 36.24 85 ASP B O 1
ATOM 2481 N N . ASN B 1 23 ? 34.202 2.436 30.373 1.00 34.27 86 ASN B N 1
ATOM 2482 C CA . ASN B 1 23 ? 32.868 2.631 30.948 1.00 34.94 86 ASN B CA 1
ATOM 2483 C C . ASN B 1 23 ? 31.744 2.095 30.075 1.00 32.75 86 ASN B C 1
ATOM 2484 O O . ASN B 1 23 ? 30.591 2.099 30.513 1.00 35.13 86 ASN B O 1
ATOM 2489 N N . ALA B 1 24 ? 32.044 1.664 28.846 1.00 29.10 87 ALA B N 1
ATOM 2490 C CA . ALA B 1 24 ? 31.029 1.043 27.983 1.00 29.50 87 ALA B CA 1
ATOM 2491 C C . ALA B 1 24 ? 30.678 -0.343 28.507 1.00 31.19 87 ALA B C 1
ATOM 2492 O O . ALA B 1 24 ? 31.555 -1.086 28.932 1.00 30.94 87 ALA B O 1
ATOM 2494 N N . GLN B 1 25 ? 29.410 -0.710 28.391 1.00 33.28 88 GLN B N 1
ATOM 2495 C CA . GLN B 1 25 ? 28.878 -1.885 29.082 1.00 36.57 88 GLN B CA 1
ATOM 2496 C C . GLN B 1 25 ? 28.901 -3.171 28.284 1.00 36.67 88 GLN B C 1
ATOM 2497 O O . GLN B 1 25 ? 28.464 -4.209 28.778 1.00 38.61 88 GLN B O 1
ATOM 2503 N N . SER B 1 26 ? 29.405 -3.119 27.056 1.00 33.39 89 SER B N 1
ATOM 2504 C CA . SER B 1 26 ? 29.579 -4.331 26.262 1.00 29.89 89 SER B CA 1
ATOM 2505 C C . SER B 1 26 ? 30.656 -4.072 25.219 1.00 31.56 89 SER B C 1
ATOM 2506 O O . SER B 1 26 ? 31.019 -2.912 25.004 1.00 27.86 89 SER B O 1
ATOM 2509 N N . PRO B 1 27 ? 31.172 -5.141 24.573 1.00 30.84 90 PRO B N 1
ATOM 2510 C CA . PRO B 1 27 ? 32.179 -4.980 23.533 1.00 29.33 90 PRO B CA 1
ATOM 2511 C C . PRO B 1 27 ? 31.675 -4.179 22.341 1.00 26.48 90 PRO B C 1
ATOM 2512 O O . PRO B 1 27 ? 32.416 -3.363 21.803 1.00 27.06 90 PRO B O 1
ATOM 2516 N N . GLU B 1 28 ? 30.426 -4.437 21.968 1.00 24.71 91 GLU B N 1
ATOM 2517 C CA A GLU B 1 28 ? 29.747 -3.763 20.870 0.50 25.67 91 GLU B CA 1
ATOM 2518 C CA B GLU B 1 28 ? 29.751 -3.757 20.863 0.50 26.42 91 GLU B CA 1
ATOM 2519 C C . GLU B 1 28 ? 29.539 -2.263 21.185 1.00 25.36 91 GLU B C 1
ATOM 2520 O O . GLU B 1 28 ? 29.768 -1.394 20.316 1.00 23.35 91 GLU B O 1
ATOM 2531 N N . LEU B 1 29 ? 29.141 -1.963 22.428 1.00 23.82 92 LEU B N 1
ATOM 2532 C CA . LEU B 1 29 ? 28.956 -0.556 22.884 1.00 25.03 92 LEU B CA 1
ATOM 2533 C C . LEU B 1 29 ? 30.276 0.194 22.997 1.00 25.35 92 LEU B C 1
ATOM 2534 O O . LEU B 1 29 ? 30.327 1.405 22.814 1.00 23.46 92 LEU B O 1
ATOM 2539 N N . ARG B 1 30 ? 31.350 -0.535 23.289 1.00 25.36 93 ARG B N 1
ATOM 2540 C CA . ARG B 1 30 ? 32.692 0.019 23.333 1.00 26.56 93 ARG B CA 1
ATOM 2541 C C . ARG B 1 30 ? 33.093 0.554 21.940 1.00 25.32 93 ARG B C 1
ATOM 2542 O O . ARG B 1 30 ? 33.547 1.706 21.795 1.00 23.77 93 ARG B O 1
ATOM 2550 N N . THR B 1 31 ? 32.894 -0.275 20.919 1.00 23.99 94 THR B N 1
ATOM 2551 C CA . THR B 1 31 ? 33.122 0.127 19.534 1.00 25.53 94 THR B CA 1
ATOM 2552 C C . THR B 1 31 ? 32.175 1.248 19.106 1.00 24.99 94 THR B C 1
ATOM 2553 O O . THR B 1 31 ? 32.601 2.233 18.498 1.00 22.68 94 THR B O 1
ATOM 2557 N N . TYR B 1 32 ? 30.912 1.123 19.470 1.00 22.41 95 TYR B N 1
ATOM 2558 C CA . TYR B 1 32 ? 29.946 2.172 19.177 1.00 22.49 95 TYR B CA 1
ATOM 2559 C C . TYR B 1 32 ? 30.357 3.535 19.765 1.00 20.49 95 TYR B C 1
ATOM 2560 O O . TYR B 1 32 ? 30.293 4.554 19.066 1.00 19.41 95 TYR B O 1
ATOM 2569 N N . LEU B 1 33 ? 30.785 3.537 21.026 1.00 18.82 96 LEU B N 1
ATOM 2570 C CA . LEU B 1 33 ? 31.217 4.762 21.711 1.00 18.61 96 LEU B CA 1
ATOM 2571 C C . LEU B 1 33 ? 32.396 5.439 20.971 1.00 19.00 96 LEU B C 1
ATOM 2572 O O . LEU B 1 33 ? 32.420 6.674 20.804 1.00 17.57 96 LEU B O 1
ATOM 2577 N N . ALA B 1 34 ? 33.367 4.643 20.522 1.00 17.66 97 ALA B N 1
ATOM 2578 C CA . ALA B 1 34 ? 34.480 5.176 19.715 1.00 17.35 97 ALA B CA 1
ATOM 2579 C C . ALA B 1 34 ? 33.964 5.873 18.467 1.00 17.70 97 ALA B C 1
ATOM 2580 O O . ALA B 1 34 ? 34.423 6.958 18.104 1.00 17.21 97 ALA B O 1
ATOM 2582 N N . GLY B 1 35 ? 33.006 5.250 17.803 1.00 16.93 98 GLY B N 1
ATOM 2583 C CA . GLY B 1 35 ? 32.366 5.881 16.685 1.00 17.84 98 GLY B CA 1
ATOM 2584 C C . GLY B 1 35 ? 31.619 7.179 16.987 1.00 17.72 98 GLY B C 1
ATOM 2585 O O . GLY B 1 35 ? 31.546 8.093 16.130 1.00 16.96 98 GLY B O 1
ATOM 2586 N N . GLN B 1 36 ? 31.041 7.255 18.181 1.00 16.96 99 GLN B N 1
ATOM 2587 C CA . GLN B 1 36 ? 30.366 8.473 18.633 1.00 17.38 99 GLN B CA 1
ATOM 2588 C C . GLN B 1 36 ? 31.336 9.629 18.743 1.00 16.94 99 GLN B C 1
ATOM 2589 O O . GLN B 1 36 ? 30.993 10.766 18.368 1.00 16.79 99 GLN B O 1
ATOM 2595 N N . ILE B 1 37 ? 32.550 9.337 19.204 1.00 16.11 100 ILE B N 1
ATOM 2596 C CA . ILE B 1 37 ? 33.606 10.338 19.304 1.00 16.58 100 ILE B CA 1
ATOM 2597 C C . ILE B 1 37 ? 34.012 10.799 17.896 1.00 16.13 100 ILE B C 1
ATOM 2598 O O . ILE B 1 37 ? 34.100 12.012 17.625 1.00 14.97 100 ILE B O 1
ATOM 2603 N N . ALA B 1 38 ? 34.223 9.838 16.993 1.00 14.58 101 ALA B N 1
ATOM 2604 C CA . ALA B 1 38 ? 34.650 10.160 15.646 1.00 15.02 101 ALA B CA 1
ATOM 2605 C C . ALA B 1 38 ? 33.617 11.054 14.967 1.00 14.71 101 ALA B C 1
ATOM 2606 O O . ALA B 1 38 ? 33.960 12.037 14.320 1.00 14.34 101 ALA B O 1
ATOM 2608 N N . ARG B 1 39 ? 32.345 10.710 15.100 1.00 16.07 102 ARG B N 1
ATOM 2609 C CA . ARG B 1 39 ? 31.300 11.477 14.427 1.00 16.18 102 ARG B CA 1
ATOM 2610 C C . ARG B 1 39 ? 31.156 12.881 15.017 1.00 15.33 102 ARG B C 1
ATOM 2611 O O . ARG B 1 39 ? 31.011 13.845 14.262 1.00 14.43 102 ARG B O 1
ATOM 2619 N N . ALA B 1 40 ? 31.210 12.996 16.338 1.00 15.22 103 ALA B N 1
ATOM 2620 C CA . ALA B 1 40 ? 31.125 14.327 16.989 1.00 14.97 103 ALA B CA 1
ATOM 2621 C C . ALA B 1 40 ? 32.241 15.238 16.456 1.00 15.82 103 ALA B C 1
ATOM 2622 O O . ALA B 1 40 ? 32.007 16.390 16.093 1.00 15.35 103 ALA B O 1
ATOM 2624 N N . CYS B 1 41 ? 33.449 14.693 16.360 1.00 15.25 104 CYS B N 1
ATOM 2625 C CA . CYS B 1 41 ? 34.565 15.449 15.843 1.00 16.02 104 CYS B CA 1
ATOM 2626 C C . CYS B 1 41 ? 34.423 15.794 14.347 1.00 15.09 104 CYS B C 1
ATOM 2627 O O . CYS B 1 41 ? 34.670 16.942 13.963 1.00 15.68 104 CYS B O 1
ATOM 2630 N N . ALA B 1 42 ? 33.974 14.851 13.505 1.00 14.49 105 ALA B N 1
ATOM 2631 C CA . ALA B 1 42 ? 33.777 15.149 12.102 1.00 14.29 105 ALA B CA 1
ATOM 2632 C C . ALA B 1 42 ? 32.698 16.192 11.871 1.00 14.61 105 ALA B C 1
ATOM 2633 O O . ALA B 1 42 ? 32.875 17.111 11.055 1.00 14.26 105 ALA B O 1
ATOM 2635 N N . ILE B 1 43 ? 31.592 16.090 12.612 1.00 13.02 106 ILE B N 1
ATOM 2636 C CA . ILE B 1 43 ? 30.496 17.039 12.418 1.00 13.26 106 ILE B CA 1
ATOM 2637 C C . ILE B 1 43 ? 30.994 18.456 12.627 1.00 12.88 106 ILE B C 1
ATOM 2638 O O . ILE B 1 43 ? 30.628 19.380 11.874 1.00 12.41 106 ILE B O 1
ATOM 2643 N N . PHE B 1 44 ? 31.832 18.623 13.650 1.00 13.10 107 PHE B N 1
ATOM 2644 C CA . PHE B 1 44 ? 32.370 19.933 13.990 1.00 12.91 107 PHE B CA 1
ATOM 2645 C C . PHE B 1 44 ? 33.682 20.311 13.294 1.00 13.16 107 PHE B C 1
ATOM 2646 O O . PHE B 1 44 ? 34.355 21.265 13.699 1.00 14.06 107 PHE B O 1
ATOM 2654 N N . CYS B 1 45 ? 34.024 19.579 12.240 1.00 13.05 108 CYS B N 1
ATOM 2655 C CA . CYS B 1 45 ? 35.229 19.855 11.459 1.00 14.27 108 CYS B CA 1
ATOM 2656 C C . CYS B 1 45 ? 36.512 19.936 12.304 1.00 14.38 108 CYS B C 1
ATOM 2657 O O . CYS B 1 45 ? 37.351 20.833 12.142 1.00 15.12 108 CYS B O 1
ATOM 2660 N N . VAL B 1 46 ? 36.660 18.963 13.184 1.00 14.26 109 VAL B N 1
ATOM 2661 C CA . VAL B 1 46 ? 37.823 18.841 14.038 1.00 13.74 109 VAL B CA 1
ATOM 2662 C C . VAL B 1 46 ? 38.978 18.255 13.220 1.00 14.90 109 VAL B C 1
ATOM 2663 O O . VAL B 1 46 ? 38.827 17.236 12.532 1.00 14.67 109 VAL B O 1
ATOM 2667 N N . ASP B 1 47 ? 40.124 18.910 13.314 1.00 14.77 110 ASP B N 1
ATOM 2668 C CA . ASP B 1 47 ? 41.301 18.577 12.490 1.00 15.64 110 ASP B CA 1
ATOM 2669 C C . ASP B 1 47 ? 42.230 17.585 13.149 1.00 15.32 110 ASP B C 1
ATOM 2670 O O . ASP B 1 47 ? 43.076 17.005 12.496 1.00 14.14 110 ASP B O 1
ATOM 2675 N N . GLU B 1 48 ? 42.114 17.442 14.463 1.00 15.15 111 GLU B N 1
ATOM 2676 C CA . GLU B 1 48 ? 42.987 16.534 15.232 1.00 15.67 111 GLU B CA 1
ATOM 2677 C C . GLU B 1 48 ? 42.265 16.023 16.452 1.00 15.59 111 GLU B C 1
ATOM 2678 O O . GLU B 1 48 ? 41.682 16.827 17.191 1.00 15.65 111 GLU B O 1
ATOM 2684 N N . ILE B 1 49 ? 42.350 14.712 16.696 1.00 14.84 112 ILE B N 1
ATOM 2685 C CA . ILE B 1 49 ? 41.856 14.109 17.940 1.00 15.72 112 ILE B CA 1
ATOM 2686 C C . ILE B 1 49 ? 43.051 13.560 18.716 1.00 17.35 112 ILE B C 1
ATOM 2687 O O . ILE B 1 49 ? 43.820 12.729 18.195 1.00 18.14 112 ILE B O 1
ATOM 2692 N N . VAL B 1 50 ? 43.232 14.049 19.939 1.00 17.54 113 VAL B N 1
ATOM 2693 C CA . VAL B 1 50 ? 44.338 13.612 20.798 1.00 17.99 113 VAL B CA 1
ATOM 2694 C C . VAL B 1 50 ? 43.773 12.702 21.886 1.00 19.10 113 VAL B C 1
ATOM 2695 O O . VAL B 1 50 ? 42.946 13.121 22.683 1.00 17.79 113 VAL B O 1
ATOM 2699 N N . VAL B 1 51 ? 44.202 11.443 21.890 1.00 18.63 114 VAL B N 1
ATOM 2700 C CA . VAL B 1 51 ? 43.726 10.475 22.833 1.00 18.80 114 VAL B CA 1
ATOM 2701 C C . VAL B 1 51 ? 44.827 10.351 23.900 1.00 19.89 114 VAL B C 1
ATOM 2702 O O . VAL B 1 51 ? 45.958 9.943 23.581 1.00 20.02 114 VAL B O 1
ATOM 2706 N N . PHE B 1 52 ? 44.526 10.718 25.142 1.00 19.13 115 PHE B N 1
ATOM 2707 C CA . PHE B 1 52 ? 45.549 10.720 26.178 1.00 20.39 115 PHE B CA 1
ATOM 2708 C C . PHE B 1 52 ? 45.309 9.658 27.267 1.00 22.91 115 PHE B C 1
ATOM 2709 O O . PHE B 1 52 ? 44.178 9.260 27.532 1.00 20.52 115 PHE B O 1
ATOM 2717 N N . ASP B 1 53 ? 46.405 9.216 27.889 1.00 24.02 116 ASP B N 1
ATOM 2718 C CA . ASP B 1 53 ? 46.365 8.262 28.998 1.00 26.86 116 ASP B CA 1
ATOM 2719 C C . ASP B 1 53 ? 46.227 9.076 30.276 1.00 27.40 116 ASP B C 1
ATOM 2720 O O . ASP B 1 53 ? 47.162 9.766 30.696 1.00 28.56 116 ASP B O 1
ATOM 2725 N N . GLU B 1 54 ? 45.046 9.024 30.880 1.00 26.70 117 GLU B N 1
ATOM 2726 C CA . GLU B 1 54 ? 44.790 9.800 32.083 1.00 29.55 117 GLU B CA 1
ATOM 2727 C C . GLU B 1 54 ? 45.285 9.096 33.351 1.00 32.83 117 GLU B C 1
ATOM 2728 O O . GLU B 1 54 ? 45.247 9.686 34.429 1.00 34.61 117 GLU B O 1
ATOM 2734 N N . GLU B 1 55 ? 45.691 7.839 33.222 1.00 34.43 118 GLU B N 1
ATOM 2735 C CA . GLU B 1 55 ? 46.423 7.170 34.290 1.00 43.19 118 GLU B CA 1
ATOM 2736 C C . GLU B 1 55 ? 47.922 7.518 34.249 1.00 45.84 118 GLU B C 1
ATOM 2737 O O . GLU B 1 55 ? 48.639 7.193 35.175 1.00 47.91 118 GLU B O 1
ATOM 2740 N N . GLY B 1 56 ? 48.371 8.200 33.185 1.00 52.43 119 GLY B N 1
ATOM 2741 C CA . GLY B 1 56 ? 49.720 8.780 33.106 1.00 55.66 119 GLY B CA 1
ATOM 2742 C C . GLY B 1 56 ? 50.714 7.896 32.374 1.00 57.70 119 GLY B C 1
ATOM 2743 O O . GLY B 1 56 ? 50.728 6.676 32.558 1.00 63.60 119 GLY B O 1
ATOM 2744 N N . GLY B 1 73 ? 46.722 1.030 28.689 1.00 55.15 136 GLY B N 1
ATOM 2745 C CA . GLY B 1 73 ? 47.133 1.377 27.329 1.00 55.41 136 GLY B CA 1
ATOM 2746 C C . GLY B 1 73 ? 46.160 0.904 26.264 1.00 51.54 136 GLY B C 1
ATOM 2747 O O . GLY B 1 73 ? 46.011 1.551 25.216 1.00 49.45 136 GLY B O 1
ATOM 2748 N N . GLN B 1 74 ? 45.485 -0.213 26.548 1.00 44.94 137 GLN B N 1
ATOM 2749 C CA . GLN B 1 74 ? 44.600 -0.876 25.595 1.00 41.37 137 GLN B CA 1
ATOM 2750 C C . GLN B 1 74 ? 43.397 -0.037 25.123 1.00 36.86 137 GLN B C 1
ATOM 2751 O O . GLN B 1 74 ? 43.043 -0.077 23.947 1.00 33.09 137 GLN B O 1
ATOM 2753 N N . ALA B 1 75 ? 42.745 0.682 26.036 1.00 34.71 138 ALA B N 1
ATOM 2754 C CA . ALA B 1 75 ? 41.590 1.517 25.659 1.00 32.22 138 ALA B CA 1
ATOM 2755 C C . ALA B 1 75 ? 41.990 2.646 24.698 1.00 30.91 138 ALA B C 1
ATOM 2756 O O . ALA B 1 75 ? 41.273 2.928 23.734 1.00 30.41 138 ALA B O 1
ATOM 2758 N N . CYS B 1 76 ? 43.127 3.280 24.977 1.00 31.16 139 CYS B N 1
ATOM 2759 C CA . CYS B 1 76 ? 43.639 4.372 24.172 1.00 31.20 139 CYS B CA 1
ATOM 2760 C C . CYS B 1 76 ? 43.963 3.883 22.763 1.00 30.50 139 CYS B C 1
ATOM 2761 O O . CYS B 1 76 ? 43.583 4.523 21.775 1.00 25.95 139 CYS B O 1
ATOM 2764 N N . VAL B 1 77 ? 44.627 2.730 22.668 1.00 29.59 140 VAL B N 1
ATOM 2765 C CA . VAL B 1 77 ? 44.975 2.191 21.361 1.00 30.72 140 VAL B CA 1
ATOM 2766 C C . VAL B 1 77 ? 43.748 1.775 20.582 1.00 27.89 140 VAL B C 1
ATOM 2767 O O . VAL B 1 77 ? 43.656 2.083 19.393 1.00 29.30 140 VAL B O 1
ATOM 2771 N N . GLN B 1 78 ? 42.803 1.088 21.223 1.00 26.66 141 GLN B N 1
ATOM 2772 C CA . GLN B 1 78 ? 41.558 0.727 20.548 1.00 26.23 141 GLN B CA 1
ATOM 2773 C C . GLN B 1 78 ? 40.775 1.971 20.062 1.00 24.49 141 GLN B C 1
ATOM 2774 O O . GLN B 1 78 ? 40.278 1.971 18.949 1.00 23.08 141 GLN B O 1
ATOM 2780 N N . LEU B 1 79 ? 40.665 3.009 20.901 1.00 23.36 142 LEU B N 1
ATOM 2781 C CA . LEU B 1 79 ? 39.955 4.237 20.500 1.00 22.61 142 LEU B CA 1
ATOM 2782 C C . LEU B 1 79 ? 40.662 4.852 19.290 1.00 21.85 142 LEU B C 1
ATOM 2783 O O . LEU B 1 79 ? 40.018 5.117 18.274 1.00 22.89 142 LEU B O 1
ATOM 2788 N N . ALA B 1 80 ? 41.982 5.017 19.396 1.00 21.40 143 ALA B N 1
ATOM 2789 C CA . ALA B 1 80 ? 42.791 5.615 18.331 1.00 22.94 143 ALA B CA 1
ATOM 2790 C C . ALA B 1 80 ? 42.649 4.859 17.030 1.00 22.46 143 ALA B C 1
ATOM 2791 O O . ALA B 1 80 ? 42.459 5.470 15.978 1.00 20.26 143 ALA B O 1
ATOM 2793 N N . ARG B 1 81 ? 42.655 3.528 17.087 1.00 24.05 144 ARG B N 1
ATOM 2794 C CA . ARG B 1 81 ? 42.532 2.728 15.860 1.00 26.32 144 ARG B CA 1
ATOM 2795 C C . ARG B 1 81 ? 41.178 2.875 15.196 1.00 24.03 144 ARG B C 1
ATOM 2796 O O . ARG B 1 81 ? 41.085 2.899 13.979 1.00 21.74 144 ARG B O 1
ATOM 2804 N N . ILE B 1 82 ? 40.114 2.932 15.991 1.00 22.52 145 ILE B N 1
ATOM 2805 C CA . ILE B 1 82 ? 38.778 3.067 15.427 1.00 21.70 145 ILE B CA 1
ATOM 2806 C C . ILE B 1 82 ? 38.663 4.450 14.799 1.00 19.54 145 ILE B C 1
ATOM 2807 O O . ILE B 1 82 ? 38.132 4.584 13.712 1.00 18.28 145 ILE B O 1
ATOM 2812 N N . LEU B 1 83 ? 39.169 5.467 15.492 1.00 19.15 146 LEU B N 1
ATOM 2813 C CA . LEU B 1 83 ? 39.131 6.833 14.944 1.00 18.36 146 LEU B CA 1
ATOM 2814 C C . LEU B 1 83 ? 39.849 6.873 13.589 1.00 17.96 146 LEU B C 1
ATOM 2815 O O . LEU B 1 83 ? 39.352 7.443 12.607 1.00 18.83 146 LEU B O 1
ATOM 2820 N N . GLN B 1 84 ? 41.018 6.254 13.518 1.00 19.29 147 GLN B N 1
ATOM 2821 C CA . GLN B 1 84 ? 41.799 6.315 12.258 1.00 19.60 147 GLN B CA 1
ATOM 2822 C C . GLN B 1 84 ? 41.091 5.545 11.167 1.00 19.96 147 GLN B C 1
ATOM 2823 O O . GLN B 1 84 ? 41.062 5.977 10.017 1.00 19.61 147 GLN B O 1
ATOM 2829 N N . TYR B 1 85 ? 40.480 4.413 11.527 1.00 20.03 148 TYR B N 1
ATOM 2830 C CA . TYR B 1 85 ? 39.819 3.582 10.539 1.00 20.77 148 TYR B CA 1
ATOM 2831 C C . TYR B 1 85 ? 38.656 4.335 9.940 1.00 19.81 148 TYR B C 1
ATOM 2832 O O . TYR B 1 85 ? 38.465 4.346 8.723 1.00 19.08 148 TYR B O 1
ATOM 2841 N N . LEU B 1 86 ? 37.863 4.982 10.796 1.00 18.88 149 LEU B N 1
ATOM 2842 C CA . LEU B 1 86 ? 36.699 5.726 10.322 1.00 18.29 149 LEU B CA 1
ATOM 2843 C C . LEU B 1 86 ? 37.080 6.943 9.458 1.00 17.58 149 LEU B C 1
ATOM 2844 O O . LEU B 1 86 ? 36.346 7.282 8.530 1.00 16.96 149 LEU B O 1
ATOM 2849 N N . GLU B 1 87 ? 38.199 7.575 9.785 1.00 17.09 150 GLU B N 1
ATOM 2850 C CA . GLU B 1 87 ? 38.686 8.763 9.040 1.00 18.42 150 GLU B CA 1
ATOM 2851 C C . GLU B 1 87 ? 39.143 8.384 7.630 1.00 18.43 150 GLU B C 1
ATOM 2852 O O . GLU B 1 87 ? 39.024 9.169 6.687 1.00 18.46 150 GLU B O 1
ATOM 2858 N N . CYS B 1 88 ? 39.696 7.188 7.494 1.00 18.49 151 CYS B N 1
ATOM 2859 C CA . CYS B 1 88 ? 40.291 6.789 6.214 1.00 18.60 151 CYS B CA 1
ATOM 2860 C C . CYS B 1 88 ? 39.227 6.643 5.118 1.00 19.01 151 CYS B C 1
ATOM 2861 O O . CYS B 1 88 ? 38.243 5.909 5.285 1.00 18.67 151 CYS B O 1
ATOM 2864 N N . PRO B 1 89 ? 39.424 7.303 3.970 1.00 18.54 152 PRO B N 1
ATOM 2865 C CA . PRO B 1 89 ? 38.476 7.027 2.897 1.00 19.69 152 PRO B CA 1
ATOM 2866 C C . PRO B 1 89 ? 38.325 5.524 2.603 1.00 19.84 152 PRO B C 1
ATOM 2867 O O . PRO B 1 89 ? 39.301 4.765 2.681 1.00 17.93 152 PRO B O 1
ATOM 2871 N N . GLN B 1 90 ? 37.102 5.118 2.277 1.00 21.17 153 GLN B N 1
ATOM 2872 C CA . GLN B 1 90 ? 36.777 3.689 2.126 1.00 24.22 153 GLN B CA 1
ATOM 2873 C C . GLN B 1 90 ? 37.685 2.986 1.116 1.00 22.59 153 GLN B C 1
ATOM 2874 O O . GLN B 1 90 ? 38.175 1.890 1.390 1.00 22.70 153 GLN B O 1
ATOM 2880 N N . TYR B 1 91 ? 37.945 3.629 -0.020 1.00 21.59 154 TYR B N 1
ATOM 2881 C CA . TYR B 1 91 ? 38.821 3.031 -1.046 1.00 21.42 154 TYR B CA 1
ATOM 2882 C C . TYR B 1 91 ? 40.304 2.876 -0.660 1.00 22.34 154 TYR B C 1
ATOM 2883 O O . TYR B 1 91 ? 41.075 2.243 -1.401 1.00 23.34 154 TYR B O 1
ATOM 2892 N N . LEU B 1 92 ? 40.722 3.442 0.473 1.00 20.39 155 LEU B N 1
ATOM 2893 C CA . LEU B 1 92 ? 42.069 3.228 0.974 1.00 19.52 155 LEU B CA 1
ATOM 2894 C C . LEU B 1 92 ? 42.158 2.305 2.197 1.00 20.34 155 LEU B C 1
ATOM 2895 O O . LEU B 1 92 ? 43.253 2.033 2.706 1.00 19.08 155 LEU B O 1
ATOM 2900 N N . ARG B 1 93 ? 41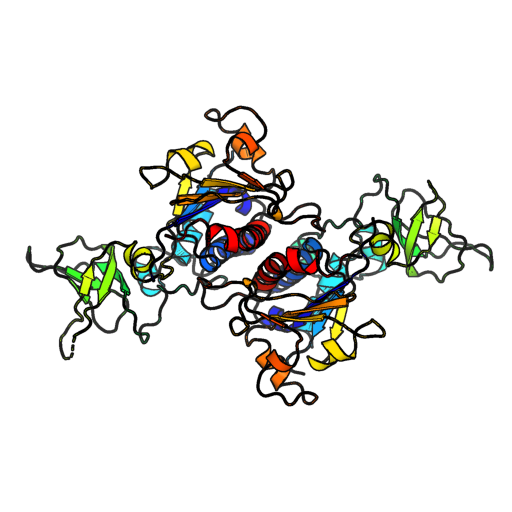.027 1.827 2.697 1.00 21.62 156 ARG B N 1
ATOM 2901 C CA . ARG B 1 93 ? 41.057 1.027 3.937 1.00 24.73 156 ARG B CA 1
ATOM 2902 C C . ARG B 1 93 ? 41.731 -0.333 3.782 1.00 25.75 156 ARG B C 1
ATOM 2903 O O . ARG B 1 93 ? 42.442 -0.781 4.675 1.00 28.39 156 ARG B O 1
ATOM 2911 N N . LYS B 1 94 ? 41.498 -0.996 2.663 1.00 27.31 157 LYS B N 1
ATOM 2912 C CA . LYS B 1 94 ? 42.164 -2.286 2.424 1.00 29.70 157 LYS B CA 1
ATOM 2913 C C . LYS B 1 94 ? 43.696 -2.109 2.471 1.00 28.83 157 LYS B C 1
ATOM 2914 O O . LYS B 1 94 ? 44.401 -2.904 3.092 1.00 29.16 157 LYS B O 1
ATOM 2918 N N . ALA B 1 95 ? 44.194 -1.015 1.889 1.00 28.03 158 ALA B N 1
ATOM 2919 C CA . ALA B 1 95 ? 45.621 -0.742 1.879 1.00 27.58 158 ALA B CA 1
ATOM 2920 C C . ALA B 1 95 ? 46.147 -0.407 3.264 1.00 28.34 158 ALA B C 1
ATOM 2921 O O . ALA B 1 95 ? 47.229 -0.859 3.619 1.00 28.30 158 ALA B O 1
ATOM 2923 N N . PHE B 1 96 ? 45.398 0.347 4.073 1.00 25.80 159 PHE B N 1
ATOM 2924 C CA . PHE B 1 96 ? 45.949 0.842 5.343 1.00 27.96 159 PHE B CA 1
ATOM 2925 C C . PHE B 1 96 ? 45.542 0.068 6.591 1.00 31.35 159 PHE B C 1
ATOM 2926 O O . PHE B 1 96 ? 46.215 0.171 7.612 1.00 32.48 159 PHE B O 1
ATOM 2934 N N . PHE B 1 97 ? 44.473 -0.717 6.509 1.00 33.33 160 PHE B N 1
ATOM 2935 C CA . PHE B 1 97 ? 43.947 -1.391 7.695 1.00 37.29 160 PHE B CA 1
ATOM 2936 C C . PHE B 1 97 ? 43.795 -2.880 7.482 1.00 41.44 160 PHE B C 1
ATOM 2937 O O . PHE B 1 97 ? 42.775 -3.336 6.964 1.00 41.26 160 PHE B O 1
ATOM 2945 N N . PRO B 1 98 ? 44.814 -3.647 7.897 1.00 52.32 161 PRO B N 1
ATOM 2946 C CA . PRO B 1 98 ? 44.618 -5.094 7.949 1.00 57.40 161 PRO B CA 1
ATOM 2947 C C . PRO B 1 98 ? 43.554 -5.428 9.003 1.00 59.62 161 PRO B C 1
ATOM 2948 O O . PRO B 1 98 ? 43.306 -4.612 9.904 1.00 58.47 161 PRO B O 1
ATOM 2952 N N . LYS B 1 99 ? 42.926 -6.599 8.881 1.00 62.69 162 LYS B N 1
ATOM 2953 C CA . LYS B 1 99 ? 41.950 -7.062 9.876 1.00 63.87 162 LYS B CA 1
ATOM 2954 C C . LYS B 1 99 ? 42.588 -7.057 11.264 1.00 63.81 162 LYS B C 1
ATOM 2955 O O . LYS B 1 99 ? 43.759 -7.405 11.420 1.00 63.69 162 LYS B O 1
ATOM 2957 N N . HIS B 1 100 ? 41.826 -6.625 12.263 1.00 64.44 163 HIS B N 1
ATOM 2958 C CA . HIS B 1 100 ? 42.320 -6.540 13.637 1.00 65.97 163 HIS B CA 1
ATOM 2959 C C . HIS B 1 100 ? 41.146 -6.722 14.616 1.00 66.70 163 HIS B C 1
ATOM 2960 O O . HIS B 1 100 ? 39.981 -6.476 14.256 1.00 64.09 163 HIS B O 1
ATOM 2967 N N . GLN B 1 101 ? 41.463 -7.170 15.835 1.00 64.51 164 GLN B N 1
ATOM 2968 C CA . GLN B 1 101 ? 40.461 -7.439 16.882 1.00 62.09 164 GLN B CA 1
ATOM 2969 C C . GLN B 1 101 ? 39.733 -6.163 17.346 1.00 58.88 164 GLN B C 1
ATOM 2970 O O . GLN B 1 101 ? 38.516 -6.171 17.558 1.00 54.65 164 GLN B O 1
ATOM 2972 N N . ASP B 1 102 ? 40.493 -5.081 17.523 1.00 55.84 165 ASP B N 1
ATOM 2973 C CA . ASP B 1 102 ? 39.924 -3.755 17.825 1.00 52.54 165 ASP B CA 1
ATOM 2974 C C . ASP B 1 102 ? 38.845 -3.281 16.835 1.00 49.21 165 ASP B C 1
ATOM 2975 O O . ASP B 1 102 ? 37.996 -2.480 17.224 1.00 43.68 165 ASP B O 1
ATOM 2980 N N . LEU B 1 103 ? 38.883 -3.768 15.581 1.00 47.71 166 LEU B N 1
ATOM 2981 C CA . LEU B 1 103 ? 37.887 -3.412 14.534 1.00 47.13 166 LEU B CA 1
ATOM 2982 C C . LEU B 1 103 ? 36.882 -4.525 14.223 1.00 46.26 166 LEU B C 1
ATOM 2983 O O . LEU B 1 103 ? 36.182 -4.459 13.205 1.00 41.56 166 LEU B O 1
ATOM 2988 N N . GLN B 1 104 ? 36.789 -5.528 15.094 1.00 45.57 167 GLN B N 1
ATOM 2989 C CA . GLN B 1 104 ? 35.873 -6.652 14.852 1.00 49.11 167 GLN B CA 1
ATOM 2990 C C . GLN B 1 104 ? 34.397 -6.223 14.791 1.00 46.63 167 GLN B C 1
ATOM 2991 O O . GLN B 1 104 ? 33.620 -6.811 14.030 1.00 46.94 167 GLN B O 1
ATOM 2997 N N . PHE B 1 105 ? 34.013 -5.205 15.573 1.00 42.46 168 PHE B N 1
ATOM 2998 C CA . PHE B 1 105 ? 32.634 -4.664 15.506 1.00 43.12 168 PHE B CA 1
ATOM 2999 C C . PHE B 1 105 ? 32.496 -3.388 14.642 1.00 42.15 168 PHE B C 1
ATOM 3000 O O . PHE B 1 105 ? 31.585 -2.594 14.878 1.00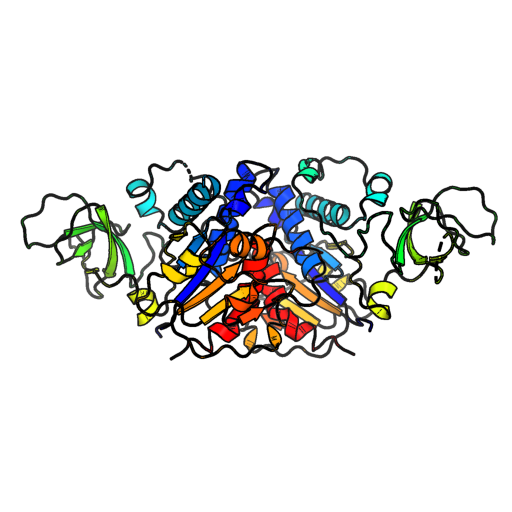 39.87 168 PHE B O 1
ATOM 3008 N N . ALA B 1 106 ? 33.375 -3.182 13.657 1.00 41.92 169 ALA B N 1
ATOM 3009 C CA . ALA B 1 106 ? 33.293 -1.978 12.809 1.00 40.06 169 ALA B CA 1
ATOM 3010 C C . ALA B 1 106 ? 31.952 -1.855 12.083 1.00 39.79 169 ALA B C 1
ATOM 3011 O O . ALA B 1 106 ? 31.483 -0.753 11.839 1.00 39.07 169 ALA B O 1
ATOM 3013 N N . GLY B 1 107 ? 31.316 -2.974 11.740 1.00 36.15 170 GLY B N 1
ATOM 3014 C CA . GLY B 1 107 ? 29.993 -2.935 11.105 1.00 34.63 170 GLY B CA 1
ATOM 3015 C C . GLY B 1 107 ? 28.920 -2.078 11.804 1.00 36.60 170 GLY B C 1
ATOM 3016 O O . GLY B 1 107 ? 28.010 -1.559 11.143 1.00 38.33 170 GLY B O 1
ATOM 3017 N N . LEU B 1 108 ? 29.046 -1.929 13.128 1.00 36.95 171 LEU B N 1
ATOM 3018 C CA . LEU B 1 108 ? 28.111 -1.156 13.997 1.00 36.35 171 LEU B CA 1
ATOM 3019 C C . LEU B 1 108 ? 28.445 0.346 14.017 1.00 34.68 171 LEU B C 1
ATOM 3020 O O . LEU B 1 108 ? 27.715 1.147 14.565 1.00 32.29 171 LEU B O 1
ATOM 3025 N N . LEU B 1 109 ? 29.587 0.697 13.440 1.00 32.47 172 LEU B N 1
ATOM 3026 C CA . LEU B 1 109 ? 29.997 2.075 13.340 1.00 31.04 172 LEU B CA 1
ATOM 3027 C C . LEU B 1 109 ? 29.087 2.828 12.371 1.00 30.04 172 LEU B C 1
ATOM 3028 O O . LEU B 1 109 ? 28.494 2.218 11.479 1.00 33.85 172 LEU B O 1
ATOM 3033 N N . ASN B 1 110 ? 28.977 4.145 12.567 1.00 28.85 173 ASN B N 1
ATOM 3034 C CA . ASN B 1 110 ? 28.315 5.017 11.633 1.00 29.53 173 ASN B CA 1
ATOM 3035 C C . ASN B 1 110 ? 29.428 5.734 10.854 1.00 26.07 173 ASN B C 1
ATOM 3036 O O . ASN B 1 110 ? 30.371 6.295 11.417 1.00 24.19 173 ASN B O 1
ATOM 3041 N N . PRO B 1 111 ? 29.332 5.672 9.554 1.00 25.92 174 PRO B N 1
ATOM 3042 C CA . PRO B 1 111 ? 30.347 6.312 8.735 1.00 24.09 174 PRO B CA 1
ATOM 3043 C C . PRO B 1 111 ? 30.394 7.826 8.955 1.00 20.99 174 PRO B C 1
ATOM 3044 O O . PRO B 1 111 ? 29.368 8.463 9.275 1.00 19.70 174 PRO B O 1
ATOM 3048 N N . LEU B 1 112 ? 31.561 8.404 8.733 1.00 19.33 175 LEU B N 1
ATOM 3049 C CA . LEU B 1 112 ? 31.725 9.847 8.909 1.00 19.42 175 LEU B CA 1
ATOM 3050 C C . LEU B 1 112 ? 31.101 10.659 7.800 1.00 19.34 175 LEU B C 1
ATOM 3051 O O . LEU B 1 112 ? 30.650 11.782 8.043 1.00 18.24 175 LEU B O 1
ATOM 3056 N N . ASP B 1 113 ? 31.086 10.125 6.575 1.00 19.76 176 ASP B N 1
ATOM 3057 C CA . ASP B 1 113 ? 30.540 10.853 5.429 1.00 19.74 176 ASP B CA 1
ATOM 3058 C C . ASP B 1 113 ? 31.108 12.287 5.292 1.00 18.16 176 ASP B C 1
ATOM 3059 O O . ASP B 1 113 ? 30.390 13.234 5.005 1.00 17.45 176 ASP B O 1
ATOM 3064 N N . SER B 1 114 ? 32.418 12.404 5.445 1.00 17.40 177 SER B N 1
ATOM 3065 C CA . SER B 1 114 ? 33.157 13.652 5.323 1.00 18.86 177 SER B CA 1
ATOM 3066 C C . SER B 1 114 ? 33.436 13.987 3.851 1.00 18.26 177 SER B C 1
ATOM 3067 O O . SER B 1 114 ? 33.230 13.124 2.969 1.00 16.58 177 SER B O 1
ATOM 3070 N N . PRO B 1 115 ? 33.906 15.220 3.584 1.00 17.19 178 PRO B N 1
ATOM 3071 C CA . PRO B 1 115 ? 34.057 15.634 2.197 1.00 17.72 178 PRO B CA 1
ATOM 3072 C C . PRO B 1 115 ? 35.076 14.805 1.409 1.00 17.99 178 PRO B C 1
ATOM 3073 O O . PRO B 1 115 ? 34.936 14.643 0.209 1.00 18.49 178 PRO B O 1
ATOM 3077 N N . HIS B 1 116 ? 36.058 14.243 2.090 1.00 17.47 179 HIS B N 1
ATOM 3078 C CA . HIS B 1 116 ? 37.067 13.436 1.418 1.00 18.44 179 HIS B CA 1
ATOM 3079 C C . HIS B 1 116 ? 36.646 11.972 1.256 1.00 19.29 179 HIS B C 1
ATOM 3080 O O . HIS B 1 116 ? 37.433 11.171 0.775 1.00 19.20 179 HIS B O 1
ATOM 3087 N N . HIS B 1 117 ? 35.410 11.655 1.643 1.00 18.33 180 HIS B N 1
ATOM 3088 C CA . HIS B 1 117 ? 34.813 10.322 1.503 1.00 20.78 180 HIS B CA 1
ATOM 3089 C C . HIS B 1 117 ? 33.816 10.312 0.367 1.00 21.84 180 HIS B C 1
ATOM 3090 O O . HIS B 1 117 ? 32.640 10.109 0.562 1.00 24.90 180 HIS B O 1
ATOM 3097 N N . MET B 1 118 ? 34.305 10.570 -0.826 1.00 24.77 181 MET B N 1
ATOM 3098 C CA A MET B 1 118 ? 33.445 10.687 -1.980 0.50 23.90 181 MET B CA 1
ATOM 3099 C CA B MET B 1 118 ? 33.452 10.674 -1.987 0.50 27.12 181 MET B CA 1
ATOM 3100 C C . MET B 1 118 ? 33.435 9.371 -2.747 1.00 26.47 181 MET B C 1
ATOM 3101 O O . MET B 1 118 ? 34.334 8.542 -2.606 1.00 25.97 181 MET B O 1
ATOM 3110 N N . ARG B 1 119 ? 32.393 9.191 -3.541 1.00 26.88 182 ARG B N 1
ATOM 3111 C CA . ARG B 1 119 ? 32.258 8.032 -4.410 1.00 29.12 182 ARG B CA 1
ATOM 3112 C C . ARG B 1 119 ? 33.069 8.229 -5.699 1.00 28.11 182 ARG B C 1
ATOM 3113 O O . ARG B 1 119 ? 33.449 9.346 -6.053 1.00 27.42 182 ARG B O 1
ATOM 3116 N N . GLN B 1 120 ? 33.326 7.135 -6.396 1.00 29.29 183 GLN B N 1
ATOM 3117 C CA . GLN B 1 120 ? 34.151 7.168 -7.593 1.00 33.19 183 GLN B CA 1
ATOM 3118 C C . GLN B 1 120 ? 33.650 8.145 -8.653 1.00 36.16 183 GLN B C 1
ATOM 3119 O O . GLN B 1 120 ? 34.449 8.770 -9.321 1.00 40.73 183 GLN B O 1
ATOM 3125 N N . ASP B 1 121 ? 32.336 8.283 -8.787 1.00 41.66 184 ASP B N 1
ATOM 3126 C CA . ASP B 1 121 ? 31.728 9.160 -9.805 1.00 47.87 184 ASP B CA 1
ATOM 3127 C C . ASP B 1 121 ? 31.813 10.668 -9.500 1.00 46.71 184 ASP B C 1
ATOM 3128 O O . ASP B 1 121 ? 31.598 11.501 -10.385 1.00 47.68 184 ASP B O 1
ATOM 3133 N N . GLU B 1 122 ? 32.086 11.014 -8.249 1.00 39.90 185 GLU B N 1
ATOM 3134 C CA . GLU B 1 122 ? 31.951 12.390 -7.799 1.00 38.87 185 GLU B CA 1
ATOM 3135 C C . GLU B 1 122 ? 33.126 13.255 -8.233 1.00 35.08 185 GLU B C 1
ATOM 3136 O O . GLU B 1 122 ? 34.274 12.874 -8.068 1.00 32.64 185 GLU B O 1
ATOM 3142 N N . GLU B 1 123 ? 32.819 14.431 -8.759 1.00 33.92 186 GLU B N 1
ATOM 3143 C CA . GLU B 1 123 ? 33.825 15.423 -9.104 1.00 36.92 186 GLU B CA 1
ATOM 3144 C C . GLU B 1 123 ? 34.305 16.095 -7.819 1.00 35.34 186 GLU B C 1
ATOM 3145 O O . GLU B 1 123 ? 33.524 16.374 -6.919 1.00 37.88 186 GLU B O 1
ATOM 3148 N N . SER B 1 124 ? 35.607 16.292 -7.714 1.00 31.58 187 SER B N 1
ATOM 3149 C CA . SER B 1 124 ? 36.200 16.873 -6.506 1.00 28.45 187 SER B CA 1
ATOM 3150 C C . SER B 1 124 ? 37.459 17.575 -6.943 1.00 26.17 187 SER B C 1
ATOM 3151 O O . SER B 1 124 ? 38.180 17.069 -7.801 1.00 25.29 187 SER B O 1
ATOM 3154 N N . GLU B 1 125 ? 37.748 18.709 -6.334 1.00 25.21 188 GLU B N 1
ATOM 3155 C CA . GLU B 1 125 ? 38.986 19.411 -6.577 1.00 25.79 188 GLU B CA 1
ATOM 3156 C C . GLU B 1 125 ? 40.191 18.607 -6.058 1.00 22.88 188 GLU B C 1
ATOM 3157 O O . GLU B 1 125 ? 41.274 18.637 -6.681 1.00 22.20 188 GLU B O 1
ATOM 3163 N N . PHE B 1 126 ? 40.008 17.894 -4.941 1.00 18.59 189 PHE B N 1
ATOM 3164 C CA . PHE B 1 126 ? 41.075 17.116 -4.321 1.00 17.76 189 PHE B CA 1
ATOM 3165 C C . PHE B 1 126 ? 40.593 15.706 -4.041 1.00 17.59 189 PHE B C 1
ATOM 3166 O O . PHE B 1 126 ? 39.387 15.471 -3.812 1.00 16.06 189 PHE B O 1
ATOM 3174 N N . ARG B 1 127 ? 41.522 14.756 -4.078 1.00 16.72 190 ARG B N 1
ATOM 3175 C CA . ARG B 1 127 ? 41.294 13.413 -3.552 1.00 16.17 190 ARG B CA 1
ATOM 3176 C C . ARG B 1 127 ? 42.498 12.932 -2.781 1.00 16.91 190 ARG B C 1
ATOM 3177 O O . ARG B 1 127 ? 43.661 13.199 -3.164 1.00 17.07 190 ARG B O 1
ATOM 3185 N N . GLU B 1 128 ? 42.227 12.151 -1.734 1.00 16.52 191 GLU B N 1
ATOM 3186 C CA . GLU B 1 128 ? 43.251 11.380 -1.068 1.00 17.65 191 GLU B CA 1
ATOM 3187 C C . GLU B 1 128 ? 43.609 10.181 -1.950 1.00 17.83 191 GLU B C 1
ATOM 3188 O O . GLU B 1 128 ? 42.772 9.666 -2.716 1.00 18.01 191 GLU B O 1
ATOM 3194 N N . GLY B 1 129 ? 44.850 9.739 -1.825 1.00 17.30 192 GLY B N 1
ATOM 3195 C CA . GLY B 1 129 ? 45.324 8.561 -2.538 1.00 17.00 192 GLY B CA 1
ATOM 3196 C C . GLY B 1 129 ? 46.490 7.885 -1.854 1.00 16.27 192 GLY B C 1
ATOM 3197 O O . GLY B 1 129 ? 47.063 8.422 -0.903 1.00 18.42 192 GLY B O 1
ATOM 3198 N N . ILE B 1 130 ? 46.823 6.696 -2.356 1.00 15.67 193 ILE B N 1
ATOM 3199 C CA . ILE B 1 130 ? 47.984 5.956 -1.953 1.00 16.38 193 ILE B CA 1
ATOM 3200 C C . ILE B 1 130 ? 48.877 5.742 -3.191 1.00 16.25 193 ILE B C 1
ATOM 3201 O O . ILE B 1 130 ? 48.423 5.305 -4.246 1.00 15.55 193 ILE B O 1
ATOM 3206 N N . VAL B 1 131 ? 50.140 6.095 -3.052 1.00 16.09 194 VAL B N 1
ATOM 3207 C CA . VAL B 1 131 ? 51.097 5.935 -4.143 1.00 15.73 194 VAL B CA 1
ATOM 3208 C C . VAL B 1 131 ? 51.195 4.433 -4.386 1.00 16.35 194 VAL B C 1
ATOM 3209 O O . VAL B 1 131 ? 51.331 3.646 -3.411 1.00 17.02 194 VAL B O 1
ATOM 3213 N N . VAL B 1 132 ? 51.109 4.020 -5.652 1.00 16.98 195 VAL B N 1
ATOM 3214 C CA . VAL B 1 132 ? 51.191 2.601 -5.969 1.00 18.96 195 VAL B CA 1
ATOM 3215 C C . VAL B 1 132 ? 52.476 2.211 -6.730 1.00 21.11 195 VAL B C 1
ATOM 3216 O O . VAL B 1 132 ? 53.104 3.042 -7.383 1.00 21.82 195 VAL B O 1
ATOM 3220 N N . ASP B 1 133 ? 52.828 0.932 -6.657 1.00 22.61 196 ASP B N 1
ATOM 3221 C CA . ASP B 1 133 ? 54.042 0.390 -7.320 1.00 24.46 196 ASP B CA 1
ATOM 3222 C C . ASP B 1 133 ? 53.771 0.111 -8.816 1.00 24.26 196 ASP B C 1
ATOM 3223 O O . ASP B 1 133 ? 53.160 -0.903 -9.179 1.00 25.98 196 ASP B O 1
ATOM 3228 N N . ARG B 1 134 ? 54.174 1.044 -9.666 1.00 23.11 197 ARG B N 1
ATOM 3229 C CA . ARG B 1 134 ? 53.953 0.964 -11.108 1.00 24.19 197 ARG B CA 1
ATOM 3230 C 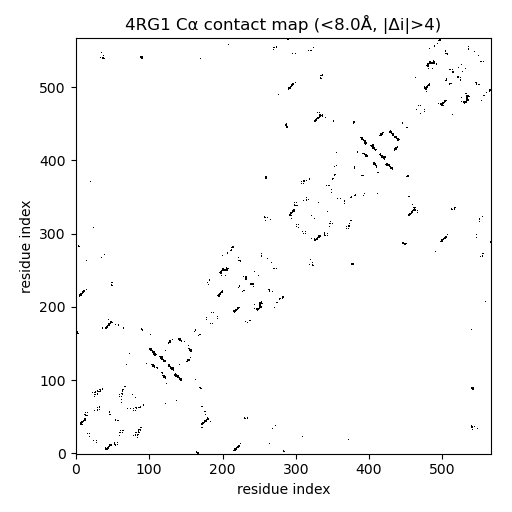C . ARG B 1 134 ? 55.250 1.411 -11.778 1.00 26.25 197 ARG B C 1
ATOM 3231 O O . ARG B 1 134 ? 56.058 2.072 -11.150 1.00 25.49 197 ARG B O 1
ATOM 3239 N N . PRO B 1 135 ? 55.485 0.971 -13.024 1.00 26.39 198 PRO B N 1
ATOM 3240 C CA . PRO B 1 135 ? 56.807 1.223 -13.593 1.00 28.91 198 PRO B CA 1
ATOM 3241 C C . PRO B 1 135 ? 57.082 2.724 -13.714 1.00 30.47 198 PRO B C 1
ATOM 3242 O O . PRO B 1 135 ? 56.258 3.464 -14.247 1.00 30.93 198 PRO B O 1
ATOM 3246 N N . THR B 1 136 ? 58.208 3.167 -13.181 1.00 32.91 199 THR B N 1
ATOM 3247 C CA . THR B 1 136 ? 58.630 4.553 -13.345 1.00 34.40 199 THR B CA 1
ATOM 3248 C C . THR B 1 136 ? 60.147 4.720 -13.180 1.00 33.82 199 THR B C 1
ATOM 3249 O O . THR B 1 136 ? 60.838 3.826 -12.687 1.00 35.72 199 THR B O 1
ATOM 3253 N N . ARG B 1 137 ? 60.653 5.873 -13.610 1.00 33.99 200 ARG B N 1
ATOM 3254 C CA . ARG B 1 137 ? 62.090 6.169 -13.609 1.00 30.65 200 ARG B CA 1
ATOM 3255 C C . ARG B 1 137 ? 62.262 7.449 -12.834 1.00 31.33 200 ARG B C 1
ATOM 3256 O O . ARG B 1 137 ? 61.318 8.254 -12.773 1.00 29.58 200 ARG B O 1
ATOM 3264 N N . PRO B 1 138 ? 63.453 7.670 -12.236 1.00 27.67 201 PRO B N 1
ATOM 3265 C CA . PRO B 1 138 ? 63.630 8.950 -11.602 1.00 26.52 201 PRO B CA 1
ATOM 3266 C C . PRO B 1 138 ? 63.277 10.069 -12.524 1.00 25.97 201 PRO B C 1
ATOM 3267 O O . PRO B 1 138 ? 63.576 10.013 -13.741 1.00 26.58 201 PRO B O 1
ATOM 3271 N N . GLY B 1 139 ? 62.622 11.069 -11.950 1.00 22.68 202 GLY B N 1
ATOM 3272 C CA . GLY B 1 139 ? 62.200 12.216 -12.674 1.00 23.52 202 GLY B CA 1
ATOM 3273 C C . GLY B 1 139 ? 60.893 12.041 -13.409 1.00 23.71 202 GLY B C 1
ATOM 3274 O O . GLY B 1 139 ? 60.323 13.034 -13.826 1.00 27.92 202 GLY B O 1
ATOM 3275 N N . HIS B 1 140 ? 60.423 10.800 -13.611 1.00 22.03 203 HIS B N 1
ATOM 3276 C CA . HIS B 1 140 ? 59.201 10.598 -14.380 1.00 22.18 203 HIS B CA 1
ATOM 3277 C C . HIS B 1 140 ? 57.940 10.495 -13.514 1.00 23.02 203 HIS B C 1
ATOM 3278 O O . HIS B 1 140 ? 56.890 10.147 -14.027 1.00 24.29 203 HIS B O 1
ATOM 3285 N N . GLY B 1 141 ? 58.050 10.748 -12.219 1.00 21.53 204 GLY B N 1
ATOM 3286 C CA . GLY B 1 141 ? 56.857 10.832 -11.382 1.00 21.90 204 GLY B CA 1
ATOM 3287 C C . GLY B 1 141 ? 56.374 9.501 -10.867 1.00 20.77 204 GLY B C 1
ATOM 3288 O O . GLY B 1 141 ? 57.131 8.526 -10.767 1.00 20.78 204 GLY B O 1
ATOM 3289 N N . SER B 1 142 ? 55.090 9.462 -10.529 1.00 19.86 205 SER B N 1
ATOM 3290 C CA . SER B 1 142 ? 54.501 8.333 -9.839 1.00 19.36 205 SER B CA 1
ATOM 3291 C C . SER B 1 142 ? 53.037 8.159 -10.255 1.00 18.04 205 SER B C 1
ATOM 3292 O O . SER B 1 142 ? 52.459 9.019 -10.930 1.00 17.63 205 SER B O 1
ATOM 3295 N N . PHE B 1 143 ? 52.448 7.038 -9.844 1.00 17.91 206 PHE B N 1
ATOM 3296 C CA . PHE B 1 143 ? 51.010 6.811 -9.996 1.00 17.75 206 PHE B CA 1
ATOM 3297 C C . PHE B 1 143 ? 50.384 6.685 -8.595 1.00 17.18 206 PHE B C 1
ATOM 3298 O O . PHE B 1 143 ? 51.015 6.183 -7.664 1.00 15.72 206 PHE B O 1
ATOM 3306 N N . VAL B 1 144 ? 49.149 7.160 -8.468 1.00 16.40 207 VAL B N 1
ATOM 3307 C CA . VAL B 1 144 ? 48.467 7.203 -7.170 1.00 16.13 207 VAL B CA 1
ATOM 3308 C C . VAL B 1 144 ? 47.067 6.628 -7.326 1.00 15.71 207 VAL B C 1
ATOM 3309 O O . VAL B 1 144 ? 46.335 7.002 -8.229 1.00 15.70 207 VAL B O 1
ATOM 3313 N N . ASN B 1 145 ? 46.706 5.670 -6.477 1.00 15.75 208 ASN B N 1
ATOM 3314 C CA . ASN B 1 145 ? 45.326 5.205 -6.451 1.00 15.87 208 ASN B CA 1
ATOM 3315 C C . ASN B 1 145 ? 44.494 6.207 -5.620 1.00 16.84 208 ASN B C 1
ATOM 3316 O O . ASN B 1 145 ? 44.573 6.205 -4.375 1.00 15.74 208 ASN B O 1
ATOM 3321 N N . CYS B 1 146 ? 43.744 7.066 -6.333 1.00 17.27 209 CYS B N 1
ATOM 3322 C CA . CYS B 1 146 ? 42.833 8.065 -5.751 1.00 17.42 209 CYS B CA 1
ATOM 3323 C C . CYS B 1 146 ? 41.369 7.621 -5.796 1.00 17.54 209 CYS B C 1
ATOM 3324 O O . CYS B 1 146 ? 40.467 8.440 -5.699 1.00 17.36 209 CYS B O 1
ATOM 3327 N N . GLY B 1 147 ? 41.129 6.323 -5.987 1.00 18.56 210 GLY B N 1
ATOM 3328 C CA . GLY B 1 147 ? 39.766 5.788 -6.029 1.00 20.52 210 GLY B CA 1
ATOM 3329 C C . GLY B 1 147 ? 38.996 6.077 -7.307 1.00 21.40 210 GLY B C 1
ATOM 3330 O O . GLY B 1 147 ? 37.821 5.742 -7.398 1.00 23.76 210 GLY B O 1
ATOM 3331 N N . MET B 1 148 ? 39.645 6.692 -8.296 1.00 19.48 211 MET B N 1
ATOM 3332 C CA . MET B 1 148 ? 38.981 7.026 -9.550 1.00 19.96 211 MET B CA 1
ATOM 3333 C C . MET B 1 148 ? 38.993 5.807 -10.486 1.00 20.38 211 MET B C 1
ATOM 3334 O O . MET B 1 148 ? 39.526 4.760 -10.131 1.00 19.20 211 MET B O 1
ATOM 3339 N N . LYS B 1 149 ? 38.398 5.927 -11.671 1.00 21.22 212 LYS B N 1
ATOM 3340 C CA . LYS B 1 149 ? 38.397 4.788 -12.610 1.00 22.97 212 LYS B CA 1
ATOM 3341 C C . LYS B 1 149 ? 39.803 4.409 -13.065 1.00 22.46 212 LYS B C 1
ATOM 3342 O O . LYS B 1 149 ? 40.055 3.247 -13.396 1.00 22.33 212 LYS B O 1
ATOM 3345 N N . LYS B 1 150 ? 40.714 5.380 -13.083 1.00 21.66 213 LYS B N 1
ATOM 3346 C CA . LYS B 1 150 ? 42.102 5.104 -13.430 1.00 22.03 213 LYS B CA 1
ATOM 3347 C C . LYS B 1 150 ? 43.001 5.702 -12.367 1.00 20.73 213 LYS B C 1
ATOM 3348 O O . LYS B 1 150 ? 42.648 6.703 -11.735 1.00 17.79 213 LYS B O 1
ATOM 3354 N N . GLU B 1 151 ? 44.162 5.078 -12.207 1.00 18.86 214 GLU B N 1
ATOM 3355 C CA . GLU B 1 151 ? 45.194 5.572 -11.344 1.00 20.10 214 GLU B CA 1
ATOM 3356 C C . GLU B 1 151 ? 45.659 6.930 -11.870 1.00 19.49 214 GLU B C 1
ATOM 3357 O O . GLU B 1 151 ? 45.640 7.166 -13.074 1.00 19.47 214 GLU B O 1
ATOM 3363 N N . VAL B 1 152 ? 46.010 7.822 -10.948 1.00 18.82 215 VAL B N 1
ATOM 3364 C CA . VAL B 1 152 ? 46.340 9.224 -11.269 1.00 18.31 215 VAL B CA 1
ATOM 3365 C C . VAL B 1 152 ? 47.848 9.422 -11.414 1.00 17.92 215 VAL B C 1
ATOM 3366 O O . VAL B 1 152 ? 48.596 9.010 -10.548 1.00 18.45 215 VAL B O 1
ATOM 3370 N N . LYS B 1 153 ? 48.273 10.045 -12.526 1.00 18.92 216 LYS B N 1
ATOM 3371 C CA A LYS B 1 153 ? 49.684 10.337 -12.788 0.50 18.62 216 LYS B CA 1
ATOM 3372 C CA B LYS B 1 153 ? 49.685 10.342 -12.794 0.50 18.87 216 LYS B CA 1
ATOM 3373 C C . LYS B 1 153 ? 50.080 11.653 -12.113 1.00 18.95 216 LYS B C 1
ATOM 3374 O O . LYS B 1 153 ? 49.423 12.664 -12.312 1.00 18.42 216 LYS B O 1
ATOM 3385 N N . ILE B 1 154 ? 51.156 11.636 -11.322 1.00 18.39 217 ILE B N 1
ATOM 3386 C CA . ILE B 1 154 ? 51.696 12.837 -10.690 1.00 20.17 217 ILE B CA 1
ATOM 3387 C C . ILE B 1 154 ? 53.158 13.019 -11.134 1.00 23.05 217 ILE B C 1
ATOM 3388 O O . ILE B 1 154 ? 53.792 12.063 -11.559 1.00 20.34 217 ILE B O 1
ATOM 3393 N N . ASP B 1 155 ? 53.679 14.235 -11.009 1.00 23.52 218 ASP B N 1
ATOM 3394 C CA . ASP B 1 155 ? 55.049 14.522 -11.449 1.00 25.09 218 ASP B CA 1
ATOM 3395 C C . ASP B 1 155 ? 56.073 14.240 -10.359 1.00 23.79 218 ASP B C 1
ATOM 3396 O O . ASP B 1 155 ? 57.254 14.137 -10.634 1.00 21.99 218 ASP B O 1
ATOM 3401 N N . LYS B 1 156 ? 55.628 14.126 -9.110 1.00 22.59 219 LYS B N 1
ATOM 3402 C CA . LYS B 1 156 ? 56.538 13.929 -8.011 1.00 24.29 219 LYS B CA 1
ATOM 3403 C C . LYS B 1 156 ? 56.897 12.442 -7.899 1.00 24.20 219 LYS B C 1
ATOM 3404 O O . LYS B 1 156 ? 56.006 11.590 -8.036 1.00 23.54 219 LYS B O 1
ATOM 3410 N N . ASN B 1 157 ? 58.185 12.135 -7.675 1.00 22.89 220 ASN B N 1
ATOM 3411 C CA . ASN B 1 157 ? 58.643 10.761 -7.396 1.00 24.52 220 ASN B CA 1
ATOM 3412 C C . ASN B 1 157 ? 58.432 10.473 -5.928 1.00 23.71 220 ASN B C 1
ATOM 3413 O O . ASN B 1 157 ? 59.059 11.128 -5.083 1.00 22.66 220 ASN B O 1
ATOM 3418 N N . LEU B 1 158 ? 57.610 9.471 -5.614 1.00 22.44 221 LEU B N 1
ATOM 3419 C CA . LEU B 1 158 ? 57.309 9.100 -4.232 1.00 22.01 221 LEU B CA 1
ATOM 3420 C C . LEU B 1 158 ? 57.354 7.611 -4.064 1.00 23.37 221 LEU B C 1
ATOM 3421 O O . LEU B 1 158 ? 57.076 6.880 -5.023 1.00 21.13 221 LEU B O 1
ATOM 3426 N N . GLU B 1 159 ? 57.667 7.150 -2.853 1.00 24.48 222 GLU B N 1
ATOM 3427 C CA . GLU B 1 159 ? 57.652 5.721 -2.567 1.00 27.59 222 GLU B CA 1
ATOM 3428 C C . GLU B 1 159 ? 56.219 5.184 -2.477 1.00 26.12 222 GLU B C 1
ATOM 3429 O O . GLU B 1 159 ? 55.338 5.812 -1.851 1.00 24.07 222 GLU B O 1
ATOM 3435 N N . PRO B 1 160 ? 55.997 3.990 -3.042 1.00 23.95 223 PRO B N 1
ATOM 3436 C CA . PRO B 1 160 ? 54.704 3.361 -2.934 1.00 24.54 223 PRO B CA 1
ATOM 3437 C C . PRO B 1 160 ? 54.298 3.175 -1.478 1.00 23.89 223 PRO B C 1
ATOM 3438 O O . PRO B 1 160 ? 55.154 2.911 -0.616 1.00 25.00 223 PRO B O 1
ATOM 3442 N N . GLY B 1 161 ? 53.004 3.322 -1.197 1.00 21.84 224 GLY B N 1
ATOM 3443 C CA . GLY B 1 161 ? 52.473 3.087 0.137 1.00 22.23 224 GLY B CA 1
ATOM 3444 C C . GLY B 1 161 ? 52.187 4.368 0.893 1.00 22.29 224 GLY B C 1
ATOM 3445 O O . GLY B 1 161 ? 51.535 4.351 1.942 1.00 23.80 224 GLY B O 1
ATOM 3446 N N . LEU B 1 162 ? 52.667 5.484 0.379 1.00 21.33 225 LEU B N 1
ATOM 3447 C CA . LEU B 1 162 ? 52.437 6.769 1.046 1.00 23.03 225 LEU B CA 1
ATOM 3448 C C . LEU B 1 162 ? 51.029 7.314 0.749 1.00 21.11 225 LEU B C 1
ATOM 3449 O O . LEU B 1 162 ? 50.590 7.302 -0.390 1.00 18.48 225 LEU B O 1
ATOM 3454 N N . ARG B 1 163 ? 50.361 7.845 1.780 1.00 20.48 226 ARG B N 1
ATOM 3455 C CA . ARG B 1 163 ? 49.090 8.557 1.603 1.00 20.37 226 ARG B CA 1
ATOM 3456 C C . ARG B 1 163 ? 49.371 10.007 1.266 1.00 18.86 226 ARG B C 1
ATOM 3457 O O . ARG B 1 163 ? 50.170 10.647 1.938 1.00 20.25 226 ARG B O 1
ATOM 3465 N N . VAL B 1 164 ? 48.731 10.510 0.226 1.00 18.07 227 VAL B N 1
ATOM 3466 C CA . VAL B 1 164 ? 48.917 11.864 -0.228 1.00 18.41 227 VAL B CA 1
ATOM 3467 C C . VAL B 1 164 ? 47.608 12.524 -0.617 1.00 18.48 227 VAL B C 1
ATOM 3468 O O . VAL B 1 164 ? 46.625 11.853 -0.893 1.00 17.49 227 VAL B O 1
ATOM 3472 N N . THR B 1 165 ? 47.620 13.854 -0.616 1.00 17.99 228 THR B N 1
ATOM 3473 C CA . THR B 1 165 ? 46.522 14.654 -1.087 1.00 18.62 228 THR B CA 1
ATOM 3474 C C . THR B 1 165 ? 46.854 15.125 -2.501 1.00 18.66 228 THR B C 1
ATOM 3475 O O . THR B 1 165 ? 47.918 15.704 -2.734 1.00 19.92 228 THR B O 1
ATOM 3479 N N . VAL B 1 166 ? 45.961 14.848 -3.444 1.00 18.12 229 VAL B N 1
ATOM 3480 C CA . VAL B 1 166 ? 46.179 15.153 -4.831 1.00 19.10 229 VAL B CA 1
ATOM 3481 C C . VAL B 1 166 ? 45.144 16.159 -5.278 1.00 20.03 229 VAL B C 1
ATOM 3482 O O . VAL B 1 166 ? 43.920 15.951 -5.109 1.00 19.06 229 VAL B O 1
ATOM 3486 N N . ARG B 1 167 ? 45.637 17.241 -5.856 1.00 20.68 230 ARG B N 1
ATOM 3487 C CA . ARG B 1 167 ? 44.784 18.208 -6.529 1.00 22.23 230 ARG B CA 1
ATOM 3488 C C . ARG B 1 167 ? 44.649 17.806 -7.994 1.00 23.08 230 ARG B C 1
ATOM 3489 O O . ARG B 1 167 ? 45.650 17.784 -8.722 1.00 22.25 230 ARG B O 1
ATOM 3497 N N . LEU B 1 168 ? 43.432 17.514 -8.436 1.00 24.11 231 LEU B N 1
ATOM 3498 C CA . LEU B 1 168 ? 43.214 17.060 -9.808 1.00 29.91 231 LEU B CA 1
ATOM 3499 C C . LEU B 1 168 ? 43.317 18.202 -10.820 1.00 34.20 231 LEU B C 1
ATOM 3500 O O . LEU B 1 168 ? 42.772 19.277 -10.589 1.00 29.86 231 LEU B O 1
ATOM 3505 N N . ASN B 1 169 ? 44.022 17.967 -11.934 1.00 39.50 232 ASN B N 1
ATOM 3506 C CA . ASN B 1 169 ? 44.141 18.987 -12.995 1.00 49.19 232 ASN B CA 1
ATOM 3507 C C . ASN B 1 169 ? 42.758 19.454 -13.463 1.00 50.79 232 ASN B C 1
ATOM 3508 O O . ASN B 1 169 ? 41.900 18.627 -13.776 1.00 50.79 232 ASN B O 1
ATOM 3513 N N . GLN B 1 170 ? 42.554 20.775 -13.488 1.00 57.02 233 GLN B N 1
ATOM 3514 C CA . GLN B 1 170 ? 41.274 21.384 -13.881 1.00 62.18 233 GLN B CA 1
ATOM 3515 C C . GLN B 1 170 ? 41.355 22.003 -15.281 1.00 64.36 233 GLN B C 1
ATOM 3516 O O . GLN B 1 170 ? 41.274 21.299 -16.290 1.00 64.92 233 GLN B O 1
ATOM 3518 N N . TYR B 1 179 ? 43.744 11.714 -16.457 1.00 45.18 242 TYR B N 1
ATOM 3519 C CA . TYR B 1 179 ? 43.858 11.440 -15.027 1.00 36.79 242 TYR B CA 1
ATOM 3520 C C . TYR B 1 179 ? 45.235 11.900 -14.535 1.00 33.06 242 TYR B C 1
ATOM 3521 O O . TYR B 1 179 ? 46.109 11.066 -14.273 1.00 29.80 242 TYR B O 1
ATOM 3530 N N . HIS B 1 180 ? 45.438 13.227 -14.486 1.00 28.89 243 HIS B N 1
ATOM 3531 C CA A HIS B 1 180 ? 46.680 13.810 -13.980 0.50 29.36 243 HIS B CA 1
ATOM 3532 C CA B HIS B 1 180 ? 46.673 13.817 -14.003 0.50 29.13 243 HIS B CA 1
ATOM 3533 C C . HIS B 1 180 ? 46.384 14.750 -12.820 1.00 27.78 243 HIS B C 1
ATOM 3534 O O . HIS B 1 180 ? 45.348 15.408 -12.776 1.00 26.84 243 HIS B O 1
ATOM 3547 N N . GLY B 1 181 ? 47.300 14.804 -11.874 1.00 25.12 244 GLY B N 1
ATOM 3548 C CA . GLY B 1 181 ? 47.170 15.731 -10.785 1.00 24.54 244 GLY B CA 1
ATOM 3549 C C . GLY B 1 181 ? 48.484 16.145 -10.202 1.00 23.89 244 GLY B C 1
ATOM 3550 O O . GLY B 1 181 ? 49.571 15.813 -10.714 1.00 21.80 244 GLY B O 1
ATOM 3551 N N . LYS B 1 182 ? 48.383 16.872 -9.105 1.00 22.36 245 LYS B N 1
ATOM 3552 C CA . LYS B 1 182 ? 49.566 17.298 -8.376 1.00 23.56 245 LYS B CA 1
ATOM 3553 C C . LYS B 1 182 ? 49.421 16.999 -6.903 1.00 22.03 245 LYS B C 1
ATOM 3554 O O . LYS B 1 182 ? 48.371 17.284 -6.325 1.00 20.55 245 LYS B O 1
ATOM 3560 N N . VAL B 1 183 ? 50.470 16.448 -6.288 1.00 21.60 246 VAL B N 1
ATOM 3561 C CA . VAL B 1 183 ? 50.500 16.247 -4.851 1.00 22.99 246 VAL B CA 1
ATOM 3562 C C . VAL B 1 183 ? 50.638 17.615 -4.172 1.00 23.75 246 VAL B C 1
ATOM 3563 O O . VAL B 1 183 ? 51.518 18.404 -4.515 1.00 22.65 246 VAL B O 1
ATOM 3567 N N . VAL B 1 184 ? 49.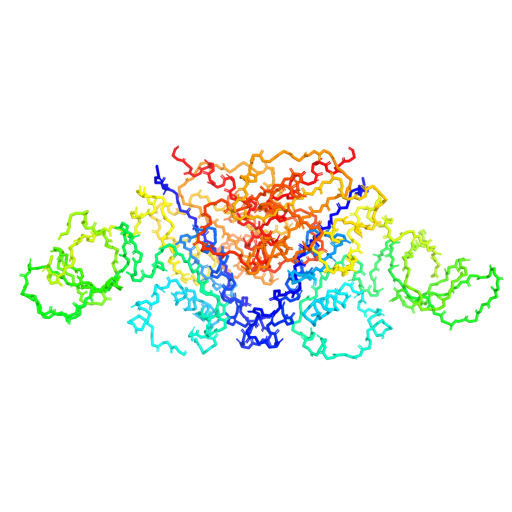744 17.896 -3.227 1.00 22.76 247 VAL B N 1
ATOM 3568 C CA . VAL B 1 184 ? 49.752 19.174 -2.508 1.00 22.59 247 VAL B CA 1
ATOM 3569 C C . VAL B 1 184 ? 49.760 18.922 -0.999 1.00 21.26 247 VAL B C 1
ATOM 3570 O O . VAL B 1 184 ? 49.585 17.788 -0.523 1.00 20.01 247 VAL B O 1
ATOM 3574 N N . SER B 1 185 ? 49.960 19.986 -0.230 1.00 21.42 248 SER B N 1
ATOM 3575 C CA . SER B 1 185 ? 49.870 19.872 1.210 1.00 19.95 248 SER B CA 1
ATOM 3576 C C . SER B 1 185 ? 48.507 19.318 1.575 1.00 18.65 248 SER B C 1
ATOM 3577 O O . SER B 1 185 ? 47.492 19.681 0.979 1.00 18.91 248 SER B O 1
ATOM 3580 N N . SER B 1 186 ? 48.486 18.417 2.541 1.00 20.64 249 SER B N 1
ATOM 3581 C CA . SER B 1 186 ? 47.240 17.884 3.043 1.00 21.15 249 SER B CA 1
ATOM 3582 C C . SER B 1 186 ? 46.362 18.936 3.734 1.00 20.80 249 SER B C 1
ATOM 3583 O O . SER B 1 186 ? 45.180 18.675 3.978 1.00 19.98 249 SER B O 1
ATOM 3586 N N . GLN B 1 187 ? 46.939 20.104 4.046 1.00 19.85 250 GLN B N 1
ATOM 3587 C CA . GLN B 1 187 ? 46.197 21.214 4.633 1.00 20.50 250 GLN B CA 1
ATOM 3588 C C . GLN B 1 187 ? 45.620 22.151 3.580 1.00 19.37 250 GLN B C 1
ATOM 3589 O O . GLN B 1 187 ? 44.840 23.051 3.927 1.00 18.48 250 GLN B O 1
ATOM 3595 N N . ASP B 1 188 ? 45.953 21.952 2.293 1.00 19.24 251 ASP B N 1
ATOM 3596 C CA . ASP B 1 188 ? 45.355 22.792 1.220 1.00 19.22 251 ASP B CA 1
ATOM 3597 C C . ASP B 1 188 ? 43.828 22.763 1.076 1.00 18.87 251 ASP B C 1
ATOM 3598 O O . ASP B 1 188 ? 43.188 23.808 0.877 1.00 18.30 251 ASP B O 1
ATOM 3603 N N . PRO B 1 189 ? 43.206 21.576 1.147 1.00 18.76 252 PRO B N 1
ATOM 3604 C CA . PRO B 1 189 ? 41.743 21.606 1.026 1.00 18.03 252 PRO B CA 1
ATOM 3605 C C . PRO B 1 189 ? 41.095 22.560 2.039 1.00 17.68 252 PRO B C 1
ATOM 3606 O O . PRO B 1 189 ? 40.180 23.318 1.694 1.00 17.84 252 PRO B O 1
ATOM 3610 N N . ARG B 1 190 ? 41.566 22.513 3.274 1.00 17.64 253 ARG B N 1
ATOM 3611 C CA . ARG B 1 190 ? 41.065 23.412 4.305 1.00 18.15 253 ARG B CA 1
ATOM 3612 C C . ARG B 1 190 ? 41.477 24.858 4.114 1.00 18.42 253 ARG B C 1
ATOM 3613 O O . ARG B 1 190 ? 40.599 25.753 4.108 1.00 18.93 253 ARG B O 1
ATOM 3621 N N . THR B 1 191 ? 42.788 25.083 3.994 1.00 19.61 254 THR B N 1
ATOM 3622 C CA . THR B 1 191 ? 43.344 26.438 4.025 1.00 22.84 254 THR B CA 1
ATOM 3623 C C . THR B 1 191 ? 43.068 27.203 2.741 1.00 24.54 254 THR B C 1
ATOM 3624 O O . THR B 1 191 ? 42.970 28.421 2.785 1.00 25.08 254 THR B O 1
ATOM 3628 N N . LYS B 1 192 ? 42.914 26.493 1.619 1.00 23.65 255 LYS B N 1
ATOM 3629 C CA . LYS B 1 192 ? 42.670 27.138 0.335 1.00 25.25 255 LYS B CA 1
ATOM 3630 C C . LYS B 1 192 ? 41.228 27.075 -0.098 1.00 26.31 255 LYS B C 1
ATOM 3631 O O . LYS B 1 192 ? 40.684 28.064 -0.577 1.00 27.34 255 LYS B O 1
ATOM 3637 N N . ALA B 1 193 ? 40.575 25.936 0.104 1.00 24.23 256 ALA B N 1
ATOM 3638 C CA . ALA B 1 193 ? 39.226 25.762 -0.415 1.00 23.80 256 ALA B CA 1
ATOM 3639 C C . ALA B 1 193 ? 38.124 25.736 0.657 1.00 22.59 256 ALA B C 1
ATOM 3640 O O . ALA B 1 193 ? 36.965 25.680 0.315 1.00 21.73 256 ALA B O 1
ATOM 3642 N N . GLY B 1 194 ? 38.484 25.796 1.933 1.00 20.11 257 GLY B N 1
ATOM 3643 C CA . GLY B 1 194 ? 37.504 25.799 3.021 1.00 21.62 257 GLY B CA 1
ATOM 3644 C C . GLY B 1 194 ? 36.837 24.446 3.258 1.00 21.64 257 GLY B C 1
ATOM 3645 O O . GLY B 1 194 ? 35.771 24.380 3.876 1.00 22.40 257 GLY B O 1
ATOM 3646 N N . LEU B 1 195 ? 37.456 23.370 2.760 1.00 20.13 258 LEU B N 1
ATOM 3647 C CA . LEU B 1 195 ? 36.890 22.030 2.843 1.00 19.96 258 LEU B CA 1
ATOM 3648 C C . LEU B 1 195 ? 37.373 21.342 4.102 1.00 19.16 258 LEU B C 1
ATOM 3649 O O . LEU B 1 195 ? 38.582 21.335 4.408 1.00 20.10 258 LEU B O 1
ATOM 3654 N N . TYR B 1 196 ? 36.449 20.699 4.804 1.00 16.88 259 TYR B N 1
ATOM 3655 C CA . TYR B 1 196 ? 36.851 19.869 5.918 1.00 16.23 259 TYR B CA 1
ATOM 3656 C C . TYR B 1 196 ? 37.482 18.616 5.313 1.00 15.81 259 TYR B C 1
ATOM 3657 O O . TYR B 1 196 ? 36.902 18.041 4.420 1.00 16.23 259 TYR B O 1
ATOM 3666 N N . TRP B 1 197 ? 38.643 18.200 5.803 1.00 16.76 260 TRP B N 1
ATOM 3667 C CA . TRP B 1 197 ? 39.419 17.156 5.149 1.00 16.66 260 TRP B CA 1
ATOM 3668 C C . TRP B 1 197 ? 39.860 16.068 6.133 1.00 17.10 260 TRP B C 1
ATOM 3669 O O . TRP B 1 197 ? 40.873 15.387 5.937 1.00 17.75 260 TRP B O 1
ATOM 3680 N N . GLY B 1 198 ? 39.050 15.855 7.170 1.00 17.00 261 GLY B N 1
ATOM 3681 C CA . GLY B 1 198 ? 39.323 14.848 8.150 1.00 16.75 261 GLY B CA 1
ATOM 3682 C C . GLY B 1 198 ? 40.226 15.249 9.275 1.00 16.65 261 GLY B C 1
ATOM 3683 O O . GLY B 1 198 ? 40.647 16.403 9.400 1.00 17.86 261 GLY B O 1
ATOM 3684 N N . TYR B 1 199 ? 40.534 14.282 10.121 1.00 16.67 262 TYR B N 1
ATOM 3685 C CA . TYR B 1 199 ? 41.394 14.533 11.251 1.00 17.12 262 TYR B CA 1
ATOM 3686 C C . TYR B 1 199 ? 42.578 13.588 11.284 1.00 17.66 262 TYR B C 1
ATOM 3687 O O . TYR B 1 199 ? 42.517 12.474 10.754 1.00 18.22 262 TYR B O 1
ATOM 3696 N N . THR B 1 200 ? 43.623 14.062 11.941 1.00 17.22 263 THR B N 1
ATOM 3697 C CA A THR B 1 200 ? 44.746 13.222 12.358 0.50 17.54 263 THR B CA 1
ATOM 3698 C CA B THR B 1 200 ? 44.727 13.225 12.363 0.50 18.55 263 THR B CA 1
ATOM 3699 C C . THR B 1 200 ? 44.472 12.780 13.799 1.00 17.86 263 THR B C 1
ATOM 3700 O O . THR B 1 200 ? 43.757 13.487 14.572 1.00 16.76 263 THR B O 1
ATOM 3707 N N . VAL B 1 201 ? 44.995 11.618 14.158 1.00 16.98 264 VAL B N 1
ATOM 3708 C CA . VAL B 1 201 ? 44.873 11.081 15.509 1.00 17.99 264 VAL B CA 1
ATOM 3709 C C . VAL B 1 201 ? 46.257 11.035 16.150 1.00 19.80 264 VAL B C 1
ATOM 3710 O O . VAL B 1 201 ? 47.226 10.549 15.538 1.00 19.51 264 VAL B O 1
ATOM 3714 N N . ARG B 1 202 ? 46.357 11.571 17.355 1.00 19.47 265 ARG B N 1
ATOM 3715 C CA . ARG B 1 202 ? 47.598 11.587 18.122 1.00 20.53 265 ARG B CA 1
ATOM 3716 C C . ARG B 1 202 ? 47.395 10.910 19.474 1.00 23.03 265 ARG B C 1
ATOM 3717 O O . ARG B 1 202 ? 46.440 11.217 20.213 1.00 21.44 265 ARG B O 1
ATOM 3725 N N . LEU B 1 203 ? 48.295 9.996 19.812 1.00 22.82 266 LEU B N 1
ATOM 3726 C CA . LEU B 1 203 ? 48.328 9.420 21.149 1.00 24.26 266 LEU B CA 1
ATOM 3727 C C . LEU B 1 203 ? 49.221 10.249 22.056 1.00 25.63 266 LEU B C 1
ATOM 3728 O O . LEU B 1 203 ? 50.348 10.641 21.678 1.00 24.59 266 LEU B O 1
ATOM 3733 N N . ALA B 1 204 ? 48.741 10.498 23.273 1.00 23.30 267 ALA B N 1
ATOM 3734 C CA . ALA B 1 204 ? 49.515 11.243 24.258 1.00 23.38 267 ALA B CA 1
ATOM 3735 C C . ALA B 1 204 ? 49.622 10.429 25.529 1.00 25.65 267 ALA B C 1
ATOM 3736 O O . ALA B 1 204 ? 48.633 9.860 26.003 1.00 25.69 267 ALA B O 1
ATOM 3738 N N . SER B 1 205 ? 50.830 10.352 26.086 1.00 26.04 268 SER B N 1
ATOM 3739 C CA . SER B 1 205 ? 51.059 9.456 27.226 1.00 27.46 268 SER B CA 1
ATOM 3740 C C . SER B 1 205 ? 50.539 10.013 28.538 1.00 26.35 268 SER B C 1
ATOM 3741 O O . SER B 1 205 ? 50.553 9.311 29.539 1.00 30.35 268 SER B O 1
ATOM 3744 N N . CYS B 1 206 ? 50.117 11.276 28.551 1.00 27.43 269 CYS B N 1
ATOM 3745 C CA . CYS B 1 206 ? 49.617 11.941 29.760 1.00 26.39 269 CYS B CA 1
ATOM 3746 C C . CYS B 1 206 ? 49.013 13.260 29.366 1.00 25.52 269 CYS B C 1
ATOM 3747 O O . CYS B 1 206 ? 49.186 13.703 28.219 1.00 26.33 269 CYS B O 1
ATOM 3750 N N . LEU B 1 207 ? 48.318 13.913 30.302 1.00 24.06 270 LEU B N 1
ATOM 3751 C CA . LEU B 1 207 ? 47.674 15.185 30.011 1.00 22.70 270 LEU B CA 1
ATOM 3752 C C . LEU B 1 207 ? 48.688 16.222 29.579 1.00 24.06 270 LEU B C 1
ATOM 3753 O O . LEU B 1 207 ? 48.430 16.961 28.650 1.00 21.23 270 LEU B O 1
ATOM 3758 N N . SER B 1 208 ? 49.859 16.289 30.227 1.00 22.59 271 SER B N 1
ATOM 3759 C CA . SER B 1 208 ? 50.833 17.334 29.835 1.00 23.19 271 SER B CA 1
ATOM 3760 C C . SER B 1 208 ? 51.312 17.183 28.387 1.00 21.59 271 SER B C 1
ATOM 3761 O O . SER B 1 208 ? 51.597 18.181 27.717 1.00 24.26 271 SER B O 1
ATOM 3764 N N . ALA B 1 209 ? 51.420 15.948 27.917 1.00 21.64 272 ALA B N 1
ATOM 3765 C CA . ALA B 1 209 ? 51.842 15.655 26.561 1.00 22.41 272 ALA B CA 1
ATOM 3766 C C . ALA B 1 209 ? 50.814 16.139 25.502 1.00 22.60 272 ALA B C 1
ATOM 3767 O O . ALA B 1 209 ? 51.182 16.421 24.359 1.00 21.31 272 ALA B O 1
ATOM 3769 N N . VAL B 1 210 ? 49.555 16.278 25.909 1.00 22.67 273 VAL B N 1
ATOM 3770 C CA . VAL B 1 210 ? 48.531 16.861 25.051 1.00 21.83 273 VAL B CA 1
ATOM 3771 C C . VAL B 1 210 ? 49.006 18.245 24.630 1.00 22.97 273 VAL B C 1
ATOM 3772 O O . VAL B 1 210 ? 48.946 18.579 23.457 1.00 21.37 273 VAL B O 1
ATOM 3776 N N . PHE B 1 211 ? 49.532 19.018 25.580 1.00 22.20 274 PHE B N 1
ATOM 3777 C CA . PHE B 1 211 ? 50.001 20.349 25.304 1.00 23.08 274 PHE B CA 1
ATOM 3778 C C . PHE B 1 211 ? 51.383 20.317 24.681 1.00 24.50 274 PHE B C 1
ATOM 3779 O O . PHE B 1 211 ? 51.626 20.987 23.677 1.00 27.13 274 PHE B O 1
ATOM 3787 N N . ALA B 1 212 ? 52.288 19.544 25.286 1.00 24.27 275 ALA B N 1
ATOM 3788 C CA . ALA B 1 212 ? 53.701 19.607 24.934 1.00 26.23 275 ALA B CA 1
ATOM 3789 C C . ALA B 1 212 ? 54.024 19.036 23.553 1.00 26.01 275 ALA B C 1
ATOM 3790 O O . ALA B 1 212 ? 54.972 19.492 22.952 1.00 27.17 275 ALA B O 1
A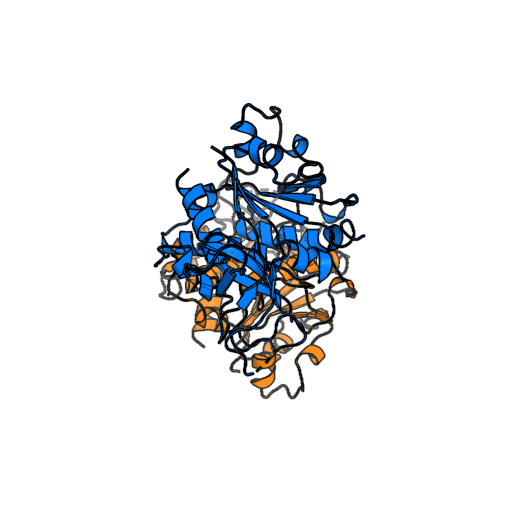TOM 3792 N N . GLU B 1 213 ? 53.270 18.040 23.077 1.00 25.62 276 GLU B N 1
ATOM 3793 C CA . GLU B 1 213 ? 53.537 17.377 21.796 1.00 25.15 276 GLU B CA 1
ATOM 3794 C C . GLU B 1 213 ? 52.546 17.803 20.707 1.00 24.35 276 GLU B C 1
ATOM 3795 O O . GLU B 1 213 ? 52.243 17.065 19.790 1.00 22.98 276 GLU B O 1
ATOM 3801 N N . ALA B 1 214 ? 52.062 19.028 20.790 1.00 24.12 277 ALA B N 1
ATOM 3802 C CA . ALA B 1 214 ? 51.222 19.559 19.732 1.00 25.46 277 ALA B CA 1
ATOM 3803 C C . ALA B 1 214 ? 51.979 19.462 18.404 1.00 28.53 277 ALA B C 1
ATOM 3804 O O . ALA B 1 214 ? 53.212 19.605 18.372 1.00 28.51 277 ALA B O 1
ATOM 3806 N N . PRO B 1 215 ? 51.264 19.224 17.299 1.00 28.36 278 PRO B N 1
ATOM 3807 C CA . PRO B 1 215 ? 51.980 19.104 16.023 1.00 28.22 278 PRO B CA 1
ATOM 3808 C C . PRO B 1 215 ? 52.277 20.443 15.346 1.00 30.59 278 PRO B C 1
ATOM 3809 O O . PRO B 1 215 ? 52.634 20.457 14.166 1.00 33.66 278 PRO B O 1
ATOM 3813 N N . PHE B 1 216 ? 52.152 21.547 16.079 1.00 30.52 279 PHE B N 1
ATOM 3814 C CA . PHE B 1 216 ? 52.317 22.881 15.544 1.00 31.14 279 PHE B CA 1
ATOM 3815 C C . PHE B 1 216 ? 53.480 23.559 16.271 1.00 32.41 279 PHE B C 1
ATOM 3816 O O . PHE B 1 216 ? 53.646 23.384 17.482 1.00 31.42 279 PHE B O 1
ATOM 3824 N N . GLN B 1 217 ? 54.270 24.351 15.542 1.00 36.25 280 GLN B N 1
ATOM 3825 C CA . GLN B 1 217 ? 55.524 24.926 16.083 1.00 40.87 280 GLN B CA 1
ATOM 3826 C C . GLN B 1 217 ? 55.302 25.792 17.321 1.00 39.58 280 GLN B C 1
ATOM 3827 O O . GLN B 1 217 ? 55.984 25.621 18.324 1.00 42.55 280 GLN B O 1
ATOM 3830 N N . ASP B 1 218 ? 54.326 26.689 17.267 1.00 38.25 281 ASP B N 1
ATOM 3831 C CA . ASP B 1 218 ? 54.002 27.539 18.410 1.00 40.99 281 ASP B CA 1
ATOM 3832 C C . ASP B 1 218 ? 53.042 26.874 19.421 1.00 37.70 281 ASP B C 1
ATOM 3833 O O . ASP B 1 218 ? 52.603 27.527 20.345 1.00 40.09 281 ASP B O 1
ATOM 3835 N N . GLY B 1 219 ? 52.734 25.590 19.247 1.00 31.24 282 GLY B N 1
ATOM 3836 C CA . GLY B 1 219 ? 51.768 24.902 20.087 1.00 28.47 282 GLY B CA 1
ATOM 3837 C C . GLY B 1 219 ? 50.331 25.397 19.891 1.00 24.76 282 GLY B C 1
ATOM 3838 O O . GLY B 1 219 ? 50.036 26.125 18.963 1.00 24.00 282 GLY B O 1
ATOM 3839 N N . TYR B 1 220 ? 49.429 24.989 20.776 1.00 23.02 283 TYR B N 1
ATOM 3840 C CA . TYR B 1 220 ? 48.059 25.485 20.723 1.00 21.29 283 TYR B CA 1
ATOM 3841 C C . TYR B 1 220 ? 47.992 26.862 21.380 1.00 21.72 283 TYR B C 1
ATOM 3842 O O . TYR B 1 220 ? 48.230 26.980 22.578 1.00 23.07 283 TYR B O 1
ATOM 3851 N N . ASP B 1 221 ? 47.661 27.890 20.620 1.00 21.51 284 ASP B N 1
ATOM 3852 C CA . ASP B 1 221 ? 47.645 29.243 21.180 1.00 24.13 284 ASP B CA 1
ATOM 3853 C C . ASP B 1 221 ? 46.322 29.580 21.894 1.00 25.78 284 ASP B C 1
ATOM 3854 O O . ASP B 1 221 ? 46.241 30.610 22.567 1.00 25.80 284 ASP B O 1
ATOM 3859 N N . LEU B 1 222 ? 45.304 28.721 21.745 1.00 22.08 285 LEU B N 1
ATOM 3860 C CA . LEU B 1 222 ? 44.076 28.833 22.543 1.00 21.06 285 LEU B CA 1
ATOM 3861 C C . LEU B 1 222 ? 43.735 27.464 23.071 1.00 20.52 285 LEU B C 1
ATOM 3862 O O . LEU B 1 222 ? 43.504 26.504 22.303 1.00 20.25 285 LEU B O 1
ATOM 3867 N N . THR B 1 223 ? 43.732 27.355 24.382 1.00 19.39 286 THR B N 1
ATOM 3868 C CA . THR B 1 223 ? 43.398 26.132 25.065 1.00 18.44 286 THR B CA 1
ATOM 3869 C C . THR B 1 223 ? 42.158 26.335 25.913 1.00 18.48 286 THR B C 1
ATOM 3870 O O . THR B 1 223 ? 42.026 27.333 26.675 1.00 18.24 286 THR B O 1
ATOM 3874 N N . ILE B 1 224 ? 41.239 25.385 25.768 1.00 18.22 287 ILE B N 1
ATOM 3875 C CA . ILE B 1 224 ? 39.932 25.434 26.443 1.00 17.04 287 ILE B CA 1
ATOM 3876 C C . ILE B 1 224 ? 39.655 24.103 27.110 1.00 16.57 287 ILE B C 1
ATOM 3877 O O . ILE B 1 224 ? 39.586 23.051 26.455 1.00 17.15 287 ILE B O 1
ATOM 3882 N N . GLY B 1 225 ? 39.545 24.134 28.430 1.00 15.99 288 GLY B N 1
ATOM 3883 C CA . GLY B 1 225 ? 39.182 22.977 29.204 1.00 15.11 288 GLY B CA 1
ATOM 3884 C C . GLY B 1 225 ? 37.708 23.038 29.503 1.00 14.98 288 GLY B C 1
ATOM 3885 O O . GLY B 1 225 ? 37.103 24.108 29.527 1.00 16.32 288 GLY B O 1
ATOM 3886 N N . THR B 1 226 ? 37.119 21.873 29.710 1.00 15.76 289 THR B N 1
ATOM 3887 C CA . THR B 1 226 ? 35.697 21.761 29.977 1.00 15.83 289 THR B CA 1
ATOM 3888 C C . THR B 1 226 ? 35.426 21.052 31.304 1.00 16.29 289 THR B C 1
ATOM 3889 O O . THR B 1 226 ? 36.064 20.018 31.637 1.00 17.19 289 THR B O 1
ATOM 3893 N N . SER B 1 227 ? 34.450 21.580 32.043 1.00 17.10 290 SER B N 1
ATOM 3894 C CA . SER B 1 227 ? 34.045 21.037 33.313 1.00 18.51 290 SER B CA 1
ATOM 3895 C C . SER B 1 227 ? 32.765 21.654 33.807 1.00 18.28 290 SER B C 1
ATOM 3896 O O . SER B 1 227 ? 32.554 22.843 33.609 1.00 16.97 290 SER B O 1
ATOM 3899 N N . GLU B 1 228 ? 31.951 20.877 34.511 1.00 19.31 291 GLU B N 1
ATOM 3900 C CA A GLU B 1 228 ? 30.803 21.436 35.221 0.50 20.14 291 GLU B CA 1
ATOM 3901 C CA B GLU B 1 228 ? 30.802 21.451 35.224 0.50 20.63 291 GLU B CA 1
ATOM 3902 C C . GLU B 1 228 ? 31.252 22.523 36.220 1.00 21.88 291 GLU B C 1
ATOM 3903 O O . GLU B 1 228 ? 30.472 23.423 36.547 1.00 22.41 291 GLU B O 1
ATOM 3914 N N . ARG B 1 229 ? 32.511 22.464 36.677 1.00 20.95 292 ARG B N 1
ATOM 3915 C CA . ARG B 1 229 ? 33.050 23.499 37.591 1.00 24.16 292 ARG B CA 1
ATOM 3916 C C . ARG B 1 229 ? 33.667 24.697 36.890 1.00 24.21 292 ARG B C 1
ATOM 3917 O O . ARG B 1 229 ? 34.182 25.611 37.551 1.00 22.41 292 ARG B O 1
ATOM 3925 N N . GLY B 1 230 ? 33.610 24.726 35.556 1.00 23.07 293 GLY B N 1
ATOM 3926 C CA . GLY B 1 230 ? 34.171 25.842 34.813 1.00 22.90 293 GLY B CA 1
ATOM 3927 C C . GLY B 1 230 ? 33.296 27.070 34.877 1.00 22.04 293 GLY B C 1
ATOM 3928 O O . GLY B 1 230 ? 32.199 27.027 35.426 1.00 22.24 293 GLY B O 1
ATOM 3929 N N . SER B 1 231 ? 33.805 28.178 34.366 1.00 22.28 294 SER B N 1
ATOM 3930 C CA . SER B 1 231 ? 33.039 29.411 34.289 1.00 22.98 294 SER B CA 1
ATOM 3931 C C . SER B 1 231 ? 31.985 29.290 33.207 1.00 22.31 294 SER B C 1
ATOM 3932 O O . SER B 1 231 ? 32.089 28.409 32.361 1.00 21.29 294 SER B O 1
ATOM 3935 N N . ASP B 1 232 ? 30.962 30.141 33.240 1.00 21.45 295 ASP B N 1
ATOM 3936 C CA . ASP B 1 232 ? 29.860 30.033 32.273 1.00 21.66 295 ASP B CA 1
ATOM 3937 C C . ASP B 1 232 ? 30.333 30.350 30.852 1.00 20.90 295 ASP B C 1
ATOM 3938 O O . ASP B 1 232 ? 30.926 31.386 30.599 1.00 19.16 295 ASP B O 1
ATOM 3943 N N . VAL B 1 233 ? 30.077 29.437 29.910 1.00 20.59 296 VAL B N 1
ATOM 3944 C CA . VAL B 1 233 ? 30.543 29.642 28.533 1.00 20.26 296 VAL B CA 1
ATOM 3945 C C . VAL B 1 233 ? 29.931 30.885 27.901 1.00 20.11 296 VAL B C 1
ATOM 3946 O O . VAL B 1 233 ? 30.569 31.498 27.048 1.00 19.66 296 VAL B O 1
ATOM 3950 N N . ALA B 1 234 ? 28.709 31.266 28.307 1.00 20.70 297 ALA B N 1
ATOM 3951 C CA . ALA B 1 234 ? 28.092 32.512 27.817 1.00 22.87 297 ALA B CA 1
ATOM 3952 C C . ALA B 1 234 ? 28.962 33.776 28.044 1.00 24.18 297 ALA B C 1
ATOM 3953 O O . ALA B 1 234 ? 28.884 34.703 27.246 1.00 23.44 297 ALA B O 1
ATOM 3955 N N . SER B 1 235 ? 29.765 33.811 29.106 1.00 23.11 298 SER B N 1
ATOM 3956 C CA . SER B 1 235 ? 30.611 34.998 29.362 1.00 26.97 298 SER B CA 1
ATOM 3957 C C . SER B 1 235 ? 32.002 34.885 28.752 1.00 27.17 298 SER B C 1
ATOM 3958 O O . SER B 1 235 ? 32.764 35.838 28.836 1.00 28.39 298 SER B O 1
ATOM 3961 N N . ALA B 1 236 ? 32.345 33.731 28.168 1.00 26.08 299 ALA B N 1
ATOM 3962 C CA . ALA B 1 236 ? 33.682 33.541 27.625 1.00 26.55 299 ALA B CA 1
ATOM 3963 C C . ALA B 1 236 ? 33.927 34.448 26.416 1.00 25.76 299 ALA B C 1
ATOM 3964 O O . ALA B 1 236 ? 33.052 34.643 25.570 1.00 27.16 299 ALA B O 1
ATOM 3966 N N . GLN B 1 237 ? 35.117 35.023 26.352 1.00 26.56 300 GLN B N 1
ATOM 3967 C CA . GLN B 1 237 ? 35.501 35.829 25.211 1.00 29.51 300 GLN B CA 1
ATOM 3968 C C . GLN B 1 237 ? 36.747 35.181 24.636 1.00 27.47 300 GLN B C 1
ATOM 3969 O O . GLN B 1 237 ? 37.776 35.076 25.299 1.00 26.30 300 GLN B O 1
ATOM 3975 N N . LEU B 1 238 ? 36.610 34.633 23.435 1.00 26.87 301 LEU B N 1
ATOM 3976 C CA . LEU B 1 238 ? 37.708 33.905 22.819 1.00 26.55 301 LEU B CA 1
ATOM 3977 C C . LEU B 1 238 ? 38.620 34.908 22.135 1.00 25.25 301 LEU B C 1
ATOM 3978 O O . LEU B 1 238 ? 38.152 35.719 21.364 1.00 24.83 301 LEU B O 1
ATOM 3983 N N . PRO B 1 239 ? 39.928 34.826 22.402 1.00 26.39 302 PRO B N 1
ATOM 3984 C CA . PRO B 1 239 ? 40.889 35.672 21.721 1.00 27.31 302 PRO B CA 1
ATOM 3985 C C . PRO B 1 239 ? 41.111 35.170 20.292 1.00 26.69 302 PRO B C 1
ATOM 3986 O O . PRO B 1 239 ? 40.872 33.983 20.013 1.00 23.94 302 PRO B O 1
ATOM 3990 N N . ASN B 1 240 ? 41.549 36.051 19.391 1.00 26.43 303 ASN B N 1
ATOM 3991 C CA . ASN B 1 240 ? 41.974 35.624 18.071 1.00 28.04 303 ASN B CA 1
ATOM 3992 C C . ASN B 1 240 ? 42.990 34.502 18.188 1.00 24.68 303 ASN B C 1
ATOM 3993 O O . ASN B 1 240 ? 43.820 34.491 19.091 1.00 23.53 303 ASN B O 1
ATOM 3998 N N . PHE B 1 241 ? 42.890 33.513 17.311 1.00 21.40 304 PHE B N 1
ATOM 3999 C CA . PHE B 1 241 ? 43.724 32.321 17.470 1.00 21.57 304 PHE B CA 1
ATOM 4000 C C . PHE B 1 241 ? 43.974 31.684 16.122 1.00 20.59 304 PHE B C 1
ATOM 4001 O O . PHE B 1 241 ? 43.306 32.020 15.135 1.00 20.45 304 PHE B O 1
ATOM 4009 N N . ARG B 1 242 ? 44.950 30.782 16.132 1.00 21.42 305 ARG B N 1
ATOM 4010 C CA A ARG B 1 242 ? 45.351 30.000 14.976 0.50 22.17 305 ARG B CA 1
ATOM 4011 C CA B ARG B 1 242 ? 45.307 30.002 14.975 0.50 21.92 305 ARG B CA 1
ATOM 4012 C C . ARG B 1 242 ? 45.110 28.500 15.207 1.00 21.24 305 ARG B C 1
ATOM 4013 O O . ARG B 1 242 ? 44.622 27.802 14.339 1.00 21.35 305 ARG B O 1
ATOM 4028 N N . HIS B 1 243 ? 45.497 28.001 16.364 1.00 20.68 306 HIS B N 1
ATOM 4029 C CA . HIS B 1 243 ? 45.385 26.577 16.665 1.00 19.81 306 HIS B CA 1
ATOM 4030 C C . HIS B 1 243 ? 44.659 26.418 17.985 1.00 20.47 306 HIS B C 1
ATOM 4031 O O . HIS B 1 243 ? 45.253 26.633 19.049 1.00 20.24 306 HIS B O 1
ATOM 4038 N N . ALA B 1 244 ? 43.374 26.043 17.930 1.00 18.40 307 ALA B N 1
ATOM 4039 C CA . ALA B 1 244 ? 42.588 25.828 19.158 1.00 17.50 307 ALA B CA 1
ATOM 4040 C C . ALA B 1 244 ? 42.587 24.387 19.625 1.00 17.17 307 ALA B C 1
ATOM 4041 O O . ALA B 1 244 ? 42.607 23.421 18.801 1.00 16.53 307 ALA B O 1
ATOM 4043 N N . LEU B 1 245 ? 42.601 24.229 20.950 1.00 15.73 308 LEU B N 1
ATOM 4044 C CA . LEU B 1 245 ? 42.490 22.925 21.598 1.00 15.34 308 LEU B CA 1
ATOM 4045 C C . LEU B 1 245 ? 41.360 22.932 22.628 1.00 15.90 308 LEU B C 1
ATOM 4046 O O . LEU B 1 245 ? 41.297 23.823 23.513 1.00 16.60 308 LEU B O 1
ATOM 4051 N N . VAL B 1 246 ? 40.462 21.947 22.518 1.00 15.19 309 VAL B N 1
ATOM 4052 C CA . VAL B 1 246 ? 39.375 21.766 23.470 1.00 14.87 309 VAL B CA 1
ATOM 4053 C C . VAL B 1 246 ? 39.577 20.431 24.129 1.00 14.75 309 VAL B C 1
ATOM 4054 O O . VAL B 1 246 ? 39.616 19.405 23.450 1.00 15.06 309 VAL B O 1
ATOM 4058 N N . VAL B 1 247 ? 39.700 20.443 25.457 1.00 14.34 310 VAL B N 1
ATOM 4059 C CA . VAL B 1 247 ? 40.043 19.268 26.217 1.00 14.87 310 VAL B CA 1
ATOM 4060 C C . VAL B 1 247 ? 38.889 18.767 27.079 1.00 14.74 310 VAL B C 1
ATOM 4061 O O . VAL B 1 247 ? 38.251 19.556 27.807 1.00 15.66 310 VAL B O 1
ATOM 4065 N N . PHE B 1 248 ? 38.681 17.458 27.039 1.00 13.95 311 PHE B N 1
ATOM 4066 C CA . PHE B 1 248 ? 37.624 16.778 27.795 1.00 15.48 311 PHE B CA 1
ATOM 4067 C C . PHE B 1 248 ? 38.239 15.763 28.751 1.00 16.48 311 PHE B C 1
ATOM 4068 O O . PHE B 1 248 ? 39.256 15.141 28.424 1.00 16.97 311 PHE B O 1
ATOM 4076 N N . GLY B 1 249 ? 37.618 15.598 29.917 1.00 17.78 312 GLY B N 1
ATOM 4077 C CA . GLY B 1 249 ? 37.974 14.519 30.826 1.00 19.21 312 GLY B CA 1
ATOM 4078 C C . GLY B 1 249 ? 37.157 13.270 30.618 1.00 20.51 312 GLY B C 1
ATOM 4079 O O . GLY B 1 249 ? 36.308 13.200 29.731 1.00 21.46 312 GLY B O 1
ATOM 4080 N N . GLY B 1 250 ? 37.433 12.270 31.449 1.00 20.71 313 GLY B N 1
ATOM 4081 C CA . GLY B 1 250 ? 36.711 11.013 31.449 1.00 21.23 313 GLY B CA 1
ATOM 4082 C C . GLY B 1 250 ? 35.779 10.981 32.648 1.00 22.64 313 GLY B C 1
ATOM 4083 O O . GLY B 1 250 ? 35.384 12.026 33.159 1.00 21.44 313 GLY B O 1
ATOM 4084 N N . LEU B 1 251 ? 35.468 9.784 33.125 1.00 24.15 314 LEU B N 1
ATOM 4085 C CA . LEU B 1 251 ? 34.506 9.609 34.246 1.00 27.01 314 LEU B CA 1
ATOM 4086 C C . LEU B 1 251 ? 34.816 10.461 35.485 1.00 26.63 314 LEU B C 1
ATOM 4087 O O . LEU B 1 251 ? 33.902 11.034 36.091 1.00 26.22 314 LEU B O 1
ATOM 4092 N N . GLN B 1 252 ? 36.093 10.588 35.846 1.00 26.97 315 GLN B N 1
ATOM 4093 C CA A GLN B 1 252 ? 36.458 11.393 37.023 0.50 27.10 315 GLN B CA 1
ATOM 4094 C CA B GLN B 1 252 ? 36.534 11.367 37.012 0.50 27.37 315 GLN B CA 1
ATOM 4095 C C . GLN B 1 252 ? 36.928 12.813 36.680 1.00 26.94 315 GLN B C 1
ATOM 4096 O O . GLN B 1 252 ? 37.553 13.490 37.492 1.00 25.59 315 GLN B O 1
ATOM 4107 N N . GLY B 1 253 ? 36.605 13.298 35.479 1.00 24.86 316 GLY B N 1
ATOM 4108 C CA . GLY B 1 253 ? 36.941 14.681 35.144 1.00 22.11 316 GLY B CA 1
ATOM 4109 C C . GLY B 1 253 ? 38.400 14.847 34.748 1.00 21.97 316 GLY B C 1
ATOM 4110 O O . GLY B 1 253 ? 39.171 13.887 34.747 1.00 21.70 316 GLY B O 1
ATOM 4111 N N . LEU B 1 254 ? 38.761 16.068 34.378 1.00 20.95 317 LEU B N 1
ATOM 4112 C CA . LEU B 1 254 ? 40.155 16.407 34.080 1.00 21.29 317 LEU B CA 1
ATOM 4113 C C . LEU B 1 254 ? 41.053 16.346 35.333 1.00 24.11 317 LEU B C 1
ATOM 4114 O O . LEU B 1 254 ? 42.281 16.247 35.221 1.00 23.49 317 LEU B O 1
ATOM 4119 N N . GLU B 1 255 ? 40.434 16.411 36.510 1.00 24.14 318 GLU B N 1
ATOM 4120 C CA . GLU B 1 255 ? 41.131 16.151 37.779 1.00 24.79 318 GLU B CA 1
ATOM 4121 C C . GLU B 1 255 ? 41.944 14.874 37.754 1.00 25.49 318 GLU B C 1
ATOM 4122 O O . GLU B 1 255 ? 43.066 14.857 38.275 1.00 27.22 318 GLU B O 1
ATOM 4128 N N . ALA B 1 256 ? 41.431 13.810 37.135 1.00 24.33 319 ALA B N 1
ATOM 4129 C CA . ALA B 1 256 ? 42.144 12.542 37.125 1.00 25.95 319 ALA B CA 1
ATOM 4130 C C . ALA B 1 256 ? 43.481 12.602 36.385 1.00 26.71 319 ALA B C 1
ATOM 4131 O O . ALA B 1 256 ? 44.527 12.177 36.909 1.00 25.45 319 ALA B O 1
ATOM 4133 N N . GLY B 1 257 ? 43.439 13.095 35.152 1.00 25.91 320 GLY B N 1
ATOM 4134 C CA . GLY B 1 257 ? 44.642 13.206 34.344 1.00 24.46 320 GLY B CA 1
ATOM 4135 C C . GLY B 1 257 ? 45.621 14.195 34.926 1.00 24.89 320 GLY B C 1
ATOM 4136 O O . GLY B 1 257 ? 46.837 13.970 34.855 1.00 26.85 320 GLY B O 1
ATOM 4137 N N . ALA B 1 258 ? 45.113 15.312 35.449 1.00 23.83 321 ALA B N 1
ATOM 4138 C CA . ALA B 1 258 ? 45.976 16.318 36.051 1.00 25.06 321 ALA B CA 1
ATOM 4139 C C . ALA B 1 258 ? 46.690 15.709 37.264 1.00 28.44 321 ALA B C 1
ATOM 4140 O O . ALA B 1 258 ? 47.905 15.837 37.391 1.00 29.11 321 ALA B O 1
ATOM 4142 N N . ASP B 1 259 ? 45.940 15.002 38.119 1.00 27.45 322 ASP B N 1
ATOM 4143 C CA . ASP B 1 259 ? 46.516 14.395 39.335 1.00 31.01 322 ASP B CA 1
ATOM 4144 C C . ASP B 1 259 ? 47.541 13.307 39.022 1.00 30.49 322 ASP B C 1
ATOM 4145 O O . ASP B 1 259 ? 48.584 13.214 39.673 1.00 29.76 322 ASP B O 1
ATOM 4150 N N . ALA B 1 260 ? 47.241 12.474 38.038 1.00 28.86 323 ALA B N 1
ATOM 4151 C CA . ALA B 1 260 ? 48.094 11.348 37.700 1.00 30.26 323 ALA B CA 1
ATOM 4152 C C . ALA B 1 260 ? 49.394 11.749 36.992 1.00 30.70 323 ALA B C 1
ATOM 4153 O O . ALA B 1 260 ? 50.314 10.958 36.956 1.00 30.51 323 ALA B O 1
ATOM 4155 N N . ASP B 1 261 ? 49.480 12.958 36.421 1.00 29.06 324 ASP B N 1
ATOM 4156 C CA . ASP B 1 261 ? 50.631 13.305 35.585 1.00 29.42 324 ASP B CA 1
ATOM 4157 C C . ASP B 1 261 ? 51.723 13.892 36.461 1.00 28.75 324 ASP B C 1
ATOM 4158 O O . ASP B 1 261 ? 51.536 14.969 37.017 1.00 26.07 324 ASP B O 1
ATOM 4163 N N . PRO B 1 262 ? 52.863 13.204 36.574 1.00 31.82 325 PRO B N 1
ATOM 4164 C CA . PRO B 1 262 ? 53.931 13.732 37.435 1.00 35.83 325 PRO B CA 1
ATOM 4165 C C . PRO B 1 262 ? 54.557 15.021 36.901 1.00 33.58 325 PRO B C 1
ATOM 4166 O O . PRO B 1 262 ? 55.167 15.754 37.683 1.00 36.46 325 PRO B O 1
ATOM 4170 N N . ASN B 1 263 ? 54.363 15.328 35.611 1.00 28.37 326 ASN B N 1
ATOM 4171 C CA . ASN B 1 263 ? 54.822 16.617 35.036 1.00 27.41 326 ASN B CA 1
ATOM 4172 C C . ASN B 1 263 ? 53.959 17.817 35.372 1.00 27.03 326 ASN B C 1
ATOM 4173 O O . ASN B 1 263 ? 54.303 18.942 35.017 1.00 25.54 326 ASN B O 1
ATOM 4178 N N . LEU B 1 264 ? 52.838 17.592 36.063 1.00 27.77 327 LEU B N 1
ATOM 4179 C CA . LEU B 1 264 ? 51.962 18.673 36.516 1.00 29.88 327 LEU B CA 1
ATOM 4180 C C . LEU B 1 264 ? 51.904 18.648 38.028 1.00 30.79 327 LEU B C 1
ATOM 4181 O O . LEU B 1 264 ? 51.896 17.591 38.630 1.00 33.97 327 LEU B O 1
ATOM 4186 N N . GLU B 1 265 ? 51.883 19.805 38.658 1.00 34.30 328 GLU B N 1
ATOM 4187 C CA . GLU B 1 265 ? 51.695 19.856 40.102 1.00 36.68 328 GLU B CA 1
ATOM 4188 C C . GLU B 1 265 ? 50.744 20.994 40.336 1.00 36.04 328 GLU B C 1
ATOM 4189 O O . GLU B 1 265 ? 51.137 22.036 40.833 1.00 40.97 328 GLU B O 1
ATOM 4191 N N . VAL B 1 266 ? 49.492 20.799 39.943 1.00 34.97 329 VAL B N 1
ATOM 4192 C CA . VAL B 1 266 ? 48.483 21.855 40.059 1.00 35.04 329 VAL B CA 1
ATOM 4193 C C . VAL B 1 266 ? 47.404 21.442 41.072 1.00 32.65 329 VAL B C 1
ATOM 4194 O O . VAL B 1 266 ? 47.203 20.275 41.308 1.00 31.86 329 VAL B O 1
ATOM 4198 N N . ALA B 1 267 ? 46.738 22.414 41.673 1.00 34.00 330 ALA B N 1
ATOM 4199 C CA . ALA B 1 267 ? 45.694 22.151 42.686 1.00 35.66 330 ALA B CA 1
ATOM 4200 C C . ALA B 1 267 ? 44.408 21.654 42.016 1.00 35.19 330 ALA B C 1
ATOM 4201 O O . ALA B 1 267 ? 43.739 20.735 42.506 1.00 36.64 330 ALA B O 1
ATOM 4203 N N . GLU B 1 268 ? 44.081 22.269 40.883 1.00 31.06 331 GLU B N 1
ATOM 4204 C CA . GLU B 1 268 ? 42.912 21.881 40.107 1.00 28.56 331 GLU B CA 1
ATOM 4205 C C . GLU B 1 268 ? 43.138 22.252 38.628 1.00 26.18 331 GLU B C 1
ATOM 4206 O O . GLU B 1 268 ? 44.057 23.033 38.305 1.00 25.62 331 GLU B O 1
ATOM 4212 N N . PRO B 1 269 ? 42.338 21.661 37.714 1.00 26.39 332 PRO B N 1
ATOM 4213 C CA . PRO B 1 269 ? 42.759 21.725 36.299 1.00 25.24 332 PRO B CA 1
ATOM 4214 C C . PRO B 1 269 ? 42.674 23.085 35.615 1.00 24.49 332 PRO B C 1
ATOM 4215 O O . PRO B 1 269 ? 43.317 23.270 34.586 1.00 25.40 332 PRO B O 1
ATOM 4219 N N . SER B 1 270 ? 41.926 24.045 36.164 1.00 23.10 333 SER B N 1
ATOM 4220 C CA . SER B 1 270 ? 41.664 25.285 35.437 1.00 23.42 333 SER B CA 1
ATOM 4221 C C . SER B 1 270 ? 42.915 26.070 35.057 1.00 24.11 333 SER B C 1
ATOM 4222 O O . SER B 1 270 ? 42.928 26.765 34.051 1.00 22.48 333 SER B O 1
ATOM 4225 N N . VAL B 1 271 ? 43.963 25.963 35.872 1.00 25.15 334 VAL B N 1
ATOM 4226 C CA . VAL B 1 271 ? 45.188 26.721 35.637 1.00 26.91 334 VAL B CA 1
ATOM 4227 C C . VAL B 1 271 ? 45.986 26.194 34.429 1.00 27.41 334 VAL B C 1
ATOM 4228 O O . VAL B 1 271 ? 46.940 26.819 34.020 1.00 29.22 334 VAL B O 1
ATOM 4232 N N . LEU B 1 272 ? 45.603 25.042 33.886 1.00 25.35 335 LEU B N 1
ATOM 4233 C CA . LEU B 1 272 ? 46.238 24.509 32.661 1.00 26.31 335 LEU B CA 1
ATOM 4234 C C . LEU B 1 272 ? 45.757 25.140 31.343 1.00 25.76 335 LEU B C 1
ATOM 4235 O O . LEU B 1 272 ? 46.367 24.913 30.281 1.00 28.84 335 LEU B O 1
ATOM 4240 N N . PHE B 1 273 ? 44.685 25.926 31.408 1.00 23.48 336 PHE B N 1
ATOM 4241 C CA . PHE B 1 273 ? 43.986 26.398 30.223 1.00 21.89 336 PHE B CA 1
ATOM 4242 C C . PHE B 1 273 ? 43.829 27.882 30.163 1.00 22.77 336 PHE B C 1
ATOM 4243 O O . PHE B 1 273 ? 43.764 28.543 31.211 1.00 20.99 336 PHE B O 1
ATOM 4251 N N . ASP B 1 274 ? 43.703 28.406 28.941 1.00 20.75 337 ASP B N 1
ATOM 4252 C CA . ASP B 1 274 ? 43.306 29.801 28.745 1.00 22.27 337 ASP B CA 1
ATOM 4253 C C . ASP B 1 274 ? 41.880 30.040 29.219 1.00 22.33 337 ASP B C 1
ATOM 4254 O O . ASP B 1 274 ? 41.595 31.063 29.842 1.00 21.88 337 ASP B O 1
ATOM 4259 N N . LEU B 1 275 ? 40.986 29.101 28.908 1.00 21.08 338 LEU B N 1
ATOM 4260 C CA . LEU B 1 275 ? 39.609 29.142 29.377 1.00 20.57 338 LEU B CA 1
ATOM 4261 C C . LEU B 1 275 ? 39.226 27.795 29.957 1.00 19.37 338 LEU B C 1
ATOM 4262 O O . LEU B 1 275 ? 39.740 26.766 29.549 1.00 19.30 338 LEU B O 1
ATOM 4267 N N . TYR B 1 276 ? 38.325 27.794 30.935 1.00 18.53 339 TYR B N 1
ATOM 4268 C CA . TYR B 1 276 ? 37.905 26.570 31.615 1.00 19.01 339 TYR B CA 1
ATOM 4269 C C . TYR B 1 276 ? 36.398 26.720 31.851 1.00 20.14 339 TYR B C 1
ATOM 4270 O O . TYR B 1 276 ? 35.971 27.543 32.687 1.00 19.05 339 TYR B O 1
ATOM 4279 N N . VAL B 1 277 ? 35.591 26.009 31.051 1.00 18.90 340 VAL B N 1
ATOM 4280 C CA . VAL B 1 277 ? 34.197 26.429 30.856 1.00 18.01 340 VAL B CA 1
ATOM 4281 C C . VAL B 1 277 ? 33.205 25.317 31.095 1.00 17.68 340 VAL B C 1
ATOM 4282 O O . VAL B 1 277 ? 33.470 24.153 30.806 1.00 16.76 340 VAL B O 1
ATOM 4286 N N . ASN B 1 278 ? 32.081 25.709 31.695 1.00 17.06 341 ASN B N 1
ATOM 4287 C CA . ASN B 1 278 ? 30.866 24.903 31.781 1.00 17.00 341 ASN B CA 1
ATOM 4288 C C . ASN B 1 278 ? 30.034 25.270 30.568 1.00 15.77 341 ASN B C 1
ATOM 4289 O O . ASN B 1 278 ? 29.644 26.427 30.380 1.00 16.10 341 ASN B O 1
ATOM 4294 N N . THR B 1 279 ? 29.762 24.290 29.716 1.00 16.35 342 THR B N 1
ATOM 4295 C CA . THR B 1 279 ? 29.094 24.565 28.468 1.00 16.12 342 THR B CA 1
ATOM 4296 C C . THR B 1 279 ? 27.615 24.214 28.467 1.00 16.83 342 THR B C 1
ATOM 4297 O O . THR B 1 279 ? 26.943 24.350 27.432 1.00 15.31 342 THR B O 1
ATOM 4301 N N . CYS B 1 280 ? 27.086 23.796 29.625 1.00 16.97 343 CYS B N 1
ATOM 4302 C CA . CYS B 1 280 ? 25.668 23.453 29.734 1.00 17.00 343 CYS B CA 1
ATOM 4303 C C . CYS B 1 280 ? 25.100 23.955 31.060 1.00 16.87 343 CYS B C 1
ATOM 4304 O O . CYS B 1 280 ? 25.020 23.201 32.014 1.00 16.48 343 CYS B O 1
ATOM 4307 N N . PRO B 1 281 ? 24.818 25.263 31.160 1.00 17.41 344 PRO B N 1
ATOM 4308 C CA . PRO B 1 281 ? 24.382 25.800 32.442 1.00 18.64 344 PRO B CA 1
ATOM 4309 C C . PRO B 1 281 ? 23.088 25.144 32.904 1.00 19.40 344 PRO B C 1
ATOM 4310 O O . PRO B 1 281 ? 22.194 24.853 32.072 1.00 19.08 344 PRO B O 1
ATOM 4314 N N . GLY B 1 282 ? 22.980 24.907 34.202 1.00 19.88 345 GLY B N 1
ATOM 4315 C CA . GLY B 1 282 ? 21.753 24.311 34.771 1.00 21.14 345 GLY B CA 1
ATOM 4316 C C . GLY B 1 282 ? 21.399 22.920 34.269 1.00 20.42 345 GLY B C 1
ATOM 4317 O O . GLY B 1 282 ? 20.213 22.566 34.157 1.00 19.58 345 GLY B O 1
ATOM 4318 N N . GLN B 1 283 ? 22.420 22.119 33.963 1.00 19.71 346 GLN B N 1
ATOM 4319 C CA . GLN B 1 283 ? 22.219 20.802 33.384 1.00 18.76 346 GLN B CA 1
ATOM 4320 C C . GLN B 1 283 ? 21.212 20.003 34.227 1.00 19.29 346 GLN B C 1
ATOM 4321 O O . GLN B 1 283 ? 21.246 20.032 35.456 1.00 18.29 346 GLN B O 1
ATOM 4327 N N . GLY B 1 284 ? 20.362 19.252 33.553 1.00 17.69 347 GLY B N 1
ATOM 4328 C CA . GLY B 1 284 ? 19.300 18.499 34.209 1.00 18.59 347 GLY B CA 1
ATOM 4329 C C . GLY B 1 284 ? 19.622 17.064 34.575 1.00 20.12 347 GLY B C 1
ATOM 4330 O O . GLY B 1 284 ? 18.729 16.345 35.073 1.00 20.97 347 GLY B O 1
ATOM 4331 N N . SER B 1 285 ? 20.843 16.623 34.231 1.00 19.36 348 SER B N 1
ATOM 4332 C CA A SER B 1 285 ? 21.392 15.349 34.683 0.50 19.75 348 SER B CA 1
ATOM 4333 C CA B SER B 1 285 ? 21.408 15.350 34.670 0.50 20.62 348 SER B CA 1
ATOM 4334 C C . SER B 1 285 ? 22.628 15.659 35.531 1.00 21.53 348 SER B C 1
ATOM 4335 O O . SER B 1 285 ? 23.360 16.619 35.237 1.00 19.97 348 SER B O 1
ATOM 4340 N N . ARG B 1 286 ? 22.865 14.851 36.581 1.00 21.76 349 ARG B N 1
ATOM 4341 C CA A ARG B 1 286 ? 24.045 14.985 37.462 0.50 23.46 349 ARG B CA 1
ATOM 4342 C CA B ARG B 1 286 ? 24.020 15.135 37.442 0.50 23.10 349 ARG B CA 1
ATOM 4343 C C . ARG B 1 286 ? 25.357 15.009 36.703 1.00 22.98 349 ARG B C 1
ATOM 4344 O O . ARG B 1 286 ? 26.283 15.749 37.020 1.00 24.67 349 ARG B O 1
ATOM 4359 N N . THR B 1 287 ? 25.457 14.125 35.722 1.00 22.98 350 THR B N 1
ATOM 4360 C CA A THR B 1 287 ? 26.695 13.978 34.950 0.50 24.90 350 THR B CA 1
ATOM 4361 C CA B THR B 1 287 ? 26.693 13.963 34.958 0.50 24.00 350 THR B CA 1
ATOM 4362 C C . THR B 1 287 ? 26.382 13.913 33.468 1.00 23.75 350 THR B C 1
ATOM 4363 O O . THR B 1 287 ? 25.416 13.294 33.062 1.00 30.53 350 THR B O 1
ATOM 4370 N N . ILE B 1 288 ? 27.188 14.602 32.678 1.00 20.36 351 ILE B N 1
ATOM 4371 C CA . ILE B 1 288 ? 27.115 14.570 31.232 1.00 19.08 351 ILE B CA 1
ATOM 4372 C C . ILE B 1 288 ? 28.316 13.726 30.809 1.00 18.35 351 ILE B C 1
ATOM 4373 O O . ILE B 1 288 ? 29.450 14.004 31.232 1.00 20.03 351 ILE B O 1
ATOM 4378 N N . ARG B 1 289 ? 28.069 12.680 30.021 1.00 18.33 352 ARG B N 1
ATOM 4379 C CA A ARG B 1 289 ? 29.131 11.785 29.582 0.80 18.91 352 ARG B CA 1
ATOM 4380 C CA B ARG B 1 289 ? 29.123 11.773 29.568 0.20 17.74 352 ARG B CA 1
ATOM 4381 C C . ARG B 1 289 ? 30.030 12.486 28.574 1.00 17.69 352 ARG B C 1
ATOM 4382 O O . ARG B 1 289 ? 29.596 13.399 27.874 1.00 16.72 352 ARG B O 1
ATOM 4397 N N . THR B 1 290 ? 31.289 12.054 28.504 1.00 16.96 353 THR B N 1
ATOM 4398 C CA . THR B 1 290 ? 32.265 12.686 27.624 1.00 17.27 353 THR B CA 1
ATOM 4399 C C . THR B 1 290 ? 31.750 12.864 26.180 1.00 16.45 353 THR B C 1
ATOM 4400 O O . THR B 1 290 ? 31.880 13.943 25.608 1.00 16.93 353 THR B O 1
ATOM 4404 N N . GLU B 1 291 ? 31.196 11.817 25.588 1.00 16.90 354 GLU B N 1
ATOM 4405 C CA . GLU B 1 291 ? 30.719 11.863 24.200 1.00 18.56 354 GLU B CA 1
ATOM 4406 C C . GLU B 1 291 ? 29.532 12.807 23.973 1.00 18.34 354 GLU B C 1
ATOM 4407 O O . GLU B 1 291 ? 29.432 13.440 22.926 1.00 19.85 354 GLU B O 1
ATOM 4413 N N . GLU B 1 292 ? 28.658 12.913 24.968 1.00 16.77 355 GLU B N 1
ATOM 4414 C CA . GLU B 1 292 ? 27.610 13.947 24.998 1.00 15.91 355 GLU B CA 1
ATOM 4415 C C . GLU B 1 292 ? 28.209 15.332 25.121 1.00 15.66 355 GLU B C 1
ATOM 4416 O O . GLU B 1 292 ? 27.822 16.264 24.402 1.00 13.74 355 GLU B O 1
ATOM 4422 N N . ALA B 1 293 ? 29.149 15.484 26.054 1.00 14.96 356 ALA B N 1
ATOM 4423 C CA . ALA B 1 293 ? 29.781 16.784 26.288 1.00 14.52 356 ALA B CA 1
ATOM 4424 C C . ALA B 1 293 ? 30.537 17.325 25.056 1.00 13.47 356 ALA B C 1
ATOM 4425 O O . ALA B 1 293 ? 30.627 18.529 24.866 1.00 14.23 356 ALA B O 1
ATOM 4427 N N . ILE B 1 294 ? 31.115 16.448 24.248 1.00 13.65 357 ILE B N 1
ATOM 4428 C CA . ILE B 1 294 ? 31.831 16.902 23.054 1.00 14.97 357 ILE B CA 1
ATOM 4429 C C . ILE B 1 294 ? 30.825 17.581 22.109 1.00 15.15 357 ILE B C 1
ATOM 4430 O O . ILE B 1 294 ? 31.073 18.704 21.620 1.00 15.45 357 ILE B O 1
ATOM 4435 N N . LEU B 1 295 ? 29.689 16.920 21.860 1.00 14.50 358 LEU B N 1
ATOM 4436 C CA . LEU B 1 295 ? 28.638 17.528 21.033 1.00 14.23 358 LEU B CA 1
ATOM 4437 C C . LEU B 1 295 ? 28.143 18.836 21.596 1.00 14.48 358 LEU B C 1
ATOM 4438 O O . LEU B 1 295 ? 28.020 19.833 20.863 1.00 14.70 358 LEU B O 1
ATOM 4443 N N . ILE B 1 296 ? 27.828 18.850 22.899 1.00 13.51 359 ILE B N 1
ATOM 4444 C CA . ILE B 1 296 ? 27.305 20.073 23.536 1.00 13.40 359 ILE B CA 1
ATOM 4445 C C . ILE B 1 296 ? 28.322 21.216 23.527 1.00 13.12 359 ILE B C 1
ATOM 4446 O O . ILE B 1 296 ? 28.000 22.390 23.185 1.00 13.03 359 ILE B O 1
ATOM 4451 N N . SER B 1 297 ? 29.564 20.890 23.858 1.00 13.13 360 SER B N 1
ATOM 4452 C CA . SER B 1 297 ? 30.589 21.937 24.000 1.00 13.18 360 SER B CA 1
ATOM 4453 C C . SER B 1 297 ? 31.047 22.497 22.694 1.00 13.83 360 SER B C 1
ATOM 4454 O O . SER B 1 297 ? 31.230 23.709 22.584 1.00 14.18 360 SER B O 1
ATOM 4457 N N . LEU B 1 298 ? 31.237 21.627 21.695 1.00 14.35 361 LEU B N 1
ATOM 4458 C CA . LEU B 1 298 ? 31.605 22.119 20.365 1.00 14.97 361 LEU B CA 1
ATOM 4459 C C . LEU B 1 298 ? 30.462 22.935 19.760 1.00 14.70 361 LEU B C 1
ATOM 4460 O O . LEU B 1 298 ? 30.712 23.954 19.115 1.00 15.00 361 LEU B O 1
ATOM 4465 N N . ALA B 1 299 ? 29.218 22.567 20.037 1.00 14.09 362 ALA B N 1
ATOM 4466 C CA . ALA B 1 299 ? 28.092 23.385 19.623 1.00 14.16 362 ALA B CA 1
ATOM 4467 C C . ALA B 1 299 ? 28.116 24.745 20.341 1.00 14.58 362 ALA B C 1
ATOM 4468 O O . ALA B 1 299 ? 28.001 25.781 19.697 1.00 13.54 362 ALA B O 1
ATOM 4470 N N . ALA B 1 300 ? 28.296 24.729 21.653 1.00 13.93 363 ALA B N 1
ATOM 4471 C CA . ALA B 1 300 ? 28.308 25.970 22.450 1.00 15.14 363 ALA B CA 1
ATOM 4472 C C . ALA B 1 300 ? 29.426 26.940 22.039 1.00 15.46 363 ALA B C 1
ATOM 4473 O O . ALA B 1 300 ? 29.234 28.146 22.053 1.00 16.69 363 ALA B O 1
ATOM 4475 N N . LEU B 1 301 ? 30.571 26.386 21.662 1.00 16.07 364 LEU B N 1
ATOM 4476 C CA . LEU B 1 301 ? 31.756 27.139 21.291 1.00 16.70 364 LEU B CA 1
ATOM 4477 C C . LEU B 1 301 ? 31.841 27.479 19.829 1.00 17.73 364 LEU B C 1
ATOM 4478 O O . LEU B 1 301 ? 32.686 28.294 19.446 1.00 16.67 364 LEU B O 1
ATOM 4483 N N . GLN B 1 302 ? 30.990 26.874 19.000 1.00 17.64 365 GLN B N 1
ATOM 4484 C CA . GLN B 1 302 ? 31.117 27.024 17.566 1.00 18.62 365 GLN B CA 1
ATOM 4485 C C . GLN B 1 302 ? 31.066 28.491 17.061 1.00 19.11 365 GLN B C 1
ATOM 4486 O O . GLN B 1 302 ? 31.933 28.897 16.276 1.00 17.18 365 GLN B O 1
ATOM 4492 N N . PRO B 1 303 ? 30.101 29.289 17.537 1.00 18.58 366 PRO B N 1
ATOM 4493 C CA . PRO B 1 303 ? 30.065 30.665 17.082 1.00 18.99 366 PRO B CA 1
ATOM 4494 C C . PRO B 1 303 ? 31.339 31.445 17.441 1.00 18.09 366 PRO B C 1
ATOM 4495 O O . PRO B 1 303 ? 31.904 32.173 16.580 1.00 17.65 366 PRO B O 1
ATOM 4499 N N . GLY B 1 304 ? 31.780 31.261 18.674 1.00 17.81 367 GLY B N 1
ATOM 4500 C CA . GLY B 1 304 ? 33.008 31.871 19.203 1.00 19.22 367 GLY B CA 1
ATOM 4501 C C . GLY B 1 304 ? 34.263 31.439 18.462 1.00 18.60 367 GLY B C 1
ATOM 4502 O O . GLY B 1 304 ? 35.099 32.277 18.086 1.00 18.29 367 GLY B O 1
ATOM 4503 N N . LEU B 1 305 ? 34.397 30.140 18.233 1.00 17.13 368 LEU B N 1
ATOM 4504 C CA . LEU B 1 305 ? 35.558 29.633 17.505 1.00 17.37 368 LEU B CA 1
ATOM 4505 C C . LEU B 1 305 ? 35.603 30.173 16.071 1.00 17.88 368 LEU B C 1
ATOM 4506 O O . LEU B 1 305 ? 36.654 30.640 15.604 1.00 18.04 368 LEU B O 1
ATOM 4511 N N . THR B 1 306 ? 34.459 30.134 15.392 1.00 17.45 369 THR B N 1
ATOM 4512 C CA . THR B 1 306 ? 34.341 30.609 14.025 1.00 19.90 369 THR B CA 1
ATOM 4513 C C . THR B 1 306 ? 34.795 32.068 13.923 1.00 20.97 369 THR B C 1
ATOM 4514 O O . THR B 1 306 ? 35.579 32.414 13.030 1.00 20.86 369 THR B O 1
ATOM 4518 N N . GLN B 1 307 ? 34.319 32.889 14.855 1.00 22.63 370 GLN B N 1
ATOM 4519 C CA A GLN B 1 307 ? 34.589 34.346 14.881 0.50 25.06 370 GLN B CA 1
ATOM 4520 C CA B GLN B 1 307 ? 34.585 34.319 14.816 0.50 24.78 370 GLN B CA 1
ATOM 4521 C C . GLN B 1 307 ? 36.040 34.628 15.195 1.00 23.31 370 GLN B C 1
ATOM 4522 O O . GLN B 1 307 ? 36.702 35.416 14.516 1.00 25.74 370 GLN B O 1
ATOM 4533 N N . ALA B 1 308 ? 36.544 33.977 16.224 1.00 20.85 371 ALA B N 1
ATOM 4534 C CA . ALA B 1 308 ? 37.911 34.238 16.695 1.00 21.47 371 ALA B CA 1
ATOM 4535 C C . ALA B 1 308 ? 38.993 33.636 15.783 1.00 23.23 371 ALA B C 1
ATOM 4536 O O . ALA B 1 308 ? 40.148 34.104 15.779 1.00 22.13 371 ALA B O 1
ATOM 4538 N N . GLY B 1 309 ? 38.650 32.599 15.020 1.00 21.03 372 GLY B N 1
ATOM 4539 C CA . GLY B 1 309 ? 39.641 31.961 14.147 1.00 21.69 372 GLY B CA 1
ATOM 4540 C C . GLY B 1 309 ? 39.718 32.597 12.772 1.00 22.88 372 GLY B C 1
ATOM 4541 O O . GLY B 1 309 ? 40.639 32.327 12.015 1.00 24.48 372 GLY B O 1
ATOM 4542 N N . ALA B 1 310 ? 38.724 33.398 12.430 1.00 26.33 373 ALA B N 1
ATOM 4543 C CA . ALA B 1 310 ? 38.608 34.004 11.096 1.00 31.50 373 ALA B CA 1
ATOM 4544 C C . ALA B 1 310 ? 39.788 34.939 10.801 1.00 35.21 373 ALA B C 1
ATOM 4545 O O . ALA B 1 310 ? 40.386 35.495 11.722 1.00 37.12 373 ALA B O 1
ATOM 4547 N N . ARG B 1 311 ? 40.100 35.093 9.513 1.00 39.01 374 ARG B N 1
ATOM 4548 C CA . ARG B 1 311 ? 41.256 35.883 9.036 1.00 43.80 374 ARG B CA 1
ATOM 4549 C C . ARG B 1 311 ? 41.240 37.309 9.593 1.00 45.59 374 ARG B C 1
ATOM 4550 O O . ARG B 1 311 ? 40.190 37.947 9.608 1.00 50.90 374 ARG B O 1
#

Nearest PDB structures (foldseek):
  4rg1-assembly1_A  TM=1.004E+00  e=1.490E-66  Homo sapiens
  4rg1-assembly1_B  TM=9.893E-01  e=1.564E-59  Homo sapiens
  8qsu-assembly1_A-2  TM=9.924E-01  e=2.621E-57  Homo sapiens
  8qsw-assembly1_A-2  TM=9.841E-01  e=2.272E-56  Homo sapiens
  8qsv-assembly1_A-2  TM=9.786E-01  e=3.959E-56  Homo sapiens

GO terms:
  GO:0070042 rRNA (uridine-N3-)-methyltransferase activity (F, IDA)
  GO:0031616 spindle pole centrosome (C, IDA)
  GO:0008173 RNA methyltransferase activity (F, IDA)
  GO:0072686 mitotic spindle (C, IDA)
  GO:0000776 kinetochore (C, IDA)
  GO:0035198 miRNA binding (F, IDA)
  GO:0070475 rRNA base methylation (P, IDA)
  GO:1904047 S-adenosyl-L-methionine binding (F, IDA)
  GO:0008168 methyltransferase activity (F, IMP)
  GO:0035196 miRNA processing (P, IMP)
  GO:0010608 post-transcriptional regulation of gene expression (P, IMP)
  GO:0051661 maintenance of centrosome location (P, IMP)
  GO:0005515 protein binding (F, IPI)
  GO:0003723 RNA binding (F, HDA)

B-factor: mean 26.95, std 10.81, range [12.07, 86.46]

CATH classification: 3.40.1280.10 (+1 more: 2.40.50.140)

Foldseek 3Di:
DFFQAAEEEEEELCQLVVQDDPLRSLQLLLLQLQLCLVLLHAEYEYEHLLDPSSVVSLVSSVLLQDAPVCNVLPDVDPVVNVVSHDRNPFPQNDAQPDDDQKHKWFWADDDDDPQQFTWTPRNYPAIEGERDHDDGSDIFMWGWDPDAVDRHTYTYTDPLCCCRGPVVGRNGYHYHYAHAPVSQQVVDPDPVTFPAEEEEDQPFAALVPDQGAAGRYYYYYWYAPVTCQSRQVSPPVHDDPGDCVVGPGYHYQDPPDPDPDDGRSRCSNSVSVSCVVNCSVRSHD/DFFQAAEEEEEELCQLVVQDDLLSSLQLLLLQLQLCLVLLHAEYEYEHLLLPVSSVLSLVSSVLLQDAPVCNVLPPDDDPSCPNVVSHDHNPFPQNDAQPDDDQKHKWFWADDDDDPQQATWTPRNHPDTAGERDHDDTSDIFMWGVPCSYTYTDPLCCCRGPVVGRRGYDYHYYSAPVSQQVVAVDPVTFPAEEEEDLPFAALVPDAGAQGHYYYYYWYAPVTSQSRQVSNPVHDDPDCCVVGPGYYYQDPPDPDPDDGRSRCSNSVSVSCVVNCSVRSHD

Solvent-accessible surface area: 24938 Å² total; per-residue (Å²): 130,32,45,67,28,3,11,0,0,0,0,0,0,24,7,0,91,64,23,104,30,113,39,8,50,21,15,5,0,0,28,0,0,5,1,0,0,0,13,20,0,19,3,0,0,0,1,41,25,128,57,88,6,10,86,56,0,4,70,8,0,78,16,0,12,2,0,118,52,0,33,178,64,69,29,144,36,103,50,55,88,1,12,107,7,0,55,1,29,2,56,0,27,28,76,102,128,46,132,37,77,4,2,7,0,19,4,33,133,113,136,66,185,117,60,121,0,5,38,0,52,0,13,48,100,66,48,0,46,1,127,122,77,39,126,50,39,86,85,15,3,0,100,18,70,109,89,105,146,64,91,20,50,66,9,70,34,33,62,61,82,17,0,16,55,140,34,26,59,8,22,10,8,88,27,35,92,5,90,30,1,13,5,0,49,85,99,19,80,46,124,83,18,23,53,0,12,0,0,16,23,103,175,14,70,86,23,85,90,31,166,27,68,127,10,150,34,0,0,0,0,3,11,11,130,127,24,4,45,30,2,4,111,48,7,131,118,26,107,147,39,95,2,37,70,28,19,85,38,21,0,23,14,2,67,66,31,3,2,151,76,40,60,14,9,16,20,0,12,1,1,2,5,30,4,31,88,27,5,74,124,2,4,63,134,135,31,47,72,28,4,11,0,0,0,0,0,0,27,7,0,91,70,27,81,22,78,56,6,52,1,18,12,0,4,33,0,0,7,1,0,0,1,12,18,0,21,3,0,0,0,2,41,23,105,48,83,80,11,14,63,20,0,6,67,0,0,80,47,5,12,2,0,130,51,0,42,155,60,68,42,103,108,82,73,29,19,127,49,19,62,33,10,24,77,0,31,6,53,0,35,16,75,104,125,75,133,37,78,3,2,8,0,18,3,26,112,96,133,70,173,117,67,123,0,5,63,0,45,0,11,52,90,132,64,0,57,0,110,115,71,39,132,68,40,88,83,18,2,0,89,21,94,133,140,63,0,133,24,23,62,62,84,16,0,15,56,135,37,27,58,8,25,10,11,76,22,34,94,6,78,12,0,17,6,0,50,86,99,19,77,49,147,74,18,21,48,0,12,0,0,16,21,97,159,15,70,72,25,90,75,28,160,25,69,127,12,125,37,0,0,0,0,3,12,11,124,126,23,4,44,28,3,6,112,43,2,124,117,33,110,44,110,74,1,37,101,33,21,87,39,21,1,28,13,3,70,66,42,1,2,146,71,39,68,13,10,12,20,0,14,0,1,2,4,30,4,27,83,27,6,75,121,2,3,64,135

Radius of gyration: 26.18 Å; Cα contacts (8 Å, |Δi|>4): 1274; chains: 2; bounding box: 76×44×81 Å